Protein AF-0000000086685325 (afdb_homodimer)

Solvent-accessible surface area (backbone atoms only — not comparable to full-atom values): 37192 Å² total; per-residue (Å²): 125,40,82,49,70,78,76,80,57,66,67,58,56,49,50,51,42,54,48,55,75,61,60,43,79,57,79,80,80,65,77,59,86,48,65,40,29,42,36,67,70,60,49,54,52,50,50,54,51,52,65,68,52,61,58,68,61,50,40,56,56,61,55,69,50,54,30,30,38,38,78,47,96,86,30,49,37,21,29,35,55,46,71,15,76,83,72,74,35,58,36,32,39,43,30,48,34,80,89,64,42,47,71,41,49,53,65,31,53,81,69,41,38,66,22,23,39,34,35,35,29,56,67,9,29,59,78,2,60,56,58,92,57,82,54,26,44,59,57,49,17,56,39,51,55,51,50,40,46,72,74,67,45,71,58,29,33,33,22,19,25,40,52,9,19,30,19,39,50,36,30,32,53,76,52,40,82,40,42,67,28,37,41,29,46,35,82,58,70,69,45,51,74,75,68,80,48,71,66,41,41,53,52,51,51,52,48,50,56,46,42,76,58,59,36,16,64,58,38,23,23,42,34,27,20,49,22,57,19,34,6,36,51,45,13,66,60,12,36,47,31,54,44,47,42,49,52,29,69,18,31,70,36,87,74,33,39,59,79,65,46,40,65,58,53,51,49,50,54,47,41,36,58,79,51,48,19,59,34,50,44,35,36,43,47,27,21,37,71,76,68,38,80,80,68,44,81,84,51,51,28,77,43,45,25,33,38,42,38,34,46,29,25,78,50,70,84,58,72,78,52,66,73,54,47,48,67,28,35,37,70,73,42,80,41,80,42,94,64,30,16,55,56,31,41,60,67,33,28,68,62,47,40,50,50,51,49,56,53,60,68,72,102,125,39,81,47,72,79,78,81,56,66,66,59,56,50,50,51,44,54,49,55,74,60,60,44,77,57,80,80,79,64,79,60,86,48,64,40,27,43,35,67,71,60,49,54,52,48,50,55,51,52,63,68,51,62,60,69,62,50,41,56,57,60,55,69,51,54,32,32,37,39,78,47,96,87,30,50,37,20,29,36,54,44,71,13,74,84,73,73,34,57,36,32,37,42,29,47,33,82,90,63,44,45,71,42,50,52,64,33,52,81,69,42,39,65,22,23,38,34,34,34,29,55,68,9,28,59,79,2,58,56,57,90,56,82,55,26,43,59,58,49,18,56,41,52,55,50,50,39,45,74,72,67,45,71,58,28,34,31,23,18,25,40,53,10,19,32,19,40,48,36,29,32,52,77,51,39,81,39,43,69,27,38,42,30,48,35,83,59,70,69,43,52,73,77,69,80,48,71,66,40,41,53,51,51,50,52,48,52,55,46,42,76,60,59,36,14,64,57,38,22,22,42,34,27,21,49,21,57,20,35,6,36,51,46,15,64,60,11,34,46,30,55,44,47,43,50,50,30,68,20,32,71,35,87,75,33,37,60,79,65,46,40,65,58,52,52,51,50,53,47,40,37,60,78,52,50,19,60,35,51,44,35,37,44,46,25,23,36,72,76,68,40,81,79,67,46,82,85,51,51,28,78,42,47,25,33,38,43,40,33,46,28,20,82,51,69,85,55,73,79,53,65,71,55,47,47,67,29,35,36,70,73,42,81,43,80,42,96,63,31,16,58,56,32,42,60,68,32,27,66,62,49,40,50,51,52,51,57,53,60,68,71,102

Structure (mmCIF, N/CA/C/O backbone):
data_AF-0000000086685325-model_v1
#
loop_
_entity.id
_entity.type
_entity.pdbx_description
1 polymer 'Multidrug MFS transporter'
#
loop_
_atom_site.group_PDB
_atom_site.id
_atom_site.type_symbol
_atom_site.label_atom_id
_atom_site.label_alt_id
_atom_site.label_comp_id
_atom_site.label_asym_id
_atom_site.label_entity_id
_atom_site.label_seq_id
_atom_site.pdbx_PDB_ins_code
_atom_site.Cartn_x
_atom_site.Cartn_y
_atom_site.Cartn_z
_atom_site.occupancy
_atom_site.B_iso_or_equiv
_atom_site.auth_seq_id
_atom_site.auth_comp_id
_atom_site.auth_asym_id
_atom_site.auth_atom_id
_atom_site.pdbx_PDB_model_num
ATOM 1 N N . MET A 1 1 ? -15.555 35 3.738 1 88.25 1 MET A N 1
ATOM 2 C CA . MET A 1 1 ? -15.312 33.844 4.605 1 88.25 1 MET A CA 1
ATOM 3 C C . MET A 1 1 ? -16.609 33.375 5.262 1 88.25 1 MET A C 1
ATOM 5 O O . MET A 1 1 ? -17.359 34.188 5.805 1 88.25 1 MET A O 1
ATOM 9 N N . ASP A 1 2 ? -16.875 32.094 5.102 1 93.88 2 ASP A N 1
ATOM 10 C CA . ASP A 1 2 ? -18.125 31.562 5.621 1 93.88 2 ASP A CA 1
ATOM 11 C C . ASP A 1 2 ? -17.891 30.734 6.879 1 93.88 2 ASP A C 1
ATOM 13 O O . ASP A 1 2 ? -17.031 29.859 6.902 1 93.88 2 ASP A O 1
ATOM 17 N N . PRO A 1 3 ? -18.609 31.109 7.941 1 97.38 3 PRO A N 1
ATOM 18 C CA . PRO A 1 3 ? -18.516 30.25 9.117 1 97.38 3 PRO A CA 1
ATOM 19 C C . PRO A 1 3 ? -18.781 28.781 8.797 1 97.38 3 PRO A C 1
ATOM 21 O O . PRO A 1 3 ? -19.625 28.469 7.945 1 97.38 3 PRO A O 1
ATOM 24 N N . PHE A 1 4 ? -18.047 27.938 9.461 1 98.38 4 PHE A N 1
ATOM 25 C CA . PHE A 1 4 ? -18.172 26.5 9.211 1 98.38 4 PHE A CA 1
ATOM 26 C C . PHE A 1 4 ? -18.531 25.766 10.5 1 98.38 4 PHE A C 1
ATOM 28 O O . PHE A 1 4 ? -17.969 26.047 11.555 1 98.38 4 PHE A O 1
ATOM 35 N N . THR A 1 5 ? -19.484 24.875 10.438 1 98.31 5 THR A N 1
ATOM 36 C CA . THR A 1 5 ? -19.875 24 11.539 1 98.31 5 THR A CA 1
ATOM 37 C C . THR A 1 5 ? -19.766 22.531 11.133 1 98.31 5 THR A C 1
ATOM 39 O O . THR A 1 5 ? -20.266 22.141 10.078 1 98.31 5 THR A O 1
ATOM 42 N N . VAL A 1 6 ? -19.078 21.75 11.938 1 98.56 6 VAL A N 1
ATOM 43 C CA . VAL A 1 6 ? -19.031 20.312 11.703 1 98.56 6 VAL A CA 1
ATOM 44 C C . VAL A 1 6 ? -20.406 19.703 11.961 1 98.56 6 VAL A C 1
ATOM 46 O O . VAL A 1 6 ? -20.969 19.859 13.047 1 98.56 6 VAL A O 1
ATOM 49 N N . ASP A 1 7 ? -20.984 19.109 11.016 1 98.44 7 ASP A N 1
ATOM 50 C CA . ASP A 1 7 ? -22.297 18.484 11.086 1 98.44 7 ASP A CA 1
ATOM 51 C C . ASP A 1 7 ? -22.344 17.219 10.234 1 98.44 7 ASP A C 1
ATOM 53 O O . ASP A 1 7 ? -22.688 17.266 9.055 1 98.44 7 ASP A O 1
ATOM 57 N N . VAL A 1 8 ? -22.109 16.062 10.852 1 98.62 8 VAL A N 1
ATOM 58 C CA . VAL A 1 8 ? -22.047 14.781 10.148 1 98.62 8 VAL A CA 1
ATOM 59 C C . VAL A 1 8 ? -23.422 14.109 10.195 1 98.62 8 VAL A C 1
ATOM 61 O O . VAL A 1 8 ? -23.984 13.914 11.266 1 98.62 8 VAL A O 1
ATOM 64 N N . PRO A 1 9 ? -23.984 13.734 9.062 1 98.56 9 PRO A N 1
ATOM 65 C CA . PRO A 1 9 ? -25.281 13.047 9.062 1 98.56 9 PRO A CA 1
ATOM 66 C C . PRO A 1 9 ? -25.25 11.727 9.82 1 98.56 9 PRO A C 1
ATOM 68 O O . PRO A 1 9 ? -24.25 10.992 9.75 1 98.56 9 PRO A O 1
ATOM 71 N N . ASP A 1 10 ? -26.344 11.406 10.438 1 98.5 10 ASP A N 1
ATOM 72 C CA . ASP A 1 10 ? -26.469 10.164 11.195 1 98.5 10 ASP A CA 1
ATOM 73 C C . ASP A 1 10 ? -26.234 8.945 10.305 1 98.5 10 ASP A C 1
ATOM 75 O O . ASP A 1 10 ? -25.703 7.93 10.75 1 98.5 10 ASP A O 1
ATOM 79 N N . ALA A 1 11 ? -26.656 9.023 9.094 1 98.5 11 ALA A N 1
ATOM 80 C CA . ALA A 1 11 ? -26.531 7.91 8.164 1 98.5 11 ALA A CA 1
ATOM 81 C C . ALA A 1 11 ? -25.062 7.555 7.934 1 98.5 11 ALA A C 1
ATOM 83 O O . ALA A 1 11 ? -24.719 6.383 7.758 1 98.5 11 ALA A O 1
ATOM 84 N N . VAL A 1 12 ? -24.203 8.555 7.895 1 98.62 12 VAL A N 1
ATOM 85 C CA . VAL A 1 12 ? -22.781 8.344 7.695 1 98.62 12 VAL A CA 1
ATOM 86 C C . VAL A 1 12 ? -22.188 7.637 8.906 1 98.62 12 VAL A C 1
ATOM 88 O O . VAL A 1 12 ? -21.406 6.699 8.766 1 98.62 12 VAL A O 1
ATOM 91 N N . LEU A 1 13 ? -22.531 8.086 10.086 1 98.81 13 LEU A N 1
ATOM 92 C CA . LEU A 1 13 ? -22.047 7.469 11.32 1 98.81 13 LEU A CA 1
ATOM 93 C C . LEU A 1 13 ? -22.609 6.062 11.477 1 98.81 13 LEU A C 1
ATOM 95 O O . LEU A 1 13 ? -21.938 5.168 11.992 1 98.81 13 LEU A O 1
ATOM 99 N N . GLY A 1 14 ? -23.906 5.883 11.109 1 98.75 14 GLY A N 1
ATOM 100 C CA . GLY A 1 14 ? -24.5 4.555 11.125 1 98.75 14 GLY A CA 1
ATOM 101 C C . GLY A 1 14 ? -23.797 3.572 10.219 1 98.75 14 GLY A C 1
ATOM 102 O O . GLY A 1 14 ? -23.578 2.42 10.594 1 98.75 14 GLY A O 1
ATOM 103 N N . ASP A 1 15 ? -23.469 4.035 9.047 1 98.69 15 ASP A N 1
ATOM 104 C CA . ASP A 1 15 ? -22.734 3.199 8.109 1 98.69 15 ASP A CA 1
ATOM 105 C C . ASP A 1 15 ? -21.359 2.82 8.664 1 98.69 15 ASP A C 1
ATOM 107 O O . ASP A 1 15 ? -20.922 1.682 8.516 1 98.69 15 ASP A O 1
ATOM 111 N N . LEU A 1 16 ? -20.688 3.824 9.266 1 98.88 16 LEU A N 1
ATOM 112 C CA . LEU A 1 16 ? -19.406 3.551 9.922 1 98.88 16 LEU A CA 1
ATOM 113 C C . LEU A 1 16 ? -19.547 2.426 10.938 1 98.88 16 LEU A C 1
ATOM 115 O O . LEU A 1 16 ? -18.781 1.462 10.914 1 98.88 16 LEU A O 1
ATOM 119 N N . ARG A 1 17 ? -20.484 2.523 11.805 1 98.81 17 ARG A N 1
ATOM 120 C CA . ARG A 1 17 ? -20.688 1.538 12.859 1 98.81 17 ARG A CA 1
ATOM 121 C C . ARG A 1 17 ? -21 0.163 12.273 1 98.81 17 ARG A C 1
ATOM 123 O O . ARG A 1 17 ? -20.438 -0.842 12.711 1 98.81 17 ARG A O 1
ATOM 130 N N . ASP A 1 18 ? -21.891 0.133 11.297 1 98.75 18 ASP A N 1
ATOM 131 C CA . ASP A 1 18 ? -22.266 -1.126 10.664 1 98.75 18 ASP A CA 1
ATOM 132 C C . ASP A 1 18 ? -21.047 -1.815 10.047 1 98.75 18 ASP A C 1
ATOM 134 O O . ASP A 1 18 ? -20.859 -3.021 10.219 1 98.75 18 ASP A O 1
ATOM 138 N N . ARG A 1 19 ? -20.25 -1.079 9.352 1 98.88 19 ARG A N 1
ATOM 139 C CA . ARG A 1 19 ? -19.078 -1.639 8.688 1 98.88 19 ARG A CA 1
ATOM 140 C C . ARG A 1 19 ? -18.047 -2.119 9.719 1 98.88 19 ARG A C 1
ATOM 142 O O . ARG A 1 19 ? -17.438 -3.168 9.531 1 98.88 19 ARG A O 1
ATOM 149 N N . LEU A 1 20 ? -17.844 -1.319 10.727 1 98.94 20 LEU A N 1
ATOM 150 C CA . LEU A 1 20 ? -16.922 -1.745 11.773 1 98.94 20 LEU A CA 1
ATOM 151 C C . LEU A 1 20 ? -17.375 -3.059 12.398 1 98.94 20 LEU A C 1
ATOM 153 O O . LEU A 1 20 ? -16.562 -3.965 12.617 1 98.94 20 LEU A O 1
ATOM 157 N N . GLU A 1 21 ? -18.641 -3.17 12.664 1 98.81 21 GLU A N 1
ATOM 158 C CA . GLU A 1 21 ? -19.203 -4.355 13.305 1 98.81 21 GLU A CA 1
ATOM 159 C C . GLU A 1 21 ? -19.094 -5.578 12.398 1 98.81 21 GLU A C 1
ATOM 161 O O . GLU A 1 21 ? -18.969 -6.707 12.883 1 98.81 21 GLU A O 1
ATOM 166 N N . ARG A 1 22 ? -19.031 -5.348 11.102 1 98.44 22 ARG A N 1
ATOM 167 C CA . ARG A 1 22 ? -19.047 -6.445 10.141 1 98.44 22 ARG A CA 1
ATOM 168 C C . ARG A 1 22 ? -17.641 -6.68 9.57 1 98.44 22 ARG A C 1
ATOM 170 O O . ARG A 1 22 ? -17.484 -7.367 8.555 1 98.44 22 ARG A O 1
ATOM 177 N N . THR A 1 23 ? -16.688 -6.117 10.195 1 98.88 23 THR A N 1
ATOM 178 C CA . THR A 1 23 ? -15.328 -6.238 9.672 1 98.88 23 THR A CA 1
ATOM 179 C C . THR A 1 23 ? -14.977 -7.695 9.391 1 98.88 23 THR A C 1
ATOM 181 O O . THR A 1 23 ? -15.203 -8.57 10.234 1 98.88 23 THR A O 1
ATOM 184 N N . ARG A 1 24 ? -14.5 -7.941 8.203 1 98.69 24 ARG A N 1
ATOM 185 C CA . ARG A 1 24 ? -13.922 -9.234 7.859 1 98.69 24 ARG A CA 1
ATOM 186 C C . ARG A 1 24 ? -12.43 -9.273 8.172 1 98.69 24 ARG A C 1
ATOM 188 O O . ARG A 1 24 ? -11.633 -8.617 7.5 1 98.69 24 ARG A O 1
ATOM 195 N N . TRP A 1 25 ? -12.07 -10.031 9.141 1 98.69 25 TRP A N 1
ATOM 196 C CA . TRP A 1 25 ? -10.695 -10.039 9.625 1 98.69 25 TRP A CA 1
ATOM 197 C C . TRP A 1 25 ? -9.844 -11.031 8.844 1 98.69 25 TRP A C 1
ATOM 199 O O . TRP A 1 25 ? -10.266 -12.164 8.594 1 98.69 25 TRP A O 1
ATOM 209 N N . PRO A 1 26 ? -8.68 -10.641 8.375 1 97.94 26 PRO A N 1
ATOM 210 C CA . PRO A 1 26 ? -7.758 -11.594 7.746 1 97.94 26 PRO A CA 1
ATOM 211 C C . PRO A 1 26 ? -7.105 -12.531 8.758 1 97.94 26 PRO A C 1
ATOM 213 O O . PRO A 1 26 ? -7.297 -12.375 9.969 1 97.94 26 PRO A O 1
ATOM 216 N N . ASP A 1 27 ? -6.344 -13.523 8.227 1 96.31 27 ASP A N 1
ATOM 217 C CA . ASP A 1 27 ? -5.613 -14.438 9.102 1 96.31 27 ASP A CA 1
ATOM 218 C C . ASP A 1 27 ? -4.492 -13.703 9.836 1 96.31 27 ASP A C 1
ATOM 220 O O . ASP A 1 27 ? -4.031 -12.648 9.391 1 96.31 27 ASP A O 1
ATOM 224 N N . ASP A 1 28 ? -4.066 -14.234 10.914 1 95.38 28 ASP A N 1
ATOM 225 C CA . ASP A 1 28 ? -3.027 -13.641 11.742 1 95.38 28 ASP A CA 1
ATOM 226 C C . ASP A 1 28 ? -1.649 -13.805 11.102 1 95.38 28 ASP A C 1
ATOM 228 O O . ASP A 1 28 ? -1.362 -14.836 10.492 1 95.38 28 ASP A O 1
ATOM 232 N N . PRO A 1 29 ? -0.874 -12.75 11.195 1 95.62 29 PRO A N 1
ATOM 233 C CA . PRO A 1 29 ? 0.502 -12.875 10.711 1 95.62 29 PRO A CA 1
ATOM 234 C C . PRO A 1 29 ? 1.352 -13.797 11.594 1 95.62 29 PRO A C 1
ATOM 236 O O . PRO A 1 29 ? 0.985 -14.078 12.734 1 95.62 29 PRO A O 1
ATOM 239 N N . THR A 1 30 ? 2.48 -14.266 10.953 1 91.31 30 THR A N 1
ATOM 240 C CA . THR A 1 30 ? 3.467 -15.016 11.727 1 91.31 30 THR A CA 1
ATOM 241 C C . THR A 1 30 ? 4.516 -14.078 12.32 1 91.31 30 THR A C 1
ATOM 243 O O . THR A 1 30 ? 4.703 -12.961 11.828 1 91.31 30 THR A O 1
ATOM 246 N N . GLY A 1 31 ? 5.09 -14.477 13.391 1 92.25 31 GLY A N 1
ATOM 247 C CA . GLY A 1 31 ? 6.156 -13.688 13.992 1 92.25 31 GLY A CA 1
ATOM 248 C C . GLY A 1 31 ? 5.684 -12.836 15.156 1 92.25 31 GLY A C 1
ATOM 249 O O . GLY A 1 31 ? 4.578 -13.031 15.664 1 92.25 31 GLY A O 1
ATOM 250 N N . ALA A 1 32 ? 6.527 -11.891 15.586 1 94.94 32 ALA A N 1
ATOM 251 C CA . ALA A 1 32 ? 6.25 -11.016 16.719 1 94.94 32 ALA A CA 1
ATOM 252 C C . ALA A 1 32 ? 5.141 -10.023 16.391 1 94.94 32 ALA A C 1
ATOM 254 O O . ALA A 1 32 ? 4.953 -9.656 15.234 1 94.94 32 ALA A O 1
ATOM 255 N N . PRO A 1 33 ? 4.414 -9.609 17.422 1 95.94 33 PRO A N 1
ATOM 256 C CA . PRO A 1 33 ? 3.406 -8.562 17.203 1 95.94 33 PRO A CA 1
ATOM 257 C C . PRO A 1 33 ? 3.967 -7.348 16.469 1 95.94 33 PRO A C 1
ATOM 259 O O . PRO A 1 33 ? 5.102 -6.941 16.719 1 95.94 33 PRO A O 1
ATOM 262 N N . TRP A 1 34 ? 3.232 -6.879 15.492 1 96.38 34 TRP A N 1
ATOM 263 C CA . TRP A 1 34 ? 3.504 -5.645 14.758 1 96.38 34 TRP A CA 1
ATOM 264 C C . TRP A 1 34 ? 4.633 -5.852 13.75 1 96.38 34 TRP A C 1
ATOM 266 O O . TRP A 1 34 ? 4.941 -4.953 12.969 1 96.38 34 TRP A O 1
ATOM 276 N N . SER A 1 35 ? 5.246 -7.016 13.664 1 95.56 35 SER A N 1
ATOM 277 C CA . SER A 1 35 ? 6.395 -7.227 12.789 1 95.56 35 SER A CA 1
ATOM 278 C C . SER A 1 35 ? 6 -7.117 11.32 1 95.56 35 SER A C 1
ATOM 280 O O . SER A 1 35 ? 6.812 -6.727 10.477 1 95.56 35 SER A O 1
ATOM 282 N N . GLN A 1 36 ? 4.703 -7.406 11 1 97.06 36 GLN A N 1
ATOM 283 C CA . GLN A 1 36 ? 4.246 -7.34 9.609 1 97.06 36 GLN A CA 1
ATOM 284 C C . GLN A 1 36 ? 3.213 -6.23 9.422 1 97.06 36 GLN A C 1
ATOM 286 O O . GLN A 1 36 ? 2.432 -6.258 8.469 1 97.06 36 GLN A O 1
ATOM 291 N N . GLY A 1 37 ? 3.168 -5.27 10.352 1 97.62 37 GLY A N 1
ATOM 292 C CA . GLY A 1 37 ? 2.215 -4.168 10.32 1 97.62 37 GLY A CA 1
ATOM 293 C C . GLY A 1 37 ? 1.26 -4.172 11.5 1 97.62 37 GLY A C 1
ATOM 294 O O . GLY A 1 37 ? 1.578 -4.711 12.562 1 97.62 37 GLY A O 1
ATOM 295 N N . THR A 1 38 ? 0.164 -3.605 11.422 1 98.56 38 THR A N 1
ATOM 296 C CA . THR A 1 38 ? -0.794 -3.408 12.5 1 98.56 38 THR A CA 1
ATOM 297 C C . THR A 1 38 ? -1.2 -4.742 13.117 1 98.56 38 THR A C 1
ATOM 299 O O . THR A 1 38 ? -1.669 -5.641 12.414 1 98.56 38 THR A O 1
ATOM 302 N N . ASP A 1 39 ? -1.036 -4.82 14.398 1 98.44 39 ASP A N 1
ATOM 303 C CA . ASP A 1 39 ? -1.321 -6.043 15.141 1 98.44 39 ASP A CA 1
ATOM 304 C C . ASP A 1 39 ? -2.824 -6.309 15.211 1 98.44 39 ASP A C 1
ATOM 306 O O . ASP A 1 39 ? -3.604 -5.41 15.531 1 98.44 39 ASP A O 1
ATOM 310 N N . PRO A 1 40 ? -3.238 -7.559 14.914 1 98.44 40 PRO A N 1
ATOM 311 C CA . PRO A 1 40 ? -4.672 -7.859 14.898 1 98.44 40 PRO A CA 1
ATOM 312 C C . PRO A 1 40 ? -5.336 -7.625 16.25 1 98.44 40 PRO A C 1
ATOM 314 O O . PRO A 1 40 ? -6.441 -7.078 16.312 1 98.44 40 PRO A O 1
ATOM 317 N N . ALA A 1 41 ? -4.68 -8.055 17.297 1 98.12 41 ALA A N 1
ATOM 318 C CA . ALA A 1 41 ? -5.277 -7.883 18.625 1 98.12 41 ALA A CA 1
ATOM 319 C C . ALA A 1 41 ? -5.477 -6.402 18.938 1 98.12 41 ALA A C 1
ATOM 321 O O . ALA A 1 41 ? -6.516 -6.012 19.469 1 98.12 41 ALA A O 1
ATOM 322 N N . TYR A 1 42 ? -4.469 -5.613 18.703 1 98.5 42 TYR A N 1
ATOM 323 C CA . TYR A 1 42 ? -4.566 -4.176 18.922 1 98.5 42 TYR A CA 1
ATOM 324 C C . TYR A 1 42 ? -5.688 -3.568 18.094 1 98.5 42 TYR A C 1
ATOM 326 O O . TYR A 1 42 ? -6.477 -2.766 18.594 1 98.5 42 TYR A O 1
ATOM 334 N N . LEU A 1 43 ? -5.77 -3.928 16.797 1 98.81 43 LEU A N 1
ATOM 335 C CA . LEU A 1 43 ? -6.766 -3.338 15.906 1 98.81 43 LEU A CA 1
ATOM 336 C C . LEU A 1 43 ? -8.172 -3.723 16.344 1 98.81 43 LEU A C 1
ATOM 338 O O . LEU A 1 43 ? -9.094 -2.906 16.266 1 98.81 43 LEU A O 1
ATOM 342 N N . LYS A 1 44 ? -8.367 -4.961 16.719 1 98.81 44 LYS A N 1
ATOM 343 C CA . LYS A 1 44 ? -9.68 -5.395 17.203 1 98.81 44 LYS A CA 1
ATOM 344 C C . LYS A 1 44 ? -10.117 -4.586 18.422 1 98.81 44 LYS A C 1
ATOM 346 O O . LYS A 1 44 ? -11.273 -4.191 18.531 1 98.81 44 LYS A O 1
ATOM 351 N N . ALA A 1 45 ? -9.156 -4.348 19.297 1 98.56 45 ALA A N 1
ATOM 352 C CA . ALA A 1 45 ? -9.461 -3.525 20.469 1 98.56 45 ALA A CA 1
ATOM 353 C C . ALA A 1 45 ? -9.789 -2.092 20.062 1 98.56 45 ALA A C 1
ATOM 355 O O . ALA A 1 45 ? -10.719 -1.486 20.609 1 98.56 45 ALA A O 1
ATOM 356 N N . LEU A 1 46 ? -9.031 -1.565 19.172 1 98.75 46 LEU A N 1
ATOM 357 C CA . LEU A 1 46 ? -9.273 -0.213 18.672 1 98.75 46 LEU A CA 1
ATOM 358 C C . LEU A 1 46 ? -10.641 -0.109 18.016 1 98.75 46 LEU A C 1
ATOM 360 O O . LEU A 1 46 ? -11.367 0.865 18.234 1 98.75 46 LEU A O 1
ATOM 364 N N . VAL A 1 47 ? -11.031 -1.074 17.219 1 98.88 47 VAL A N 1
ATOM 365 C CA . VAL A 1 47 ? -12.305 -1.093 16.516 1 98.88 47 VAL A CA 1
ATOM 366 C C . VAL A 1 47 ? -13.453 -1.128 17.516 1 98.88 47 VAL A C 1
ATOM 368 O O . VAL A 1 47 ? -14.445 -0.409 17.359 1 98.88 47 VAL A O 1
ATOM 371 N N . ARG A 1 48 ? -13.281 -1.927 18.562 1 98.62 48 ARG A N 1
ATOM 372 C CA . ARG A 1 48 ? -14.305 -1.979 19.609 1 98.62 48 ARG A CA 1
ATOM 373 C C . ARG A 1 48 ? -14.484 -0.613 20.25 1 98.62 48 ARG A C 1
ATOM 375 O O . ARG A 1 48 ? -15.617 -0.166 20.469 1 98.62 48 ARG A O 1
ATOM 382 N N . ARG A 1 49 ? -13.367 -0.003 20.562 1 98.69 49 ARG A N 1
ATOM 383 C CA . ARG A 1 49 ? -13.43 1.318 21.172 1 98.69 49 ARG A CA 1
ATOM 384 C C . ARG A 1 49 ? -14.047 2.34 20.234 1 98.69 49 ARG A C 1
ATOM 386 O O . ARG A 1 49 ? -14.773 3.238 20.656 1 98.69 49 ARG A O 1
ATOM 393 N N . TRP A 1 50 ? -13.695 2.199 18.953 1 98.88 50 TRP A N 1
ATOM 394 C CA . TRP A 1 50 ? -14.188 3.131 17.938 1 98.88 50 TRP A CA 1
ATOM 395 C C . TRP A 1 50 ? -15.695 3.002 17.781 1 98.88 50 TRP A C 1
ATOM 397 O O . TRP A 1 50 ? -16.391 4 17.594 1 98.88 50 TRP A O 1
ATOM 407 N N . ILE A 1 51 ? -16.25 1.811 17.859 1 98.75 51 ILE A N 1
ATOM 408 C CA . ILE A 1 51 ? -17.688 1.558 17.766 1 98.75 51 ILE A CA 1
ATOM 409 C C . ILE A 1 51 ? -18.406 2.271 18.906 1 98.75 51 ILE A C 1
ATOM 411 O O . ILE A 1 51 ? -19.5 2.809 18.719 1 98.75 51 ILE A O 1
ATOM 415 N N . GLU A 1 52 ? -17.766 2.357 20.031 1 98.12 52 GLU A N 1
ATOM 416 C CA . GLU A 1 52 ? -18.359 2.939 21.219 1 98.12 52 GLU A CA 1
ATOM 417 C C . GLU A 1 52 ? -18.125 4.445 21.281 1 98.12 52 GLU A C 1
ATOM 419 O O . GLU A 1 52 ? -18.719 5.141 22.109 1 98.12 52 GLU A O 1
ATOM 424 N N . PHE A 1 53 ? -17.328 4.945 20.484 1 98.5 53 PHE A N 1
ATOM 425 C CA . PHE A 1 53 ? -16.891 6.336 20.531 1 98.5 53 PHE A CA 1
ATOM 426 C C . PHE A 1 53 ? -18.062 7.277 20.25 1 98.5 53 PHE A C 1
ATOM 428 O O . PHE A 1 53 ? -18.797 7.082 19.297 1 98.5 53 PHE A O 1
ATOM 435 N N . ASP A 1 54 ? -18.203 8.258 21.047 1 98.19 54 ASP A N 1
ATOM 436 C CA . ASP A 1 54 ? -19.266 9.25 20.938 1 98.19 54 ASP A CA 1
ATOM 437 C C . ASP A 1 54 ? -18.828 10.414 20.047 1 98.19 54 ASP A C 1
ATOM 439 O O . ASP A 1 54 ? -18.438 11.469 20.547 1 98.19 54 ASP A O 1
ATOM 443 N N . TRP A 1 55 ? -19.109 10.344 18.734 1 98.5 55 TRP A N 1
ATOM 444 C CA . TRP A 1 55 ? -18.75 11.398 17.797 1 98.5 55 TRP A CA 1
ATOM 445 C C . TRP A 1 55 ? -19.531 12.672 18.094 1 98.5 55 TRP A C 1
ATOM 447 O O . TRP A 1 55 ? -19.031 13.781 17.906 1 98.5 55 TRP A O 1
ATOM 457 N N . ARG A 1 56 ? -20.75 12.539 18.578 1 98.44 56 ARG A N 1
ATOM 458 C CA . ARG A 1 56 ? -21.562 13.727 18.812 1 98.44 56 ARG A CA 1
ATOM 459 C C . ARG A 1 56 ? -20.938 14.602 19.891 1 98.44 56 ARG A C 1
ATOM 461 O O . ARG A 1 56 ? -21 15.836 19.812 1 98.44 56 ARG A O 1
ATOM 468 N N . ALA A 1 57 ? -20.391 13.977 20.875 1 98.19 57 ALA A N 1
ATOM 469 C CA . ALA A 1 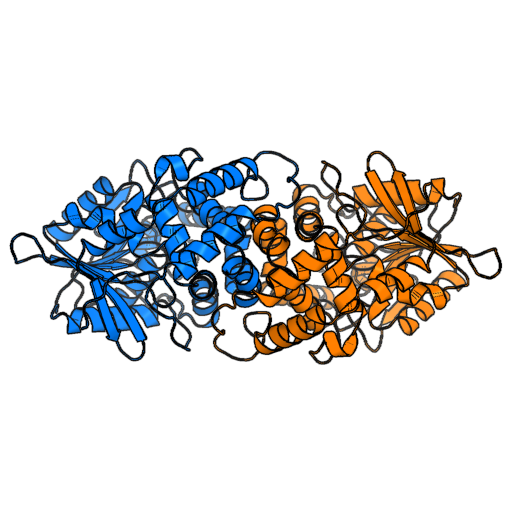57 ? -19.641 14.742 21.875 1 98.19 57 ALA A CA 1
ATOM 470 C C . ALA A 1 57 ? -18.438 15.43 21.25 1 98.19 57 ALA A C 1
ATOM 472 O O . ALA A 1 57 ? -18.141 16.594 21.547 1 98.19 57 ALA A O 1
ATOM 473 N N . ALA A 1 58 ? -17.703 14.695 20.406 1 97.69 58 ALA A N 1
ATOM 474 C CA . ALA A 1 58 ? -16.562 15.266 19.688 1 97.69 58 ALA A CA 1
ATOM 475 C C . ALA A 1 58 ? -17 16.422 18.797 1 97.69 58 ALA A C 1
ATOM 477 O O . ALA A 1 58 ? -16.328 17.453 18.734 1 97.69 58 ALA A O 1
ATOM 478 N N . GLU A 1 59 ? -18.047 16.172 18.141 1 97.94 59 GLU A N 1
ATOM 479 C CA . GLU A 1 59 ? -18.609 17.188 17.25 1 97.94 59 GLU A CA 1
ATOM 480 C C . GLU A 1 59 ? -18.906 18.484 18 1 97.94 59 GLU A C 1
ATOM 482 O O . GLU A 1 59 ? -18.578 19.562 17.516 1 97.94 59 GLU A O 1
ATOM 487 N N . ARG A 1 60 ? -19.516 18.438 19.156 1 97.69 60 ARG A N 1
ATOM 488 C CA . ARG A 1 60 ? -19.766 19.609 20 1 97.69 60 ARG A CA 1
ATOM 489 C C . ARG A 1 60 ? -18.453 20.281 20.406 1 97.69 60 ARG A C 1
ATOM 491 O O . ARG A 1 60 ? -18.344 21.516 20.375 1 97.69 60 ARG A O 1
ATOM 498 N N . ARG A 1 61 ? -17.516 19.484 20.75 1 96.44 61 ARG A N 1
ATOM 499 C CA . ARG A 1 61 ? -16.219 20.031 21.125 1 96.44 61 ARG A CA 1
ATOM 500 C C . ARG A 1 61 ? -15.547 20.75 19.969 1 96.44 61 ARG A C 1
ATOM 502 O O . ARG A 1 61 ? -15.023 21.859 20.125 1 96.44 61 ARG A O 1
ATOM 509 N N . LEU A 1 62 ? -15.562 20.125 18.766 1 97.56 62 LEU A N 1
ATOM 510 C CA . LEU A 1 62 ? -14.945 20.703 17.578 1 97.56 62 LEU A CA 1
ATOM 511 C C . LEU A 1 62 ? -15.609 22.016 17.203 1 97.56 62 LEU A C 1
ATOM 513 O O . LEU A 1 62 ? -14.945 22.938 16.719 1 97.56 62 LEU A O 1
ATOM 517 N N . ASN A 1 63 ? -16.875 22.062 17.438 1 98 63 ASN A N 1
ATOM 518 C CA . ASN A 1 63 ? -17.625 23.266 17.078 1 98 63 ASN A CA 1
ATOM 519 C C . ASN A 1 63 ? -17.469 24.359 18.141 1 98 63 ASN A C 1
ATOM 521 O O . ASN A 1 63 ? -18 25.469 17.984 1 98 63 ASN A O 1
ATOM 525 N N . GLY A 1 64 ? -16.688 24.078 19.156 1 96 64 GLY A N 1
ATOM 526 C CA . GLY A 1 64 ? -16.344 25.094 20.141 1 96 64 GLY A CA 1
ATOM 527 C C . GLY A 1 64 ? -15.273 26.047 19.672 1 96 64 GLY A C 1
ATOM 528 O O . GLY A 1 64 ? -15.086 27.125 20.25 1 96 64 GLY A O 1
ATOM 529 N N . VAL A 1 65 ? -14.523 25.703 18.672 1 95.94 65 VAL A N 1
ATOM 530 C CA . VAL A 1 65 ? -13.57 26.625 18.062 1 95.94 65 VAL A CA 1
ATOM 531 C C . VAL A 1 65 ? -14.188 27.25 16.812 1 95.94 65 VAL A C 1
ATOM 533 O O . VAL A 1 65 ? -15 26.625 16.141 1 95.94 65 VAL A O 1
ATOM 536 N N . THR A 1 66 ? -13.805 28.5 16.516 1 97.31 66 THR A N 1
ATOM 537 C CA . THR A 1 66 ? -14.336 29.188 15.344 1 97.31 66 THR A CA 1
ATOM 538 C C . THR A 1 66 ? -13.695 28.656 14.07 1 97.31 66 THR A C 1
ATOM 540 O O . THR A 1 66 ? -12.469 28.641 13.938 1 97.31 66 THR A O 1
ATOM 543 N N . GLN A 1 67 ? -14.492 28.172 13.18 1 98.44 67 GLN A N 1
ATOM 544 C CA . GLN A 1 67 ? -14.031 27.578 11.922 1 98.44 67 GLN A CA 1
ATOM 545 C C . GLN A 1 67 ? -14.656 28.297 10.727 1 98.44 67 GLN A C 1
ATOM 547 O O . GLN A 1 67 ? -15.758 28.844 10.82 1 98.44 67 GLN A O 1
ATOM 552 N N . TYR A 1 68 ? -13.93 28.281 9.625 1 98.69 68 TYR A N 1
ATOM 553 C CA . TYR A 1 68 ? -14.375 28.922 8.391 1 98.69 68 TYR A CA 1
ATOM 554 C C . TYR A 1 68 ? -14.047 28.047 7.18 1 98.69 68 TYR A C 1
ATOM 556 O O . TYR A 1 68 ? -13.281 27.078 7.285 1 98.69 68 TYR A O 1
ATOM 564 N N . ARG A 1 69 ? -14.711 28.297 6.121 1 98.06 69 ARG A N 1
ATOM 565 C CA . ARG A 1 69 ? -14.359 27.828 4.785 1 98.06 69 ARG A CA 1
ATOM 566 C C . ARG A 1 69 ? -14.344 28.984 3.783 1 98.06 69 ARG A C 1
ATOM 568 O O . ARG A 1 69 ? -15.195 29.875 3.838 1 98.06 69 ARG A O 1
ATOM 575 N N . THR A 1 70 ? -13.383 29 2.943 1 98 70 THR A N 1
ATOM 576 C CA . THR A 1 70 ? -13.273 30.062 1.945 1 98 70 THR A CA 1
ATOM 577 C C . THR A 1 70 ? -12.609 29.531 0.673 1 98 70 THR A C 1
ATOM 579 O O . THR A 1 70 ? -12.117 28.406 0.643 1 98 70 THR A O 1
ATOM 582 N N . GLU A 1 71 ? -12.781 30.312 -0.371 1 97.31 71 GLU A N 1
ATOM 583 C CA . GLU A 1 71 ? -12.094 30 -1.622 1 97.31 71 GLU A CA 1
ATOM 584 C C . GLU A 1 71 ? -10.797 30.812 -1.752 1 97.31 71 GLU A C 1
ATOM 586 O O . GLU A 1 71 ? -10.805 32.031 -1.607 1 97.31 71 GLU A O 1
ATOM 591 N N . ILE A 1 72 ? -9.758 30.125 -1.914 1 96.75 72 ILE A N 1
ATOM 592 C CA . ILE A 1 72 ? -8.453 30.75 -2.094 1 96.75 72 ILE A CA 1
ATOM 593 C C . ILE A 1 72 ? -7.828 30.266 -3.404 1 96.75 72 ILE A C 1
ATOM 595 O O . ILE A 1 72 ? -7.359 29.141 -3.498 1 96.75 72 ILE A O 1
ATOM 599 N N . ASP A 1 73 ? -7.762 31.125 -4.445 1 95.12 73 ASP A N 1
ATOM 600 C CA . ASP A 1 73 ? -7.117 30.828 -5.727 1 95.12 73 ASP A CA 1
ATOM 601 C C . ASP A 1 73 ? -7.586 29.5 -6.293 1 95.12 73 ASP A C 1
ATOM 603 O O . ASP A 1 73 ? -6.77 28.625 -6.602 1 95.12 73 ASP A O 1
ATOM 607 N N . GLY A 1 74 ? -8.852 29.203 -6.277 1 92.94 74 GLY A N 1
ATOM 608 C CA . GLY A 1 74 ? -9.438 28.047 -6.934 1 92.94 74 GLY A CA 1
ATOM 609 C C . GLY A 1 74 ? -9.562 26.844 -6.02 1 92.94 74 GLY A C 1
ATOM 610 O O . GLY A 1 74 ? -10.023 25.781 -6.441 1 92.94 74 GLY A O 1
ATOM 611 N N . ALA A 1 75 ? -9.172 26.984 -4.758 1 96.19 75 ALA A N 1
ATOM 612 C CA . ALA A 1 75 ? -9.273 25.891 -3.803 1 96.19 75 ALA A CA 1
ATOM 613 C C . ALA A 1 75 ? -10.141 26.266 -2.609 1 96.19 75 ALA A C 1
ATOM 615 O O . ALA A 1 75 ? -10.008 27.375 -2.07 1 96.19 75 ALA A O 1
ATOM 616 N N . THR A 1 76 ? -11.07 25.391 -2.316 1 97.81 76 THR A N 1
ATOM 617 C CA . THR A 1 76 ? -11.82 25.562 -1.078 1 97.81 76 THR A CA 1
ATOM 618 C C . THR A 1 76 ? -10.984 25.141 0.126 1 97.81 76 THR A C 1
ATOM 620 O O . THR A 1 76 ? -10.484 24.016 0.175 1 97.81 76 THR A O 1
ATOM 623 N N . VAL A 1 77 ? -10.875 26.047 1.111 1 98.5 77 VAL A N 1
ATOM 624 C CA . VAL A 1 77 ? -10.008 25.797 2.258 1 98.5 77 VAL A CA 1
ATOM 625 C C . VAL A 1 77 ? -10.805 25.953 3.551 1 98.5 77 VAL A C 1
ATOM 627 O O . VAL A 1 77 ? -11.43 26.984 3.787 1 98.5 77 VAL A O 1
ATOM 630 N N . HIS A 1 78 ? -10.828 24.906 4.32 1 98.88 78 HIS A N 1
ATOM 631 C CA . HIS A 1 78 ? -11.297 24.938 5.703 1 98.88 78 HIS A CA 1
ATOM 632 C C . HIS A 1 78 ? -10.18 25.375 6.648 1 98.88 78 HIS A C 1
ATOM 634 O O . HIS A 1 78 ? -9.023 24.984 6.473 1 98.88 78 HIS A O 1
ATOM 640 N N . PHE A 1 79 ? -10.508 26.203 7.664 1 98.81 79 PHE A N 1
ATOM 641 C CA . PHE A 1 79 ? -9.5 26.531 8.664 1 98.81 79 PHE A CA 1
ATOM 642 C C . PHE A 1 79 ? -10.156 26.969 9.969 1 98.81 79 PHE A C 1
ATOM 644 O O . PHE A 1 79 ? -11.297 27.438 9.977 1 98.81 79 PHE A O 1
ATOM 651 N N . VAL A 1 80 ? -9.438 26.734 11.023 1 98.69 80 VAL A N 1
ATOM 652 C CA . VAL A 1 80 ? -9.734 27.312 12.328 1 98.69 80 VAL A CA 1
ATOM 653 C C . VAL A 1 80 ? -9.078 28.688 12.445 1 98.69 80 VAL A C 1
ATOM 655 O O . VAL A 1 80 ? -7.934 28.875 12.023 1 98.69 80 VAL A O 1
ATOM 658 N N . HIS A 1 81 ? -9.812 29.656 12.984 1 98.06 81 HIS A N 1
ATOM 659 C CA . HIS A 1 81 ? -9.281 31 13.25 1 98.06 81 HIS A CA 1
ATOM 660 C C . HIS A 1 81 ? -9.609 31.438 14.672 1 98.06 81 HIS A C 1
ATOM 662 O O . HIS A 1 81 ? -10.781 31.656 15 1 98.06 81 HIS A O 1
ATOM 668 N N . ARG A 1 82 ? -8.586 31.547 15.492 1 97.12 82 ARG A N 1
ATOM 669 C CA . ARG A 1 82 ? -8.75 31.984 16.875 1 97.12 82 ARG A CA 1
ATOM 670 C C . ARG A 1 82 ? -7.93 33.25 17.156 1 97.12 82 ARG A C 1
ATOM 672 O O . ARG A 1 82 ? -6.699 33.219 17.062 1 97.12 82 ARG A O 1
ATOM 679 N N . LYS A 1 83 ? -8.594 34.344 17.547 1 96.25 83 LYS A N 1
ATOM 680 C CA . LYS A 1 83 ? -7.906 35.562 17.906 1 96.25 83 LYS A CA 1
ATOM 681 C C . LYS A 1 83 ? -7.297 35.469 19.312 1 96.25 83 LYS A C 1
ATOM 683 O O . LYS A 1 83 ? -7.82 34.75 20.172 1 96.25 83 LYS A O 1
ATOM 688 N N . ALA A 1 84 ? -6.207 36.25 19.406 1 96.62 84 ALA A N 1
ATOM 689 C CA . ALA A 1 84 ? -5.57 36.312 20.719 1 96.62 84 ALA A CA 1
ATOM 690 C C . ALA A 1 84 ? -6.547 36.812 21.781 1 96.62 84 ALA A C 1
ATOM 692 O O . ALA A 1 84 ? -7.43 37.625 21.5 1 96.62 84 ALA A O 1
ATOM 693 N N . SER A 1 85 ? -6.406 36.312 22.938 1 91.5 85 SER A N 1
ATOM 694 C CA . SER A 1 85 ? -7.328 36.625 24.016 1 91.5 85 SER A CA 1
ATOM 695 C C . SER A 1 85 ? -7.336 38.125 24.344 1 91.5 85 SER A C 1
ATOM 697 O O . SER A 1 85 ? -8.359 38.656 24.75 1 91.5 85 SER A O 1
ATOM 699 N N . ARG A 1 86 ? -6.258 38.875 24.234 1 88.38 86 ARG A N 1
ATOM 700 C CA . ARG A 1 86 ? -6.164 40.281 24.578 1 88.38 86 ARG A CA 1
ATOM 701 C C . ARG A 1 86 ? -6.293 41.156 23.344 1 88.38 86 ARG A C 1
ATOM 703 O O . ARG A 1 86 ? -5.973 42.344 23.391 1 88.38 86 ARG A O 1
ATOM 710 N N . GLY A 1 87 ? -6.727 40.656 22.266 1 82.44 87 GLY A N 1
ATOM 711 C CA . GLY A 1 87 ? -7.094 41.375 21.062 1 82.44 87 GLY A CA 1
ATOM 712 C C . GLY A 1 87 ? -5.918 41.625 20.125 1 82.44 87 GLY A C 1
ATOM 713 O O . GLY A 1 87 ? -6.109 41.938 18.953 1 82.44 87 GLY A O 1
ATOM 714 N N . LYS A 1 88 ? -4.75 41.688 20.516 1 86.25 88 LYS A N 1
ATOM 715 C CA . LYS A 1 88 ? -3.605 41.875 19.625 1 86.25 88 LYS A CA 1
ATOM 716 C C . LYS A 1 88 ? -2.598 40.75 19.781 1 86.25 88 LYS A C 1
ATOM 718 O O . LYS A 1 88 ? -1.928 40.625 20.812 1 86.25 88 LYS A O 1
ATOM 723 N N . GLY A 1 89 ? -2.627 39.719 18.859 1 94.44 89 GLY A N 1
ATOM 724 C CA . GLY A 1 89 ? -1.687 38.625 18.906 1 94.44 89 GLY A CA 1
ATOM 725 C C . GLY A 1 89 ? -0.803 38.531 17.672 1 94.44 89 GLY A C 1
ATOM 726 O O . GLY A 1 89 ? -1.044 39.25 16.688 1 94.44 89 GLY A O 1
ATOM 727 N N . ILE A 1 90 ? 0.311 37.906 17.766 1 96.88 90 ILE A N 1
ATOM 728 C CA . ILE A 1 90 ? 1.134 37.594 16.609 1 96.88 90 ILE A CA 1
ATOM 729 C C . ILE A 1 90 ? 0.396 36.594 15.711 1 96.88 90 ILE A C 1
ATOM 731 O O . ILE A 1 90 ? 0.084 35.469 16.125 1 96.88 90 ILE A O 1
ATOM 735 N N . PRO A 1 91 ? -0.016 37 14.539 1 98.5 91 PRO A N 1
ATOM 736 C CA . PRO A 1 91 ? -0.64 36.031 13.648 1 98.5 91 PRO A CA 1
ATOM 737 C C . PRO A 1 91 ? 0.284 34.844 13.312 1 98.5 91 PRO A C 1
ATOM 739 O O . PRO A 1 91 ? 1.466 35.062 13.023 1 98.5 91 PRO A O 1
ATOM 742 N N . LEU A 1 92 ? -0.18 33.656 13.445 1 98.88 92 LEU A N 1
ATOM 743 C CA . LEU A 1 92 ? 0.591 32.438 13.227 1 98.88 92 LEU A CA 1
ATOM 744 C C . LEU A 1 92 ? -0.246 31.391 12.5 1 98.88 92 LEU A C 1
ATOM 746 O O . LEU A 1 92 ? -1.334 31.031 12.953 1 98.88 92 LEU A O 1
ATOM 750 N N . ILE A 1 93 ? 0.206 30.969 11.328 1 98.94 93 ILE A N 1
ATOM 751 C CA . ILE A 1 93 ? -0.457 29.891 10.609 1 98.94 93 ILE A CA 1
ATOM 752 C C . ILE A 1 93 ? 0.264 28.578 10.891 1 98.94 93 ILE A C 1
ATOM 754 O O . ILE A 1 93 ? 1.49 28.5 10.789 1 98.94 93 ILE A O 1
ATOM 758 N N . LEU A 1 94 ? -0.449 27.578 11.336 1 98.88 94 LEU A N 1
ATOM 759 C CA . LEU A 1 94 ? 0.073 26.266 11.664 1 98.88 94 LEU A CA 1
ATOM 760 C C . LEU A 1 94 ? -0.528 25.203 10.75 1 98.88 94 LEU A C 1
ATOM 762 O O . LEU A 1 94 ? -1.751 25.047 10.68 1 98.88 94 LEU A O 1
ATOM 766 N N . THR A 1 95 ? 0.323 24.438 10.078 1 98.81 95 THR A N 1
ATOM 767 C CA . THR A 1 95 ? -0.109 23.5 9.055 1 98.81 95 THR A CA 1
ATOM 768 C C . THR A 1 95 ? 0.266 22.062 9.445 1 98.81 95 THR A C 1
ATOM 770 O O . THR A 1 95 ? 1.412 21.797 9.812 1 98.81 95 THR A O 1
ATOM 773 N N . HIS A 1 96 ? -0.709 21.141 9.32 1 98.5 96 HIS A N 1
ATOM 774 C CA . HIS A 1 96 ? -0.516 19.75 9.688 1 98.5 96 HIS A CA 1
ATOM 775 C C . HIS A 1 96 ? 0.097 18.953 8.539 1 98.5 96 HIS A C 1
ATOM 777 O O . HIS A 1 96 ? 0.347 19.516 7.461 1 98.5 96 HIS A O 1
ATOM 783 N N . GLY A 1 97 ? 0.435 17.688 8.836 1 97.56 97 GLY A N 1
ATOM 784 C CA . GLY A 1 97 ? 0.916 16.75 7.832 1 97.56 97 GLY A CA 1
ATOM 785 C C . GLY A 1 97 ? 0.098 15.484 7.762 1 97.56 97 GLY A C 1
ATOM 786 O O . GLY A 1 97 ? -1.121 15.508 7.938 1 97.56 97 GLY A O 1
ATOM 787 N N . TRP A 1 98 ? 0.739 14.422 7.402 1 97 98 TRP A N 1
ATOM 788 C CA . TRP A 1 98 ? 0.125 13.109 7.254 1 97 98 TRP A CA 1
ATOM 789 C C . TRP A 1 98 ? 0.711 12.117 8.25 1 97 98 TRP A C 1
ATOM 791 O O . TRP A 1 98 ? 1.898 12.18 8.578 1 97 98 TRP A O 1
ATOM 801 N N . PRO A 1 99 ? -0.095 11.195 8.68 1 96.88 99 PRO A N 1
ATOM 802 C CA . PRO A 1 99 ? -1.536 10.984 8.531 1 96.88 99 PRO A CA 1
ATOM 803 C C . PRO A 1 99 ? -2.344 11.57 9.68 1 96.88 99 PRO A C 1
ATOM 805 O O . PRO A 1 99 ? -3.043 10.836 10.391 1 96.88 99 PRO A O 1
ATOM 808 N N . SER A 1 100 ? -2.248 12.828 9.797 1 97.81 100 SER A N 1
ATOM 809 C CA . SER A 1 100 ? -3.045 13.578 10.766 1 97.81 100 SER A CA 1
ATOM 810 C C . SER A 1 100 ? -3.965 14.578 10.078 1 97.81 100 SER A C 1
ATOM 812 O O . SER A 1 100 ? -4.398 14.344 8.945 1 97.81 100 SER A O 1
ATOM 814 N N . SER A 1 101 ? -4.469 15.562 10.766 1 98.56 101 SER A N 1
ATOM 815 C CA . SER A 1 101 ? -5.363 16.625 10.328 1 98.56 101 SER A CA 1
ATOM 816 C C . SER A 1 101 ? -5.207 17.875 11.203 1 98.56 101 SER A C 1
ATOM 818 O O . SER A 1 101 ? -4.324 17.922 12.062 1 98.56 101 SER A O 1
ATOM 820 N N . TYR A 1 102 ? -6.059 18.875 10.883 1 98.69 102 TYR A N 1
ATOM 821 C CA . TYR A 1 102 ? -6.012 20.094 11.68 1 98.69 102 TYR A CA 1
ATOM 822 C C . TYR A 1 102 ? -6.246 19.797 13.156 1 98.69 102 TYR A C 1
ATOM 824 O O . TYR A 1 102 ? -5.84 20.562 14.023 1 98.69 102 TYR A O 1
ATOM 832 N N . LEU A 1 103 ? -6.812 18.609 13.492 1 98.75 103 LEU A N 1
ATOM 833 C CA . LEU A 1 103 ? -7.09 18.219 14.875 1 98.75 103 LEU A CA 1
ATOM 834 C C . LEU A 1 103 ? -5.801 18.109 15.68 1 98.75 103 LEU A C 1
ATOM 836 O O . LEU A 1 103 ? -5.801 18.344 16.891 1 98.75 103 LEU A O 1
ATOM 840 N N . GLU A 1 104 ? -4.719 17.766 15.008 1 98.12 104 GLU A N 1
ATOM 841 C CA . GLU A 1 104 ? -3.416 17.625 15.648 1 98.12 104 GLU A CA 1
ATOM 842 C C . GLU A 1 104 ? -2.998 18.906 16.359 1 98.12 104 GLU A C 1
ATOM 844 O O . GLU A 1 104 ? -2.273 18.859 17.359 1 98.12 104 GLU A O 1
ATOM 849 N N . TYR A 1 105 ? -3.486 20.062 15.945 1 98.5 105 TYR A N 1
ATOM 850 C CA . TYR A 1 105 ? -2.984 21.344 16.406 1 98.5 105 TYR A CA 1
ATOM 851 C C . TYR A 1 105 ? -3.967 22 17.375 1 98.5 105 TYR A C 1
ATOM 853 O O . TYR A 1 105 ? -3.664 23.031 17.984 1 98.5 105 TYR A O 1
ATOM 861 N N . LEU A 1 106 ? -5.129 21.406 17.578 1 98.06 106 LEU A N 1
ATOM 862 C CA . LEU A 1 106 ? -6.16 22.016 18.422 1 98.06 106 LEU A CA 1
ATOM 863 C C . LEU A 1 106 ? -5.695 22.109 19.875 1 98.06 106 LEU A C 1
ATOM 865 O O . LEU A 1 106 ? -6.043 23.062 20.578 1 98.06 106 LEU A O 1
ATOM 869 N N . PRO A 1 107 ? -4.875 21.141 20.328 1 97.75 107 PRO A N 1
ATOM 870 C CA . PRO A 1 107 ? -4.395 21.266 21.703 1 97.75 107 PRO A CA 1
ATOM 871 C C . PRO A 1 107 ? -3.574 22.531 21.938 1 97.75 107 PRO A C 1
ATOM 873 O O . PRO A 1 107 ? -3.432 22.984 23.078 1 97.75 107 PRO A O 1
ATOM 876 N N . LEU A 1 108 ? -3.045 23.172 20.875 1 98.19 108 LEU A N 1
ATOM 877 C CA . LEU A 1 108 ? -2.213 24.359 21.016 1 98.19 108 LEU A CA 1
ATOM 878 C C . LEU A 1 108 ? -3.072 25.609 21.172 1 98.19 108 LEU A C 1
ATOM 880 O O . LEU A 1 108 ? -2.586 26.641 21.641 1 98.19 108 LEU A O 1
ATOM 884 N N . VAL A 1 109 ? -4.332 25.531 20.797 1 97.69 109 VAL A N 1
ATOM 885 C CA . VAL A 1 109 ? -5.199 26.703 20.688 1 97.69 109 VAL A CA 1
ATOM 886 C C . VAL A 1 109 ? -5.305 27.391 22.062 1 97.69 109 VAL A C 1
ATOM 888 O O . VAL A 1 109 ? -5.051 28.578 22.172 1 97.69 109 VAL A O 1
ATOM 891 N N . PRO A 1 110 ? -5.621 26.625 23.188 1 96.69 110 PRO A N 1
ATOM 892 C CA . PRO A 1 110 ? -5.699 27.297 24.484 1 96.69 110 PRO A CA 1
ATOM 893 C C . PRO A 1 110 ? -4.328 27.688 25.031 1 96.69 110 PRO A C 1
ATOM 895 O O . PRO A 1 110 ? -4.227 28.578 25.875 1 96.69 110 PRO A O 1
ATOM 898 N N . LEU A 1 111 ? -3.223 27.047 24.547 1 98.06 111 LEU A N 1
ATOM 899 C CA . LEU A 1 111 ? -1.882 27.266 25.062 1 98.06 111 LEU A CA 1
ATOM 900 C C . LEU A 1 111 ? -1.237 28.484 24.406 1 98.06 111 LEU A C 1
ATOM 902 O O . LEU A 1 111 ? -0.312 29.078 24.969 1 98.06 111 LEU A O 1
ATOM 906 N N . LEU A 1 112 ? -1.722 28.797 23.172 1 98.12 112 LEU A N 1
ATOM 907 C CA . LEU A 1 112 ? -1.174 29.922 22.422 1 98.12 112 LEU A CA 1
ATOM 908 C C . LEU A 1 112 ? -2.189 31.047 22.328 1 98.12 112 LEU A C 1
ATOM 910 O O . LEU A 1 112 ? -2.457 31.562 21.234 1 98.12 112 LEU A O 1
ATOM 914 N N . ASP A 1 113 ? -2.689 31.484 23.422 1 95.38 113 ASP A N 1
ATOM 915 C CA . ASP A 1 113 ? -3.764 32.469 23.484 1 95.38 113 ASP A CA 1
ATOM 916 C C . ASP A 1 113 ? -3.229 33.875 23.25 1 95.38 113 ASP A C 1
ATOM 918 O O . ASP A 1 113 ? -4 34.844 23.172 1 95.38 113 ASP A O 1
ATOM 922 N N . ASP A 1 114 ? -1.877 34.062 23.141 1 95.88 114 ASP A N 1
ATOM 923 C CA . ASP A 1 114 ? -1.25 35.344 22.797 1 95.88 114 ASP A CA 1
ATOM 924 C C . ASP A 1 114 ? -0.993 35.438 21.281 1 95.88 114 ASP A C 1
ATOM 926 O O . ASP A 1 114 ? -0.371 36.375 20.812 1 95.88 114 ASP A O 1
ATOM 930 N N . PHE A 1 115 ? -1.455 34.469 20.531 1 98.25 115 PHE A N 1
ATOM 931 C CA . PHE A 1 115 ? -1.335 34.469 19.078 1 98.25 115 PHE A CA 1
ATOM 932 C C . PHE A 1 115 ? -2.707 34.531 18.422 1 98.25 115 PHE A C 1
ATOM 934 O O . PHE A 1 115 ? -3.701 34.062 18.984 1 98.25 115 PHE A O 1
ATOM 941 N N . ASP A 1 116 ? -2.82 35.156 17.234 1 98.25 116 ASP A N 1
ATOM 942 C CA . ASP A 1 116 ? -3.912 34.906 16.297 1 98.25 116 ASP A CA 1
ATOM 943 C C . ASP A 1 116 ? -3.643 33.656 15.469 1 98.25 116 ASP A C 1
ATOM 945 O O . ASP A 1 116 ? -2.895 33.688 14.492 1 98.25 116 ASP A O 1
ATOM 949 N N . LEU A 1 117 ? -4.309 32.594 15.805 1 98.5 117 LEU A N 1
ATOM 950 C CA . LEU A 1 117 ? -3.971 31.297 15.211 1 98.5 117 LEU A CA 1
ATOM 951 C C . LEU A 1 117 ? -4.848 31.016 13.992 1 98.5 117 LEU A C 1
ATOM 953 O O . LEU A 1 117 ? -6.066 31.188 14.047 1 98.5 117 LEU A O 1
ATOM 957 N N . VAL A 1 118 ? -4.238 30.672 12.906 1 98.81 118 VAL A N 1
ATOM 958 C CA . VAL A 1 118 ? -4.887 30.156 11.711 1 98.81 118 VAL A CA 1
ATOM 959 C C . VAL A 1 118 ? -4.422 28.719 11.461 1 98.81 118 VAL A C 1
ATOM 961 O O . VAL A 1 118 ? -3.236 28.469 11.234 1 98.81 118 VAL A O 1
ATOM 964 N N . ILE A 1 119 ? -5.32 27.734 11.523 1 98.88 119 ILE A N 1
ATOM 965 C CA . ILE A 1 119 ? -5.004 26.328 11.383 1 98.88 119 ILE A CA 1
ATOM 966 C C . ILE A 1 119 ? -5.824 25.719 10.242 1 98.88 119 ILE A C 1
ATOM 968 O O . ILE A 1 119 ? -6.926 25.219 10.461 1 98.88 119 ILE A O 1
ATOM 972 N N . PRO A 1 120 ? -5.305 25.734 9.094 1 98.88 120 PRO A N 1
ATOM 973 C CA . PRO A 1 120 ? -6.043 25.219 7.934 1 98.88 120 PRO A CA 1
ATOM 974 C C . PRO A 1 120 ? -5.91 23.703 7.773 1 98.88 120 PRO A C 1
ATOM 976 O O . PRO A 1 120 ? -4.914 23.125 8.203 1 98.88 120 PRO A O 1
ATOM 979 N N . SER A 1 121 ? -6.938 23.141 7.203 1 98.88 121 SER A N 1
ATOM 980 C CA . SER A 1 121 ? -6.816 21.797 6.648 1 98.88 121 SER A CA 1
ATOM 981 C C . SER A 1 121 ? -6.137 21.828 5.281 1 98.88 121 SER A C 1
ATOM 983 O O . SER A 1 121 ? -6.535 22.594 4.398 1 98.88 121 SER A O 1
ATOM 985 N N . LEU A 1 122 ? -5.133 21.047 5.145 1 98.81 122 LEU A N 1
ATOM 986 C CA . LEU A 1 122 ? -4.504 20.906 3.836 1 98.81 122 LEU A CA 1
ATOM 987 C C . LEU A 1 122 ? -5.527 20.469 2.787 1 98.81 122 LEU A C 1
ATOM 989 O O . LEU A 1 122 ? -6.473 19.75 3.094 1 98.81 122 LEU A O 1
ATOM 993 N N . PRO A 1 123 ? -5.355 20.938 1.52 1 98.56 123 PRO A N 1
ATOM 994 C CA . PRO A 1 123 ? -6.234 20.406 0.466 1 98.56 123 PRO A CA 1
ATOM 995 C C . PRO A 1 123 ? -6.227 18.891 0.391 1 98.56 123 PRO A C 1
ATOM 997 O O . PRO A 1 123 ? -5.16 18.266 0.317 1 98.56 123 PRO A O 1
ATOM 1000 N N . GLY A 1 124 ? -7.418 18.344 0.438 1 98.31 124 GLY A N 1
ATOM 1001 C CA . GLY A 1 124 ? -7.527 16.891 0.378 1 98.31 124 GLY A CA 1
ATOM 1002 C C . GLY A 1 124 ? -7.676 16.25 1.743 1 98.31 124 GLY A C 1
ATOM 1003 O O . GLY A 1 124 ? -7.777 15.023 1.851 1 98.31 124 GLY A O 1
ATOM 1004 N N . TYR A 1 125 ? -7.734 17.078 2.812 1 98.69 125 TYR A N 1
ATOM 1005 C CA . TYR A 1 125 ? -7.883 16.609 4.184 1 98.69 125 TYR A CA 1
ATOM 1006 C C . TYR A 1 125 ? -9.133 17.188 4.832 1 98.69 125 TYR A C 1
ATOM 1008 O O . TYR A 1 125 ? -9.438 18.375 4.664 1 98.69 125 TYR A O 1
ATOM 1016 N N . GLY A 1 126 ? -9.805 16.344 5.605 1 98.38 126 GLY A N 1
ATOM 1017 C CA . GLY A 1 126 ? -10.922 16.844 6.387 1 98.38 126 GLY A CA 1
ATOM 1018 C C . GLY A 1 126 ? -11.945 17.594 5.551 1 98.38 126 GLY A C 1
ATOM 1019 O O . GLY A 1 126 ? -12.453 17.062 4.562 1 98.38 126 GLY A O 1
ATOM 1020 N N . PHE A 1 127 ? -12.047 18.875 5.84 1 98.62 127 PHE A N 1
ATOM 1021 C CA . PHE A 1 127 ? -13.133 19.656 5.25 1 98.62 127 PHE A CA 1
ATOM 1022 C C . PHE A 1 127 ? -12.609 20.547 4.129 1 98.62 127 PHE A C 1
ATOM 1024 O O . PHE A 1 127 ? -13.312 21.453 3.666 1 98.62 127 PHE A O 1
ATOM 1031 N N . SER A 1 128 ? -11.344 20.312 3.682 1 98.69 128 SER A N 1
ATOM 1032 C CA . SER A 1 128 ? -10.773 20.938 2.49 1 98.69 128 SER A CA 1
ATOM 1033 C C . SER A 1 128 ? -10.734 19.953 1.321 1 98.69 128 SER A C 1
ATOM 1035 O O . SER A 1 128 ? -9.828 19.141 1.224 1 98.69 128 SER A O 1
ATOM 1037 N N . PRO A 1 129 ? -11.672 20.078 0.374 1 97.62 129 PRO A N 1
ATOM 1038 C CA . PRO A 1 129 ? -11.602 19.172 -0.78 1 97.62 129 PRO A CA 1
ATOM 1039 C C . PRO A 1 129 ? -10.32 19.344 -1.589 1 97.62 129 PRO A C 1
ATOM 1041 O O . PRO A 1 129 ? -9.734 20.438 -1.605 1 97.62 129 PRO A O 1
ATOM 1044 N N . ARG A 1 130 ? -9.891 18.297 -2.176 1 97.62 130 ARG A N 1
ATOM 1045 C CA . ARG A 1 130 ? -8.719 18.391 -3.037 1 97.62 130 ARG A CA 1
ATOM 1046 C C . ARG A 1 130 ? -9.086 18.969 -4.398 1 97.62 130 ARG A C 1
ATOM 1048 O O . ARG A 1 130 ? -10.055 18.531 -5.023 1 97.62 130 ARG A O 1
ATOM 1055 N N . PRO A 1 131 ? -8.352 19.953 -4.848 1 97.19 131 PRO A N 1
ATOM 1056 C CA . PRO A 1 131 ? -8.609 20.516 -6.18 1 97.19 131 PRO A CA 1
ATOM 1057 C C . PRO A 1 131 ? -8.195 19.562 -7.301 1 97.19 131 PRO A C 1
ATOM 1059 O O . PRO A 1 131 ? -7.422 18.625 -7.07 1 97.19 131 PRO A O 1
ATOM 1062 N N . PRO A 1 132 ? -8.734 19.734 -8.523 1 94.25 132 PRO A N 1
ATOM 1063 C CA . PRO A 1 132 ? -8.422 18.844 -9.648 1 94.25 132 PRO A CA 1
ATOM 1064 C C . PRO A 1 132 ? -7.094 19.188 -10.32 1 94.25 132 PRO A C 1
ATOM 1066 O O . PRO A 1 132 ? -7.012 19.25 -11.555 1 94.25 132 PRO A O 1
ATOM 1069 N N . THR A 1 133 ? -6.086 19.562 -9.586 1 96.06 133 THR A N 1
ATOM 1070 C CA . THR A 1 133 ? -4.715 19.828 -10.008 1 96.06 133 THR A CA 1
ATOM 1071 C C . THR A 1 133 ? -3.719 19.281 -8.992 1 96.06 133 THR A C 1
ATOM 1073 O O . THR A 1 133 ? -4.086 18.969 -7.855 1 96.06 133 THR A O 1
ATOM 1076 N N . PRO A 1 134 ? -2.475 19.047 -9.445 1 96.88 134 PRO A N 1
ATOM 1077 C CA . PRO A 1 134 ? -1.488 18.562 -8.469 1 96.88 134 PRO A CA 1
ATOM 1078 C C . PRO A 1 134 ? -1.321 19.531 -7.293 1 96.88 134 PRO A C 1
ATOM 1080 O O . PRO A 1 134 ? -1.277 20.75 -7.48 1 96.88 134 PRO A O 1
ATOM 1083 N N . VAL A 1 135 ? -1.317 19.031 -6.133 1 98.06 135 VAL A N 1
ATOM 1084 C CA . VAL A 1 135 ? -1.121 19.797 -4.906 1 98.06 135 VAL A CA 1
ATOM 1085 C C . VAL A 1 135 ? 0.282 19.547 -4.359 1 98.06 135 VAL A C 1
ATOM 1087 O O . VAL A 1 135 ? 0.55 18.484 -3.783 1 98.06 135 VAL A O 1
ATOM 1090 N N . THR A 1 136 ? 1.189 20.5 -4.535 1 98.06 136 THR A N 1
ATOM 1091 C CA . THR A 1 136 ? 2.566 20.438 -4.059 1 98.06 136 THR A CA 1
ATOM 1092 C C . THR A 1 136 ? 2.773 21.359 -2.871 1 98.06 136 THR A C 1
ATOM 1094 O O . THR A 1 136 ? 1.873 22.125 -2.508 1 98.06 136 THR A O 1
ATOM 1097 N N . TYR A 1 137 ? 3.959 21.297 -2.248 1 97.88 137 TYR A N 1
ATOM 1098 C CA . TYR A 1 137 ? 4.309 22.234 -1.186 1 97.88 137 TYR A CA 1
ATOM 1099 C C . TYR A 1 137 ? 4.121 23.672 -1.646 1 97.88 137 TYR A C 1
ATOM 1101 O O . TYR A 1 137 ? 3.488 24.469 -0.956 1 97.88 137 TYR A O 1
ATOM 1109 N N . ARG A 1 138 ? 4.648 23.953 -2.777 1 97.75 138 ARG A N 1
ATOM 1110 C CA . ARG A 1 138 ? 4.637 25.297 -3.322 1 97.75 138 ARG A CA 1
ATOM 1111 C C . ARG A 1 138 ? 3.217 25.75 -3.646 1 97.75 138 ARG A C 1
ATOM 1113 O O . ARG A 1 138 ? 2.873 26.922 -3.463 1 97.75 138 ARG A O 1
ATOM 1120 N N . TYR A 1 139 ? 2.424 24.828 -4.164 1 98.19 139 TYR A N 1
ATOM 1121 C CA . TYR A 1 139 ? 1.012 25.094 -4.418 1 98.19 139 TYR A CA 1
ATOM 1122 C C . TYR A 1 139 ? 0.311 25.578 -3.154 1 98.19 139 TYR A C 1
ATOM 1124 O O . TYR A 1 139 ? -0.397 26.578 -3.182 1 98.19 139 TYR A O 1
ATOM 1132 N N . VAL A 1 140 ? 0.512 24.906 -2.066 1 98.75 140 VAL A N 1
ATOM 1133 C CA . VAL A 1 140 ? -0.151 25.234 -0.808 1 98.75 140 VAL A CA 1
ATOM 1134 C C . VAL A 1 140 ? 0.441 26.516 -0.225 1 98.75 140 VAL A C 1
ATOM 1136 O O . VAL A 1 140 ? -0.289 27.359 0.29 1 98.75 140 VAL A O 1
ATOM 1139 N N . ALA A 1 141 ? 1.773 26.625 -0.32 1 98.69 141 ALA A N 1
ATOM 1140 C CA . ALA A 1 141 ? 2.465 27.797 0.206 1 98.69 141 ALA A CA 1
ATOM 1141 C C . ALA A 1 141 ? 1.864 29.094 -0.355 1 98.69 141 ALA A C 1
ATOM 1143 O O . ALA A 1 141 ? 1.607 30.031 0.39 1 98.69 141 ALA A O 1
ATOM 1144 N N . ARG A 1 142 ? 1.654 29.125 -1.638 1 98.44 142 ARG A N 1
ATOM 1145 C CA . ARG A 1 142 ? 1.066 30.281 -2.285 1 98.44 142 ARG A CA 1
ATOM 1146 C C . ARG A 1 142 ? -0.314 30.594 -1.715 1 98.44 142 ARG A C 1
ATOM 1148 O O . ARG A 1 142 ? -0.646 31.75 -1.467 1 98.44 142 ARG A O 1
ATOM 1155 N N . ARG A 1 143 ? -1.063 29.625 -1.474 1 98.62 143 ARG A N 1
ATOM 1156 C CA . ARG A 1 143 ? -2.436 29.797 -1.007 1 98.62 143 ARG A CA 1
ATOM 1157 C C . ARG A 1 143 ? -2.469 30.219 0.459 1 98.62 143 ARG A C 1
ATOM 1159 O O . ARG A 1 143 ? -3.352 30.969 0.875 1 98.62 143 ARG A O 1
ATOM 1166 N N . TRP A 1 144 ? -1.51 29.734 1.257 1 98.88 144 TRP A N 1
ATOM 1167 C CA . TRP A 1 144 ? -1.444 30.172 2.646 1 98.88 144 TRP A CA 1
ATOM 1168 C C . TRP A 1 144 ? -1.063 31.641 2.738 1 98.88 144 TRP A C 1
ATOM 1170 O O . TRP A 1 144 ? -1.593 32.375 3.576 1 98.88 144 TRP A O 1
ATOM 1180 N N . HIS A 1 145 ? -0.148 32.156 1.849 1 98.81 145 HIS A N 1
ATOM 1181 C CA . HIS A 1 145 ? 0.113 33.594 1.771 1 98.81 145 HIS A CA 1
ATOM 1182 C C . HIS A 1 145 ? -1.165 34.375 1.472 1 98.81 145 HIS A C 1
ATOM 1184 O O . HIS A 1 145 ? -1.449 35.375 2.121 1 98.81 145 HIS A O 1
ATOM 1190 N N . LEU A 1 146 ? -1.928 33.844 0.55 1 98.69 146 LEU A N 1
ATOM 1191 C CA . LEU A 1 146 ? -3.162 34.531 0.151 1 98.69 146 LEU A CA 1
ATOM 1192 C C . LEU A 1 146 ? -4.188 34.469 1.279 1 98.69 146 LEU A C 1
ATOM 1194 O O . LEU A 1 146 ? -4.902 35.469 1.505 1 98.69 146 LEU A O 1
ATOM 1198 N N . LEU A 1 147 ? -4.273 33.344 1.969 1 98.69 147 LEU A N 1
ATOM 1199 C CA . LEU A 1 147 ? -5.203 33.219 3.084 1 98.69 147 LEU A CA 1
ATOM 1200 C C . LEU A 1 147 ? -4.887 34.219 4.176 1 98.69 147 LEU A C 1
ATOM 1202 O O . LEU A 1 147 ? -5.781 34.906 4.668 1 98.69 147 LEU A O 1
ATOM 1206 N N . MET A 1 148 ? -3.623 34.344 4.574 1 98.75 148 MET A N 1
ATOM 1207 C CA . MET A 1 148 ? -3.209 35.281 5.629 1 98.75 148 MET A CA 1
ATOM 1208 C C . MET A 1 148 ? -3.451 36.719 5.215 1 98.75 148 MET A C 1
ATOM 1210 O O . MET A 1 148 ? -3.922 37.531 6.02 1 98.75 148 MET A O 1
ATOM 1214 N N . ARG A 1 149 ? -3.162 37 3.938 1 97.94 149 ARG A N 1
ATOM 1215 C CA . ARG A 1 149 ? -3.436 38.344 3.43 1 97.94 149 ARG A CA 1
ATOM 1216 C C . ARG A 1 149 ? -4.926 38.656 3.498 1 97.94 149 ARG A C 1
ATOM 1218 O O . ARG A 1 149 ? -5.312 39.75 3.9 1 97.94 149 ARG A O 1
ATOM 1225 N N . ARG A 1 150 ? -5.688 37.719 3.092 1 97.19 150 ARG A N 1
ATOM 1226 C CA . ARG A 1 150 ? -7.137 37.906 3.102 1 97.19 150 ARG A CA 1
ATOM 1227 C C . ARG A 1 150 ? -7.652 38.125 4.52 1 97.19 150 ARG A C 1
ATOM 1229 O O . ARG A 1 150 ? -8.633 38.844 4.719 1 97.19 150 ARG A O 1
ATOM 1236 N N . LEU A 1 151 ? -7.008 37.531 5.469 1 97.38 151 LEU A N 1
ATOM 1237 C CA . LEU A 1 151 ? -7.395 37.656 6.867 1 97.38 151 LEU A CA 1
ATOM 1238 C C . LEU A 1 151 ? -6.867 38.969 7.449 1 97.38 151 LEU A C 1
ATOM 1240 O O . LEU A 1 151 ? -7.152 39.312 8.602 1 97.38 151 LEU A O 1
ATOM 1244 N N . GLY A 1 152 ? -6.066 39.719 6.684 1 97 152 GLY A N 1
ATOM 1245 C CA . GLY A 1 152 ? -5.582 41.031 7.086 1 97 152 GLY A CA 1
ATOM 1246 C C . GLY A 1 152 ? -4.234 40.969 7.781 1 97 152 GLY A C 1
ATOM 1247 O O . GLY A 1 152 ? -3.85 41.938 8.461 1 97 152 GLY A O 1
ATOM 1248 N N . TYR A 1 153 ? -3.561 39.875 7.664 1 98 153 TYR A N 1
ATOM 1249 C CA . TYR A 1 153 ? -2.258 39.781 8.312 1 98 153 TYR A CA 1
ATOM 1250 C C . TYR A 1 153 ? -1.134 40.062 7.332 1 98 153 TYR A C 1
ATOM 1252 O O . TYR A 1 153 ? -0.811 39.25 6.469 1 98 153 TYR A O 1
ATOM 1260 N N . ASP A 1 154 ? -0.459 41.188 7.461 1 96.75 154 ASP A N 1
ATOM 1261 C CA . ASP A 1 154 ? 0.637 41.594 6.594 1 96.75 154 ASP A CA 1
ATOM 1262 C C . ASP A 1 154 ? 1.966 41 7.066 1 96.75 154 ASP A C 1
ATOM 1264 O O . ASP A 1 154 ? 2.896 40.844 6.273 1 96.75 154 ASP A O 1
ATOM 1268 N N . ARG A 1 155 ? 2.049 40.844 8.32 1 97.81 155 ARG A N 1
ATOM 1269 C CA . ARG A 1 155 ? 3.193 40.188 8.945 1 97.81 155 ARG A CA 1
ATOM 1270 C C . ARG A 1 155 ? 2.744 39.062 9.852 1 97.81 155 ARG A C 1
ATOM 1272 O O . ARG A 1 155 ? 1.848 39.219 10.68 1 97.81 155 ARG A O 1
ATOM 1279 N N . TYR A 1 156 ? 3.289 37.875 9.648 1 98.69 156 TYR A N 1
ATOM 1280 C CA . TYR A 1 156 ? 2.832 36.719 10.406 1 98.69 156 TYR A CA 1
ATOM 1281 C C . TYR A 1 156 ? 3.91 35.625 10.461 1 98.69 156 TYR A C 1
ATOM 1283 O O . TYR A 1 156 ? 4.922 35.719 9.758 1 98.69 156 TYR A O 1
ATOM 1291 N N . GLY A 1 157 ? 3.789 34.719 11.391 1 98.88 157 GLY A N 1
ATOM 1292 C CA . GLY A 1 157 ? 4.609 33.5 11.445 1 98.88 157 GLY A CA 1
ATOM 1293 C C . GLY A 1 157 ? 3.963 32.312 10.766 1 98.88 157 GLY A C 1
ATOM 1294 O O . GLY A 1 157 ? 2.758 32.312 10.508 1 98.88 157 GLY A O 1
ATOM 1295 N N . ALA A 1 158 ? 4.77 31.344 10.477 1 98.88 158 ALA A N 1
ATOM 1296 C CA . ALA A 1 158 ? 4.281 30.062 9.945 1 98.88 158 ALA A CA 1
ATOM 1297 C C . ALA A 1 158 ? 4.965 28.891 10.633 1 98.88 158 ALA A C 1
ATOM 1299 O O . ALA A 1 158 ? 6.07 29.016 11.156 1 98.88 158 ALA A O 1
ATOM 1300 N N . GLY A 1 159 ? 4.277 27.812 10.727 1 98 159 GLY A N 1
ATOM 1301 C CA . GLY A 1 159 ? 4.859 26.625 11.336 1 98 159 GLY A CA 1
ATOM 1302 C C . GLY A 1 159 ? 4.168 25.344 10.93 1 98 159 GLY A C 1
ATOM 1303 O O . GLY A 1 159 ? 3.082 25.375 10.344 1 98 159 GLY A O 1
ATOM 1304 N N . GLY A 1 160 ? 4.82 24.266 11.227 1 97.31 160 GLY A N 1
ATOM 1305 C CA . GLY A 1 160 ? 4.246 22.953 10.961 1 97.31 160 GLY A CA 1
ATOM 1306 C C . GLY A 1 160 ? 5.273 21.844 10.961 1 97.31 160 GLY A C 1
ATOM 1307 O O . GLY A 1 160 ? 6.469 22.094 11.117 1 97.31 160 GLY A O 1
ATOM 1308 N N . GLY A 1 161 ? 4.828 20.641 10.961 1 94.94 161 GLY A N 1
ATOM 1309 C CA . GLY A 1 161 ? 5.617 19.438 10.781 1 94.94 161 GLY A CA 1
ATOM 1310 C C . GLY A 1 161 ? 5.242 18.656 9.531 1 94.94 161 GLY A C 1
ATOM 1311 O O . GLY A 1 161 ? 4.18 18.891 8.945 1 94.94 161 GLY A O 1
ATOM 1312 N N . ASP A 1 162 ? 6.148 17.812 9.086 1 94.25 162 ASP A N 1
ATOM 1313 C CA . ASP A 1 162 ? 5.852 16.938 7.945 1 94.25 162 ASP A CA 1
ATOM 1314 C C . ASP A 1 162 ? 5.465 17.766 6.723 1 94.25 162 ASP A C 1
ATOM 1316 O O . ASP A 1 162 ? 6.199 18.672 6.316 1 94.25 162 ASP A O 1
ATOM 1320 N N . TRP A 1 163 ? 4.266 17.609 6.16 1 97.44 163 TRP A N 1
ATOM 1321 C CA . TRP A 1 163 ? 3.828 18.438 5.035 1 97.44 163 TRP A CA 1
ATOM 1322 C C . TRP A 1 163 ? 3.797 19.906 5.414 1 97.44 163 TRP A C 1
ATOM 1324 O O . TRP A 1 163 ? 4.148 20.781 4.605 1 97.44 163 TRP A O 1
ATOM 1334 N N . GLY A 1 164 ? 3.379 20.141 6.625 1 97.94 164 GLY A N 1
ATOM 1335 C CA . GLY A 1 164 ? 3.332 21.516 7.094 1 97.94 164 GLY A CA 1
ATOM 1336 C C . GLY A 1 164 ? 4.695 22.188 7.137 1 97.94 164 GLY A C 1
ATOM 1337 O O . GLY A 1 164 ? 4.816 23.375 6.875 1 97.94 164 GLY A O 1
ATOM 1338 N N . ALA A 1 165 ? 5.719 21.406 7.477 1 97.06 165 ALA A N 1
ATOM 1339 C CA . ALA A 1 165 ? 7.078 21.938 7.445 1 97.06 165 ALA A CA 1
ATOM 1340 C C . ALA A 1 165 ? 7.496 22.297 6.02 1 97.06 165 ALA A C 1
ATOM 1342 O O . ALA A 1 165 ? 8.156 23.312 5.793 1 97.06 165 ALA A O 1
ATOM 1343 N N . GLY A 1 166 ? 7.121 21.422 5.066 1 97.19 166 GLY A N 1
ATOM 1344 C CA . GLY A 1 166 ? 7.406 21.703 3.668 1 97.19 166 GLY A CA 1
ATOM 1345 C C . GLY A 1 166 ? 6.715 22.969 3.168 1 97.19 166 GLY A C 1
ATOM 1346 O O . GLY A 1 166 ? 7.32 23.781 2.463 1 97.19 166 GLY A O 1
ATOM 1347 N N . VAL A 1 167 ? 5.504 23.125 3.568 1 98.62 167 VAL A N 1
ATOM 1348 C CA . VAL A 1 167 ? 4.715 24.281 3.152 1 98.62 167 VAL A CA 1
ATOM 1349 C C . VAL A 1 167 ? 5.332 25.562 3.711 1 98.62 167 VAL A C 1
ATOM 1351 O O . VAL A 1 167 ? 5.559 26.516 2.971 1 98.62 167 VAL A O 1
ATOM 1354 N N . ALA A 1 168 ? 5.641 25.562 4.992 1 98.62 168 ALA A N 1
ATOM 1355 C CA . ALA A 1 168 ? 6.25 26.75 5.613 1 98.62 168 ALA A CA 1
ATOM 1356 C C . ALA A 1 168 ? 7.586 27.078 4.957 1 98.62 168 ALA A C 1
ATOM 1358 O O . ALA A 1 168 ? 7.918 28.25 4.777 1 98.62 168 ALA A O 1
ATOM 1359 N N . THR A 1 169 ? 8.336 26.078 4.621 1 98 169 THR A N 1
ATOM 1360 C CA . THR A 1 169 ? 9.625 26.266 3.965 1 98 169 THR A CA 1
ATOM 1361 C C . THR A 1 169 ? 9.445 26.953 2.613 1 98 169 THR A C 1
ATOM 1363 O O . THR A 1 169 ? 10.141 27.938 2.311 1 98 169 THR A O 1
ATOM 1366 N N . TRP A 1 170 ? 8.516 26.516 1.846 1 98.31 170 TRP A N 1
ATOM 1367 C CA . TRP A 1 170 ? 8.305 27.094 0.523 1 98.31 170 TRP A CA 1
ATOM 1368 C C . TRP A 1 170 ? 7.688 28.484 0.63 1 98.31 170 TRP A C 1
ATOM 1370 O O . TRP A 1 170 ? 7.957 29.359 -0.199 1 98.31 170 TRP A O 1
ATOM 1380 N N . MET A 1 171 ? 6.848 28.672 1.681 1 98.69 171 MET A N 1
ATOM 1381 C CA . MET A 1 171 ? 6.395 30.047 1.937 1 98.69 171 MET A CA 1
ATOM 1382 C C . MET A 1 171 ? 7.578 30.984 2.102 1 98.69 171 MET A C 1
ATOM 1384 O O . MET A 1 171 ? 7.586 32.094 1.538 1 98.69 171 MET A O 1
ATOM 1388 N N . ALA A 1 172 ? 8.562 30.531 2.811 1 98.56 172 ALA A N 1
ATOM 1389 C CA . ALA A 1 172 ? 9.727 31.344 3.127 1 98.56 172 ALA A CA 1
ATOM 1390 C C . ALA A 1 172 ? 10.633 31.5 1.909 1 98.56 172 ALA A C 1
ATOM 1392 O O . ALA A 1 172 ? 11.281 32.531 1.736 1 98.56 172 ALA A O 1
ATOM 1393 N N . ILE A 1 173 ? 10.742 30.484 1.059 1 97.81 173 ILE A N 1
ATOM 1394 C CA . ILE A 1 173 ? 11.57 30.547 -0.137 1 97.81 173 ILE A CA 1
ATOM 1395 C C . ILE A 1 173 ? 10.945 31.484 -1.157 1 97.81 173 ILE A C 1
ATOM 1397 O O . ILE A 1 173 ? 11.625 32.375 -1.697 1 97.81 173 ILE A O 1
ATOM 1401 N N . ASP A 1 174 ? 9.656 31.406 -1.361 1 97.44 174 ASP A N 1
ATOM 1402 C CA . ASP A 1 174 ? 9 32.125 -2.463 1 97.44 174 ASP A CA 1
ATOM 1403 C C . ASP A 1 174 ? 8.727 33.562 -2.104 1 97.44 174 ASP A C 1
ATOM 1405 O O . ASP A 1 174 ? 8.844 34.469 -2.951 1 97.44 174 ASP A O 1
ATOM 1409 N N . ASP A 1 175 ? 8.297 33.781 -0.893 1 98.19 175 ASP A N 1
ATOM 1410 C CA . ASP A 1 175 ? 7.938 35.125 -0.452 1 98.19 175 ASP A CA 1
ATOM 1411 C C . ASP A 1 175 ? 8.25 35.312 1.031 1 98.19 175 ASP A C 1
ATOM 1413 O O . ASP A 1 175 ? 7.34 35.312 1.867 1 98.19 175 ASP A O 1
ATOM 1417 N N . PRO A 1 176 ? 9.461 35.625 1.293 1 98.44 176 PRO A N 1
ATOM 1418 C CA . PRO A 1 176 ? 9.859 35.781 2.697 1 98.44 176 PRO A CA 1
ATOM 1419 C C . PRO A 1 176 ? 9.359 37.062 3.324 1 98.44 176 PRO A C 1
ATOM 1421 O O . PRO A 1 176 ? 9.328 37.188 4.551 1 98.44 176 PRO A O 1
ATOM 1424 N N . GLY A 1 177 ? 8.969 38 2.572 1 98.19 177 GLY A N 1
ATOM 1425 C CA . GLY A 1 177 ? 8.664 39.344 3.012 1 98.19 177 GLY A CA 1
ATOM 1426 C C . GLY A 1 177 ? 7.684 39.375 4.172 1 98.19 177 GLY A C 1
ATOM 1427 O O . GLY A 1 177 ? 7.977 39.969 5.215 1 98.19 177 GLY A O 1
ATOM 1428 N N . PRO A 1 178 ? 6.562 38.75 4.059 1 98.56 178 PRO A N 1
ATOM 1429 C CA . PRO A 1 178 ? 5.539 38.812 5.102 1 98.56 178 PRO A CA 1
ATOM 1430 C C . PRO A 1 178 ? 5.867 37.938 6.316 1 98.56 178 PRO A C 1
ATOM 1432 O O . PRO A 1 178 ? 5.207 38.062 7.352 1 98.56 178 PRO A O 1
ATOM 1435 N N . LEU A 1 179 ? 6.82 37.125 6.293 1 98.81 179 LEU A N 1
ATOM 1436 C CA . LEU A 1 179 ? 7.082 36.156 7.352 1 98.81 179 LEU A CA 1
ATOM 1437 C C . LEU A 1 179 ? 7.996 36.719 8.414 1 98.81 179 LEU A C 1
ATOM 1439 O O . LEU A 1 179 ? 9.094 37.219 8.109 1 98.81 179 LEU A O 1
ATOM 1443 N N . ILE A 1 180 ? 7.488 36.656 9.656 1 98.31 180 ILE A N 1
ATOM 1444 C CA . ILE A 1 180 ? 8.289 37.031 10.812 1 98.31 180 ILE A CA 1
ATOM 1445 C C . ILE A 1 180 ? 9.352 35.969 11.07 1 98.31 180 ILE A C 1
ATOM 1447 O O . ILE A 1 180 ? 10.492 36.281 11.422 1 98.31 180 ILE A O 1
ATOM 1451 N N . GLY A 1 181 ? 9.023 34.75 10.914 1 98.69 181 GLY A N 1
ATOM 1452 C CA . GLY A 1 181 ? 9.797 33.562 11.133 1 98.69 181 GLY A CA 1
ATOM 1453 C C . GLY A 1 181 ? 9 32.281 10.906 1 98.69 181 GLY A C 1
ATOM 1454 O O . GLY A 1 181 ? 7.773 32.312 10.797 1 98.69 181 GLY A O 1
ATOM 1455 N N . ILE A 1 182 ? 9.711 31.141 10.797 1 98.75 182 ILE A N 1
ATOM 1456 C CA . ILE A 1 182 ? 9.008 29.875 10.672 1 98.75 182 ILE A CA 1
ATOM 1457 C C . ILE A 1 182 ? 9.477 28.906 11.758 1 98.75 182 ILE A C 1
ATOM 1459 O O . ILE A 1 182 ? 10.656 28.922 12.133 1 98.75 182 ILE A O 1
ATOM 1463 N N . HIS A 1 183 ? 8.578 28.156 12.328 1 98.69 183 HIS A N 1
ATOM 1464 C CA . HIS A 1 183 ? 8.82 27.172 13.367 1 98.69 183 HIS A CA 1
ATOM 1465 C C . HIS A 1 183 ? 8.523 25.766 12.867 1 98.69 183 HIS A C 1
ATOM 1467 O O . HIS A 1 183 ? 7.371 25.438 12.555 1 98.69 183 HIS A O 1
ATOM 1473 N N . LEU A 1 184 ? 9.523 24.859 12.875 1 97 184 LEU A N 1
ATOM 1474 C CA . LEU A 1 184 ? 9.383 23.531 12.289 1 97 184 LEU A CA 1
ATOM 1475 C C . LEU A 1 184 ? 9.609 22.453 13.336 1 97 184 LEU A C 1
ATOM 1477 O O . LEU A 1 184 ? 10.516 22.562 14.164 1 97 184 LEU A O 1
ATOM 1481 N N . THR A 1 185 ? 8.805 21.422 13.336 1 94.31 185 THR A N 1
ATOM 1482 C CA . THR A 1 185 ? 8.953 20.312 14.273 1 94.31 185 THR A CA 1
ATOM 1483 C C . THR A 1 185 ? 9.523 19.078 13.578 1 94.31 185 THR A C 1
ATOM 1485 O O . THR A 1 185 ? 10.219 18.281 14.195 1 94.31 185 THR A O 1
ATOM 1488 N N . THR A 1 186 ? 9.164 18.703 12.367 1 87.38 186 THR A N 1
ATOM 1489 C CA . THR A 1 186 ? 9.688 17.625 11.539 1 87.38 186 THR A CA 1
ATOM 1490 C C . THR A 1 186 ? 10.016 18.141 10.133 1 87.38 186 THR A C 1
ATOM 1492 O O . THR A 1 186 ? 9.141 18.172 9.266 1 87.38 186 THR A O 1
ATOM 1495 N N . PRO A 1 187 ? 11.352 18.453 10 1 81.81 187 PRO A N 1
ATOM 1496 C CA . PRO A 1 187 ? 11.672 19 8.672 1 81.81 187 PRO A CA 1
ATOM 1497 C C . PRO A 1 187 ? 11.445 17.984 7.555 1 81.81 187 PRO A C 1
ATOM 1499 O O . PRO A 1 187 ? 11.695 16.797 7.738 1 81.81 187 PRO A O 1
ATOM 1502 N N . GLU A 1 188 ? 10.875 18.438 6.496 1 80.06 188 GLU A N 1
ATOM 1503 C CA . GLU A 1 188 ? 10.5 17.578 5.379 1 80.06 188 GLU A CA 1
ATOM 1504 C C . GLU A 1 188 ? 11.383 17.844 4.164 1 80.06 188 GLU A C 1
ATOM 1506 O O . GLU A 1 188 ? 11.461 17.016 3.252 1 80.06 188 GLU A O 1
ATOM 1511 N N . ILE A 1 189 ? 12.023 18.969 4.09 1 83.62 189 ILE A N 1
ATOM 1512 C CA . ILE A 1 189 ? 12.844 19.344 2.943 1 83.62 189 ILE A CA 1
ATOM 1513 C C . ILE A 1 189 ? 14.32 19.328 3.332 1 83.62 189 ILE A C 1
ATOM 1515 O O . ILE A 1 189 ? 14.734 20.031 4.246 1 83.62 189 ILE A O 1
ATOM 1519 N N . ASP A 1 190 ? 15.016 18.547 2.617 1 82.19 190 ASP A N 1
ATOM 1520 C CA . ASP A 1 190 ? 16.453 18.5 2.822 1 82.19 190 ASP A CA 1
ATOM 1521 C C . ASP A 1 190 ? 17.156 19.562 1.981 1 82.19 190 ASP A C 1
ATOM 1523 O O . ASP A 1 190 ? 16.75 19.859 0.86 1 82.19 190 ASP A O 1
ATOM 1527 N N . PRO A 1 191 ? 18.234 20.031 2.646 1 86.06 191 PRO A N 1
ATOM 1528 C CA . PRO A 1 191 ? 19.062 20.922 1.827 1 86.06 191 PRO A CA 1
ATOM 1529 C C . PRO A 1 191 ? 19.625 20.234 0.59 1 86.06 191 PRO A C 1
ATOM 1531 O O . PRO A 1 191 ? 19.875 19.031 0.611 1 86.06 191 PRO A O 1
ATOM 1534 N N . ALA A 1 192 ? 19.75 21.125 -0.452 1 82.56 192 ALA A N 1
ATOM 1535 C CA . ALA A 1 192 ? 20.328 20.594 -1.68 1 82.56 192 ALA A CA 1
ATOM 1536 C C . ALA A 1 192 ? 21.797 20.219 -1.473 1 82.56 192 ALA A C 1
ATOM 1538 O O . ALA A 1 192 ? 22.5 20.859 -0.704 1 82.56 192 ALA A O 1
ATOM 1539 N N . GLY A 1 193 ? 22.188 19.141 -2.131 1 82.44 193 GLY A N 1
ATOM 1540 C CA . GLY A 1 193 ? 23.578 18.703 -2.104 1 82.44 193 GLY A CA 1
ATOM 1541 C C . GLY A 1 193 ? 23.766 17.375 -1.392 1 82.44 193 GLY A C 1
ATOM 1542 O O . GLY A 1 193 ? 22.922 16.953 -0.605 1 82.44 193 GLY A O 1
ATOM 1543 N N . GLU A 1 194 ? 24.859 16.75 -1.616 1 85.81 194 GLU A N 1
ATOM 1544 C CA . GLU A 1 194 ? 25.188 15.469 -1.001 1 85.81 194 GLU A CA 1
ATOM 1545 C C . GLU A 1 194 ? 25.75 15.664 0.407 1 85.81 194 GLU A C 1
ATOM 1547 O O . GLU A 1 194 ? 26.359 16.688 0.703 1 85.81 194 GLU A O 1
ATOM 1552 N N . PRO A 1 195 ? 25.406 14.656 1.232 1 88.31 195 PRO A N 1
ATOM 1553 C CA . PRO A 1 195 ? 26.047 14.727 2.551 1 88.31 195 PRO A CA 1
ATOM 1554 C C . PRO A 1 195 ? 27.562 14.859 2.465 1 88.31 195 PRO A C 1
ATOM 1556 O O . PRO A 1 195 ? 28.219 14.094 1.757 1 88.31 195 PRO A O 1
ATOM 1559 N N . GLY A 1 196 ? 28.109 15.852 3.178 1 88.81 196 GLY A N 1
ATOM 1560 C CA . GLY A 1 196 ? 29.531 16.141 3.105 1 88.81 196 GLY A CA 1
ATOM 1561 C C . GLY A 1 196 ? 30.297 15.703 4.34 1 88.81 196 GLY A C 1
ATOM 1562 O O . GLY A 1 196 ? 31.391 15.156 4.234 1 88.81 196 GLY A O 1
ATOM 1563 N N . THR A 1 197 ? 29.672 15.859 5.48 1 92.62 197 THR A N 1
ATOM 1564 C CA . THR A 1 197 ? 30.344 15.539 6.73 1 92.62 197 THR A CA 1
ATOM 1565 C C . THR A 1 197 ? 30.016 14.109 7.164 1 92.62 197 THR A C 1
ATOM 1567 O O . THR A 1 197 ? 29.109 13.484 6.625 1 92.62 197 THR A O 1
ATOM 1570 N N . ASP A 1 198 ? 30.781 13.617 8.133 1 93.12 198 ASP A N 1
ATOM 1571 C CA . ASP A 1 198 ? 30.547 12.289 8.68 1 93.12 198 ASP A CA 1
ATOM 1572 C C . ASP A 1 198 ? 29.156 12.188 9.312 1 93.12 198 ASP A C 1
ATOM 1574 O O . ASP A 1 198 ? 28.469 11.172 9.172 1 93.12 198 ASP A O 1
ATOM 1578 N N . ALA A 1 199 ? 28.828 13.203 9.992 1 89.62 199 ALA A N 1
ATOM 1579 C CA . ALA A 1 199 ? 27.516 13.227 10.633 1 89.62 199 ALA A CA 1
ATOM 1580 C C . ALA A 1 199 ? 26.391 13.195 9.594 1 89.62 199 ALA A C 1
ATOM 1582 O O . ALA A 1 199 ? 25.391 12.508 9.773 1 89.62 199 ALA A O 1
ATOM 1583 N N . GLU A 1 200 ? 26.625 13.922 8.555 1 90.31 200 GLU A N 1
ATOM 1584 C CA . GLU A 1 200 ? 25.656 13.953 7.473 1 90.31 200 GLU A CA 1
ATOM 1585 C C . GLU A 1 200 ? 25.531 12.594 6.789 1 90.31 200 GLU A C 1
ATOM 1587 O O . GLU A 1 200 ? 24.422 12.117 6.527 1 90.31 200 GLU A O 1
ATOM 1592 N N . ARG A 1 201 ? 26.578 12.047 6.562 1 92 201 ARG A N 1
ATOM 1593 C CA . ARG A 1 201 ? 26.609 10.742 5.91 1 92 201 ARG A CA 1
ATOM 1594 C C . ARG A 1 201 ? 25.969 9.68 6.793 1 92 201 ARG A C 1
ATOM 1596 O O . ARG A 1 201 ? 25.219 8.828 6.305 1 92 201 ARG A O 1
ATOM 1603 N N . ALA A 1 202 ? 26.312 9.742 8.062 1 89.19 202 ALA A N 1
ATOM 1604 C CA . ALA A 1 202 ? 25.719 8.797 9.008 1 89.19 202 ALA A CA 1
ATOM 1605 C C . ALA A 1 202 ? 24.203 8.938 9.047 1 89.19 202 ALA A C 1
ATOM 1607 O O . ALA A 1 202 ? 23.484 7.941 9.094 1 89.19 202 ALA A O 1
ATOM 1608 N N . TYR A 1 203 ? 23.719 10.156 9.047 1 87.06 203 TYR A N 1
ATOM 1609 C CA . TYR A 1 203 ? 22.297 10.43 9.055 1 87.06 203 TYR A CA 1
ATOM 1610 C C . TYR A 1 203 ? 21.625 9.938 7.773 1 87.06 203 TYR A C 1
ATOM 1612 O O . TYR A 1 203 ? 20.562 9.328 7.812 1 87.06 203 TYR A O 1
ATOM 1620 N N . ALA A 1 204 ? 22.297 10.18 6.695 1 87.25 204 ALA A N 1
ATOM 1621 C CA . ALA A 1 204 ? 21.781 9.742 5.402 1 87.25 204 ALA A CA 1
ATOM 1622 C C . ALA A 1 204 ? 21.703 8.219 5.328 1 87.25 204 ALA A C 1
ATOM 1624 O O . ALA A 1 204 ? 20.734 7.672 4.793 1 87.25 204 ALA A O 1
ATOM 1625 N N . GLU A 1 205 ? 22.688 7.57 5.82 1 87.88 205 GLU A N 1
ATOM 1626 C CA . GLU A 1 205 ? 22.719 6.109 5.828 1 87.88 205 GLU A CA 1
ATOM 1627 C C . GLU A 1 205 ? 21.625 5.543 6.73 1 87.88 205 GLU A C 1
ATOM 1629 O O . GLU A 1 205 ? 20.953 4.582 6.363 1 87.88 205 GLU A O 1
ATOM 1634 N N . ALA A 1 206 ? 21.453 6.125 7.84 1 84.88 206 ALA A N 1
ATOM 1635 C CA . ALA A 1 206 ? 20.406 5.695 8.758 1 84.88 206 ALA A CA 1
ATOM 1636 C C . ALA A 1 206 ? 19.031 5.867 8.141 1 84.88 206 ALA A C 1
ATOM 1638 O O . ALA A 1 206 ? 18.141 5.023 8.328 1 84.88 206 ALA A O 1
ATOM 1639 N N . THR A 1 207 ? 18.875 6.938 7.457 1 84.38 207 THR A N 1
ATOM 1640 C CA . THR A 1 207 ? 17.609 7.207 6.777 1 84.38 207 THR A CA 1
ATOM 1641 C C . THR A 1 207 ? 17.344 6.168 5.695 1 84.38 207 THR A C 1
ATOM 1643 O O . THR A 1 207 ? 16.219 5.68 5.555 1 84.38 207 THR A O 1
ATOM 1646 N N . ARG A 1 208 ? 18.344 5.832 4.98 1 84.69 208 ARG A N 1
ATOM 1647 C CA . ARG A 1 208 ? 18.219 4.828 3.926 1 84.69 208 ARG A CA 1
ATOM 1648 C C . ARG A 1 208 ? 17.828 3.475 4.504 1 84.69 208 ARG A C 1
ATOM 1650 O O . ARG A 1 208 ? 17 2.766 3.932 1 84.69 208 ARG A O 1
ATOM 1657 N N . GLU A 1 209 ? 18.422 3.107 5.543 1 84.69 209 GLU A N 1
ATOM 1658 C CA . GLU A 1 209 ? 18.125 1.835 6.195 1 84.69 209 GLU A CA 1
ATOM 1659 C C . GLU A 1 209 ? 16.688 1.8 6.703 1 84.69 209 GLU A C 1
ATOM 1661 O O . GLU A 1 209 ? 16 0.778 6.59 1 84.69 209 GLU A O 1
ATOM 1666 N N . TRP A 1 210 ? 16.281 2.869 7.219 1 83.81 210 TRP A N 1
ATOM 1667 C CA . TRP A 1 210 ? 14.898 2.979 7.688 1 83.81 210 TRP A CA 1
ATOM 1668 C C . TRP A 1 210 ? 13.922 2.873 6.527 1 83.81 210 TRP A C 1
ATOM 1670 O O . TRP A 1 210 ? 12.898 2.195 6.633 1 83.81 210 TRP A O 1
ATOM 1680 N N . ASP A 1 211 ? 14.297 3.502 5.508 1 83.62 211 ASP A N 1
ATOM 1681 C CA . ASP A 1 211 ? 13.453 3.494 4.32 1 83.62 211 ASP A CA 1
ATOM 1682 C C . ASP A 1 211 ? 13.25 2.072 3.799 1 83.62 211 ASP A C 1
ATOM 1684 O O . ASP A 1 211 ? 12.141 1.703 3.41 1 83.62 211 ASP A O 1
ATOM 1688 N N . GLU A 1 212 ? 14.234 1.342 3.828 1 82.06 212 GLU A N 1
ATOM 1689 C CA . GLU A 1 212 ? 14.18 -0.027 3.324 1 82.06 212 GLU A CA 1
ATOM 1690 C C . GLU A 1 212 ? 13.203 -0.873 4.133 1 82.06 212 GLU A C 1
ATOM 1692 O O . GLU A 1 212 ? 12.57 -1.784 3.594 1 82.06 212 GLU A O 1
ATOM 1697 N N . ARG A 1 213 ? 12.977 -0.52 5.34 1 86.88 213 ARG A N 1
ATOM 1698 C CA . ARG A 1 213 ? 12.18 -1.354 6.234 1 86.88 213 ARG A CA 1
ATOM 1699 C C . ARG A 1 213 ? 10.781 -0.776 6.418 1 86.88 213 ARG A C 1
ATOM 1701 O O . ARG A 1 213 ? 9.836 -1.505 6.738 1 86.88 213 ARG A O 1
ATOM 1708 N N . GLU A 1 214 ? 10.688 0.507 6.152 1 87.75 214 GLU A N 1
ATOM 1709 C CA . GLU A 1 214 ? 9.469 1.144 6.648 1 87.75 214 GLU A CA 1
ATOM 1710 C C . GLU A 1 214 ? 8.734 1.874 5.531 1 87.75 214 GLU A C 1
ATOM 1712 O O . GLU A 1 214 ? 7.551 2.186 5.66 1 87.75 214 GLU A O 1
ATOM 1717 N N . ARG A 1 215 ? 9.375 2.055 4.426 1 89.19 215 ARG A N 1
ATOM 1718 C CA . ARG A 1 215 ? 8.852 3.068 3.516 1 89.19 215 ARG A CA 1
ATOM 1719 C C . ARG A 1 215 ? 7.898 2.451 2.496 1 89.19 215 ARG A C 1
ATOM 1721 O O . ARG A 1 215 ? 7.602 3.061 1.465 1 89.19 215 ARG A O 1
ATOM 1728 N N . GLY A 1 216 ? 7.426 1.273 2.805 1 96.06 216 GLY A N 1
ATOM 1729 C CA . GLY A 1 216 ? 6.453 0.666 1.913 1 96.06 216 GLY A CA 1
ATOM 1730 C C . GLY A 1 216 ? 5.207 1.51 1.726 1 96.06 216 GLY A C 1
ATOM 1731 O O . GLY A 1 216 ? 4.668 1.596 0.62 1 96.06 216 GLY A O 1
ATOM 1732 N N . TYR A 1 217 ? 4.746 2.168 2.818 1 97.19 217 TYR A N 1
ATOM 1733 C CA . TYR A 1 217 ? 3.557 3.01 2.748 1 97.19 217 TYR A CA 1
ATOM 1734 C C . TYR A 1 217 ? 3.775 4.184 1.801 1 97.19 217 TYR A C 1
ATOM 1736 O O . TYR A 1 217 ? 2.918 4.48 0.965 1 97.19 217 TYR A O 1
ATOM 1744 N N . SER A 1 218 ? 4.945 4.871 1.907 1 95.94 218 SER A N 1
ATOM 1745 C CA . SER A 1 218 ? 5.27 6.027 1.074 1 95.94 218 SER A CA 1
ATOM 1746 C C . SER A 1 218 ? 5.434 5.621 -0.387 1 95.94 218 SER A C 1
ATOM 1748 O O . SER A 1 218 ? 5.043 6.363 -1.29 1 95.94 218 SER A O 1
ATOM 1750 N N . ALA A 1 219 ? 6.004 4.422 -0.616 1 96.56 219 ALA A N 1
ATOM 1751 C CA . ALA A 1 219 ? 6.215 3.941 -1.979 1 96.56 219 ALA A CA 1
ATOM 1752 C C . ALA A 1 219 ? 4.883 3.746 -2.701 1 96.56 219 ALA A C 1
ATOM 1754 O O . ALA A 1 219 ? 4.707 4.211 -3.83 1 96.56 219 ALA A O 1
ATOM 1755 N N . ILE A 1 220 ? 3.949 3.082 -2.039 1 98.44 220 ILE A N 1
ATOM 1756 C CA . ILE A 1 220 ? 2.676 2.807 -2.695 1 98.44 220 ILE A CA 1
ATOM 1757 C C . ILE A 1 220 ? 1.87 4.098 -2.822 1 98.44 220 ILE A C 1
ATOM 1759 O O . ILE A 1 220 ? 1.198 4.32 -3.832 1 98.44 220 ILE A O 1
ATOM 1763 N N . GLN A 1 221 ? 1.927 5.004 -1.881 1 98.38 221 GLN A N 1
ATOM 1764 C CA . GLN A 1 221 ? 1.214 6.273 -1.963 1 98.38 221 GLN A CA 1
ATOM 1765 C C . GLN A 1 221 ? 1.793 7.16 -3.061 1 98.38 221 GLN A C 1
ATOM 1767 O O . GLN A 1 221 ? 1.072 7.953 -3.674 1 98.38 221 GLN A O 1
ATOM 1772 N N . SER A 1 222 ? 3.1 6.988 -3.373 1 97.19 222 SER A N 1
ATOM 1773 C CA . SER A 1 222 ? 3.781 7.816 -4.359 1 97.19 222 SER A CA 1
ATOM 1774 C C . SER A 1 222 ? 3.633 7.246 -5.766 1 97.19 222 SER A C 1
ATOM 1776 O O . SER A 1 222 ? 4.02 7.883 -6.746 1 97.19 222 SER A O 1
ATOM 1778 N N . THR A 1 223 ? 3.08 6.023 -5.91 1 96.88 223 THR A N 1
ATOM 1779 C CA . THR A 1 223 ? 3.01 5.398 -7.23 1 96.88 223 THR A CA 1
ATOM 1780 C C . THR A 1 223 ? 1.56 5.133 -7.625 1 96.88 223 THR A C 1
ATOM 1782 O O . THR A 1 223 ? 1.13 5.512 -8.719 1 96.88 223 THR A O 1
ATOM 1785 N N . ARG A 1 224 ? 0.815 4.488 -6.66 1 97.94 224 ARG A N 1
ATOM 1786 C CA . ARG A 1 224 ? -0.556 4.094 -6.969 1 97.94 224 ARG A CA 1
ATOM 1787 C C . ARG A 1 224 ? -1.495 4.438 -5.816 1 97.94 224 ARG A C 1
ATOM 1789 O O . ARG A 1 224 ? -2.199 3.564 -5.301 1 97.94 224 ARG A O 1
ATOM 1796 N N . PRO A 1 225 ? -1.622 5.695 -5.457 1 98.44 225 PRO A N 1
ATOM 1797 C CA . PRO A 1 225 ? -2.486 6.047 -4.328 1 98.44 225 PRO A CA 1
ATOM 1798 C C . PRO A 1 225 ? -3.953 5.707 -4.582 1 98.44 225 PRO A C 1
ATOM 1800 O O . PRO A 1 225 ? -4.684 5.367 -3.646 1 98.44 225 PRO A O 1
ATOM 1803 N N . GLN A 1 226 ? -4.375 5.801 -5.832 1 98.69 226 GLN A N 1
ATOM 1804 C CA . GLN A 1 226 ? -5.773 5.52 -6.148 1 98.69 226 GLN A CA 1
ATOM 1805 C C . GLN A 1 226 ? -6.105 4.051 -5.91 1 98.69 226 GLN A C 1
ATOM 1807 O O . GLN A 1 226 ? -7.148 3.73 -5.336 1 98.69 226 GLN A O 1
ATOM 1812 N N . THR A 1 227 ? -5.203 3.168 -6.336 1 98.75 227 THR A N 1
ATOM 1813 C CA . THR A 1 227 ? -5.387 1.737 -6.121 1 98.75 227 THR A CA 1
ATOM 1814 C C . THR A 1 227 ? -5.527 1.431 -4.633 1 98.75 227 THR A C 1
ATOM 1816 O O . THR A 1 227 ? -6.434 0.702 -4.223 1 98.75 227 THR A O 1
ATOM 1819 N N . LEU A 1 228 ? -4.645 1.988 -3.859 1 98.81 228 LEU A N 1
ATOM 1820 C CA . LEU A 1 228 ? -4.629 1.802 -2.414 1 98.81 228 LEU A CA 1
ATOM 1821 C C . LEU A 1 228 ? -5.895 2.359 -1.777 1 98.81 228 LEU A C 1
ATOM 1823 O O . LEU A 1 228 ? -6.453 1.755 -0.857 1 98.81 228 LEU A O 1
ATOM 1827 N N . GLY A 1 229 ? -6.371 3.436 -2.307 1 98.88 229 GLY A N 1
ATOM 1828 C CA . GLY A 1 229 ? -7.43 4.223 -1.696 1 98.88 229 GLY A CA 1
ATOM 1829 C C . GLY A 1 229 ? -8.773 3.518 -1.693 1 98.88 229 GLY A C 1
ATOM 1830 O O . GLY A 1 229 ? -9.602 3.75 -0.81 1 98.88 229 GLY A O 1
ATOM 1831 N N . TYR A 1 230 ? -9.031 2.615 -2.643 1 98.94 230 TYR A N 1
ATOM 1832 C CA . TYR A 1 230 ? -10.336 1.968 -2.727 1 98.94 230 TYR A CA 1
ATOM 1833 C C . TYR A 1 230 ? -10.625 1.163 -1.467 1 98.94 230 TYR A C 1
ATOM 1835 O O . TYR A 1 230 ? -11.711 1.283 -0.882 1 98.94 230 TYR A O 1
ATOM 1843 N N . GLY A 1 231 ? -9.609 0.38 -1.043 1 98.88 231 GLY A N 1
ATOM 1844 C CA . GLY A 1 231 ? -9.805 -0.432 0.148 1 98.88 231 GLY A CA 1
ATOM 1845 C C . GLY A 1 231 ? -9.891 0.388 1.421 1 98.88 231 GLY A C 1
ATOM 1846 O O . GLY A 1 231 ? -10.734 0.116 2.279 1 98.88 231 GLY A O 1
ATOM 1847 N N . LEU A 1 232 ? -9.125 1.447 1.511 1 98.94 232 LEU A N 1
ATOM 1848 C CA . LEU A 1 232 ? -9.039 2.236 2.734 1 98.94 232 LEU A CA 1
ATOM 1849 C C . LEU A 1 232 ? -10.258 3.141 2.883 1 98.94 232 LEU A C 1
ATOM 1851 O O . LEU A 1 232 ? -10.688 3.436 4 1 98.94 232 LEU A O 1
ATOM 1855 N N . ASN A 1 233 ? -10.812 3.557 1.767 1 98.88 233 ASN A N 1
ATOM 1856 C CA . ASN A 1 233 ? -12 4.406 1.793 1 98.88 233 ASN A CA 1
ATOM 1857 C C . ASN A 1 233 ? -13.258 3.596 2.078 1 98.88 233 ASN A C 1
ATOM 1859 O O . ASN A 1 233 ? -14.25 4.133 2.588 1 98.88 233 ASN A O 1
ATOM 1863 N N . ASP A 1 234 ? -13.211 2.326 1.779 1 98.94 234 ASP A N 1
ATOM 1864 C CA . ASP A 1 234 ? -14.398 1.473 1.817 1 98.94 234 ASP A CA 1
ATOM 1865 C C . ASP A 1 234 ? -14.422 0.628 3.088 1 98.94 234 ASP A C 1
ATOM 1867 O O . ASP A 1 234 ? -15.477 0.12 3.48 1 98.94 234 ASP A O 1
ATOM 1871 N N . SER A 1 235 ? -13.305 0.41 3.742 1 98.94 235 SER A N 1
ATOM 1872 C CA . SER A 1 235 ? -13.172 -0.359 4.977 1 98.94 235 SER A CA 1
ATOM 1873 C C . SER A 1 235 ? -12.656 0.51 6.117 1 98.94 235 SER A C 1
ATOM 1875 O O . SER A 1 235 ? -11.477 0.861 6.148 1 98.94 235 SER A O 1
ATOM 1877 N N . PRO A 1 236 ? -13.523 0.803 7.098 1 98.94 236 PRO A N 1
ATOM 1878 C CA . PRO A 1 236 ? -13.016 1.599 8.219 1 98.94 236 PRO A CA 1
ATOM 1879 C C . PRO A 1 236 ? -11.961 0.863 9.031 1 98.94 236 PRO A C 1
ATOM 1881 O O . PRO A 1 236 ? -11.055 1.492 9.586 1 98.94 236 PRO A O 1
ATOM 1884 N N . ALA A 1 237 ? -12.039 -0.451 9.102 1 98.94 237 ALA A N 1
ATOM 1885 C CA . ALA A 1 237 ? -10.969 -1.197 9.766 1 98.94 237 ALA A CA 1
ATOM 1886 C C . ALA A 1 237 ? -9.656 -1.053 9.008 1 98.94 237 ALA A C 1
ATOM 1888 O O . ALA A 1 237 ? -8.594 -0.918 9.617 1 98.94 237 ALA A O 1
ATOM 1889 N N . GLY A 1 238 ? -9.727 -1.152 7.664 1 98.94 238 GLY A N 1
ATOM 1890 C CA . GLY A 1 238 ? -8.547 -0.89 6.859 1 98.94 238 GLY A CA 1
ATOM 1891 C C . GLY A 1 238 ? -7.984 0.507 7.059 1 98.94 238 GLY A C 1
ATOM 1892 O O . GLY A 1 238 ? -6.77 0.685 7.164 1 98.94 238 GLY A O 1
ATOM 1893 N N . LEU A 1 239 ? -8.867 1.478 7.109 1 98.94 239 LEU A N 1
ATOM 1894 C CA . LEU A 1 239 ? -8.477 2.857 7.379 1 98.94 239 LEU A CA 1
ATOM 1895 C C . LEU A 1 239 ? -7.754 2.967 8.719 1 98.94 239 LEU A C 1
ATOM 1897 O O . LEU A 1 239 ? -6.672 3.553 8.789 1 98.94 239 LEU A O 1
ATOM 1901 N N . ALA A 1 240 ? -8.328 2.377 9.719 1 98.94 240 ALA A N 1
ATOM 1902 C CA . ALA A 1 240 ? -7.75 2.434 11.062 1 98.94 240 ALA A CA 1
ATOM 1903 C C . ALA A 1 240 ? -6.379 1.767 11.102 1 98.94 240 ALA A C 1
ATOM 1905 O O . ALA A 1 240 ? -5.441 2.297 11.695 1 98.94 240 ALA A O 1
ATOM 1906 N N . ALA A 1 241 ? -6.27 0.639 10.469 1 98.94 241 ALA A N 1
ATOM 1907 C CA . ALA A 1 241 ? -5 -0.084 10.453 1 98.94 241 ALA A CA 1
ATOM 1908 C C . ALA A 1 241 ? -3.904 0.75 9.789 1 98.94 241 ALA A C 1
ATOM 1910 O O . ALA A 1 241 ? -2.771 0.795 10.273 1 98.94 241 ALA A O 1
ATOM 1911 N N . TRP A 1 242 ? -4.246 1.382 8.68 1 98.88 242 TRP A N 1
ATOM 1912 C CA . TRP A 1 242 ? -3.287 2.16 7.906 1 98.88 242 TRP A CA 1
ATOM 1913 C C . TRP A 1 242 ? -2.779 3.355 8.711 1 98.88 242 TRP A C 1
ATOM 1915 O O . TRP A 1 242 ? -1.58 3.639 8.719 1 98.88 242 TRP A O 1
ATOM 1925 N N . LEU A 1 243 ? -3.664 4.039 9.398 1 98.75 243 LEU A N 1
ATOM 1926 C CA . LEU A 1 243 ? -3.293 5.242 10.133 1 98.75 243 LEU A CA 1
ATOM 1927 C C . LEU A 1 243 ? -2.6 4.883 11.445 1 98.75 243 LEU A C 1
ATOM 1929 O O . LEU A 1 243 ? -1.544 5.434 11.766 1 98.75 243 LEU A O 1
ATOM 1933 N N . VAL A 1 244 ? -3.078 3.922 12.188 1 98.31 244 VAL A N 1
ATOM 1934 C CA . VAL A 1 244 ? -2.6 3.68 13.539 1 98.31 244 VAL A CA 1
ATOM 1935 C C . VAL A 1 244 ? -1.202 3.066 13.492 1 98.31 244 VAL A C 1
ATOM 1937 O O . VAL A 1 244 ? -0.41 3.242 14.422 1 98.31 244 VAL A O 1
ATOM 1940 N N . GLU A 1 245 ? -0.956 2.379 12.398 1 97.31 245 GLU A N 1
ATOM 1941 C CA . GLU A 1 245 ? 0.395 1.847 12.242 1 97.31 245 GLU A CA 1
ATOM 1942 C C . GLU A 1 245 ? 1.44 2.953 12.352 1 97.31 245 GLU A C 1
ATOM 1944 O O . GLU A 1 245 ? 2.463 2.783 13.023 1 97.31 245 GLU A O 1
ATOM 1949 N N . LYS A 1 246 ? 1.223 4.105 11.75 1 95.81 246 LYS A N 1
ATOM 1950 C CA . LYS A 1 246 ? 2.148 5.234 11.797 1 95.81 246 LYS A CA 1
ATOM 1951 C C . LYS A 1 246 ? 2.062 5.969 13.133 1 95.81 246 LYS A C 1
ATOM 1953 O O . LYS A 1 246 ? 3.078 6.418 13.664 1 95.81 246 LYS A O 1
ATOM 1958 N N . TRP A 1 247 ? 0.825 6.094 13.648 1 96.19 247 TRP A N 1
ATOM 1959 C CA . TRP A 1 247 ? 0.677 6.734 14.945 1 96.19 247 TRP A CA 1
ATOM 1960 C C . TRP A 1 247 ? 1.429 5.961 16.031 1 96.19 247 TRP A C 1
ATOM 1962 O O . TRP A 1 247 ? 1.912 6.543 17 1 96.19 247 TRP A O 1
ATOM 1972 N N . ARG A 1 248 ? 1.531 4.699 15.852 1 95.56 248 ARG A N 1
ATOM 1973 C CA . ARG A 1 248 ? 2.291 3.885 16.797 1 95.56 248 ARG A CA 1
ATOM 1974 C C . ARG A 1 248 ? 3.791 4.047 16.578 1 95.56 248 ARG A C 1
ATOM 1976 O O . ARG A 1 248 ? 4.543 4.266 17.531 1 95.56 248 ARG A O 1
ATOM 1983 N N . SER A 1 249 ? 4.227 3.955 15.352 1 91.94 249 SER A N 1
ATOM 1984 C CA . SER A 1 249 ? 5.652 3.896 15.039 1 91.94 249 SER A CA 1
ATOM 1985 C C . SER A 1 249 ? 6.297 5.273 15.141 1 91.94 249 SER A C 1
ATOM 1987 O O . SER A 1 249 ? 7.504 5.383 15.375 1 91.94 249 SER A O 1
ATOM 1989 N N . TRP A 1 250 ? 5.469 6.344 15.047 1 91.81 250 TRP A N 1
ATOM 1990 C CA . TRP A 1 250 ? 6.047 7.676 14.93 1 91.81 250 TRP A CA 1
ATOM 1991 C C . TRP A 1 250 ? 5.82 8.484 16.203 1 91.81 250 TRP A C 1
ATOM 1993 O O . TRP A 1 250 ? 5.941 9.719 16.188 1 91.81 250 TRP A O 1
ATOM 2003 N N . THR A 1 251 ? 5.461 7.832 17.25 1 92.88 251 THR A N 1
ATOM 2004 C CA . THR A 1 251 ? 5.223 8.539 18.5 1 92.88 251 THR A CA 1
ATOM 2005 C C . THR A 1 251 ? 5.883 7.809 19.672 1 92.88 251 THR A C 1
ATOM 2007 O O . THR A 1 251 ? 6.25 6.641 19.547 1 92.88 251 THR A O 1
ATOM 2010 N N . GLN A 1 252 ? 6.102 8.531 20.688 1 91.94 252 GLN A N 1
ATOM 2011 C CA . GLN A 1 252 ? 6.5 7.922 21.953 1 91.94 252 GLN A CA 1
ATOM 2012 C C . GLN A 1 252 ? 5.277 7.531 22.781 1 91.94 252 GLN A C 1
ATOM 2014 O O . GLN A 1 252 ? 5.117 7.984 23.922 1 91.94 252 GLN A O 1
ATOM 2019 N N . SER A 1 253 ? 4.496 6.625 22.266 1 92.06 253 SER A N 1
ATOM 2020 C CA . SER A 1 253 ? 3.244 6.211 22.891 1 92.06 253 SER A CA 1
ATOM 2021 C C . SER A 1 253 ? 3.432 4.945 23.719 1 92.06 253 SER A C 1
ATOM 2023 O O . SER A 1 253 ? 2.467 4.402 24.266 1 92.06 253 SER A O 1
ATOM 2025 N N . GLY A 1 254 ? 4.703 4.48 23.812 1 91.12 254 GLY A N 1
ATOM 2026 C CA . GLY A 1 254 ? 4.918 3.199 24.453 1 91.12 254 GLY A CA 1
ATOM 2027 C C . GLY A 1 254 ? 4.262 2.041 23.734 1 91.12 254 GLY A C 1
ATOM 2028 O O . GLY A 1 254 ? 3.914 1.031 24.344 1 91.12 254 GLY A O 1
ATOM 2029 N N . GLY A 1 255 ? 3.965 2.256 22.484 1 92.62 255 GLY A N 1
ATOM 2030 C CA . GLY A 1 255 ? 3.379 1.215 21.656 1 92.62 255 GLY A CA 1
ATOM 2031 C C . GLY A 1 255 ? 1.864 1.189 21.719 1 92.62 255 GLY A C 1
ATOM 2032 O O . GLY A 1 255 ? 1.231 0.307 21.125 1 92.62 255 GLY A O 1
ATOM 2033 N N . ASP A 1 256 ? 1.282 2.166 22.328 1 96.56 256 ASP A N 1
ATOM 2034 C CA . ASP A 1 256 ? -0.168 2.209 22.5 1 96.56 256 ASP A CA 1
ATOM 2035 C C . ASP A 1 256 ? -0.712 3.607 22.203 1 96.56 256 ASP A C 1
ATOM 2037 O O . ASP A 1 256 ? -1.073 4.336 23.141 1 96.56 256 ASP A O 1
ATOM 2041 N N . PRO A 1 257 ? -0.905 3.889 20.938 1 96.81 257 PRO A N 1
ATOM 2042 C CA . PRO A 1 257 ? -1.404 5.219 20.578 1 96.81 257 PRO A CA 1
ATOM 2043 C C . PRO A 1 257 ? -2.803 5.488 21.125 1 96.81 257 PRO A C 1
ATOM 2045 O O . PRO A 1 257 ? -3.133 6.633 21.453 1 96.81 257 PRO A O 1
ATOM 2048 N N . LEU A 1 258 ? -3.609 4.48 21.25 1 97.44 258 LEU A N 1
ATOM 2049 C CA . LEU A 1 258 ? -4.945 4.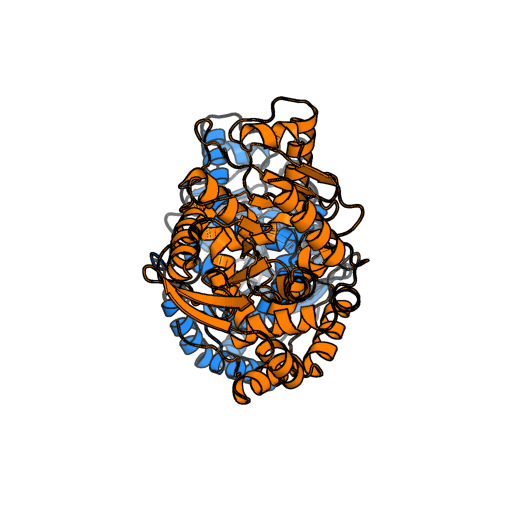695 21.781 1 97.44 258 LEU A CA 1
ATOM 2050 C C . LEU A 1 258 ? -4.875 5.16 23.234 1 97.44 258 LEU A C 1
ATOM 2052 O O . LEU A 1 258 ? -5.633 6.043 23.641 1 97.44 258 LEU A O 1
ATOM 2056 N N . ALA A 1 259 ? -4.016 4.578 24.016 1 96.94 259 ALA A N 1
ATOM 2057 C CA . ALA A 1 259 ? -3.832 5 25.391 1 96.94 259 ALA A CA 1
ATOM 2058 C C . ALA A 1 259 ? -3.242 6.406 25.469 1 96.94 259 ALA A C 1
ATOM 2060 O O . ALA A 1 259 ? -3.6 7.195 26.344 1 96.94 259 ALA A O 1
ATOM 2061 N N . ARG A 1 260 ? -2.352 6.715 24.562 1 95.62 260 ARG A N 1
ATOM 2062 C CA . ARG A 1 260 ? -1.603 7.965 24.578 1 95.62 260 ARG A CA 1
ATOM 2063 C C . ARG A 1 260 ? -2.471 9.133 24.125 1 95.62 260 ARG A C 1
ATOM 2065 O O . ARG A 1 260 ? -2.41 10.219 24.688 1 95.62 260 ARG A O 1
ATOM 2072 N N . PHE A 1 261 ? -3.287 8.859 23.047 1 96 261 PHE A N 1
ATOM 2073 C CA . PHE A 1 261 ? -3.961 9.977 22.391 1 96 261 PHE A CA 1
ATOM 2074 C C . PHE A 1 261 ? -5.465 9.922 22.641 1 96 261 PHE A C 1
ATOM 2076 O O . PHE A 1 261 ? -6.168 10.914 22.453 1 96 261 PHE A O 1
ATOM 2083 N N . GLY A 1 262 ? -6.02 8.734 23.016 1 94 262 GLY A N 1
ATOM 2084 C CA . GLY A 1 262 ? -7.426 8.57 23.344 1 94 262 GLY A CA 1
ATOM 2085 C C . GLY A 1 262 ? -8.359 9.094 22.266 1 94 262 GLY A C 1
ATOM 2086 O O . GLY A 1 262 ? -8.289 8.656 21.125 1 94 262 GLY A O 1
ATOM 2087 N N . ASP A 1 263 ? -9.141 10.117 22.656 1 95.5 263 ASP A N 1
ATOM 2088 C CA . ASP A 1 263 ? -10.219 10.641 21.828 1 95.5 263 ASP A CA 1
ATOM 2089 C C . ASP A 1 263 ? -9.664 11.289 20.562 1 95.5 263 ASP A C 1
ATOM 2091 O O . ASP A 1 263 ? -10.297 11.234 19.5 1 95.5 263 ASP A O 1
ATOM 2095 N N . LEU A 1 264 ? -8.5 11.867 20.672 1 97.38 264 LEU A N 1
ATOM 2096 C CA . LEU A 1 264 ? -7.941 12.523 19.5 1 97.38 264 LEU A CA 1
ATOM 2097 C C . LEU A 1 264 ? -7.719 11.523 18.375 1 97.38 264 LEU A C 1
ATOM 2099 O O . LEU A 1 264 ? -7.957 11.836 17.203 1 97.38 264 LEU A O 1
ATOM 2103 N N . LEU A 1 265 ? -7.184 10.359 18.719 1 98.19 265 LEU A N 1
ATOM 2104 C CA . LEU A 1 265 ? -6.977 9.32 17.719 1 98.19 265 LEU A CA 1
ATOM 2105 C C . LEU A 1 265 ? -8.305 8.906 17.078 1 98.19 265 LEU A C 1
ATOM 2107 O O . LEU A 1 265 ? -8.406 8.789 15.859 1 98.19 265 LEU A O 1
ATOM 2111 N N . LEU A 1 266 ? -9.344 8.703 17.891 1 98.75 266 LEU A N 1
ATOM 2112 C CA . LEU A 1 266 ? -10.648 8.281 17.422 1 98.75 266 LEU A CA 1
ATOM 2113 C C . LEU A 1 266 ? -11.32 9.383 16.609 1 98.75 266 LEU A C 1
ATOM 2115 O O . LEU A 1 266 ? -12 9.109 15.617 1 98.75 266 LEU A O 1
ATOM 2119 N N . GLU A 1 267 ? -11.141 10.656 17.031 1 98.69 267 GLU A N 1
ATOM 2120 C CA . GLU A 1 267 ? -11.625 11.797 16.25 1 98.69 267 GLU A CA 1
ATOM 2121 C C . GLU A 1 267 ? -10.961 11.844 14.875 1 98.69 267 GLU A C 1
ATOM 2123 O O . GLU A 1 267 ? -11.617 12.102 13.867 1 98.69 267 GLU A O 1
ATOM 2128 N N . THR A 1 268 ? -9.672 11.609 14.883 1 98.75 268 THR A N 1
ATOM 2129 C CA . THR A 1 268 ? -8.922 11.617 13.633 1 98.75 268 THR A CA 1
ATOM 2130 C C . THR A 1 268 ? -9.43 10.523 12.695 1 98.75 268 THR A C 1
ATOM 2132 O O . THR A 1 268 ? -9.688 10.789 11.516 1 98.75 268 THR A O 1
ATOM 2135 N N . LEU A 1 269 ? -9.594 9.312 13.188 1 98.88 269 LEU A N 1
ATOM 2136 C CA . LEU A 1 269 ? -10.109 8.211 12.383 1 98.88 269 LEU A CA 1
ATOM 2137 C C . LEU A 1 269 ? -11.5 8.539 11.844 1 98.88 269 LEU A C 1
ATOM 2139 O O . LEU A 1 269 ? -11.773 8.328 10.656 1 98.88 269 LEU A O 1
ATOM 2143 N N . THR A 1 270 ? -12.336 9.07 12.672 1 98.94 270 THR A N 1
ATOM 2144 C CA . THR A 1 270 ? -13.703 9.391 12.273 1 98.94 270 THR A CA 1
ATOM 2145 C C . THR A 1 270 ? -13.711 10.508 11.234 1 98.94 270 THR A C 1
ATOM 2147 O O . THR A 1 270 ? -14.484 10.461 10.273 1 98.94 270 THR A O 1
ATOM 2150 N N . LEU A 1 271 ? -12.852 11.492 11.445 1 98.88 271 LEU A N 1
ATOM 2151 C CA . LEU A 1 271 ? -12.773 12.594 10.492 1 98.88 271 LEU A CA 1
ATOM 2152 C C . LEU A 1 271 ? -12.422 12.086 9.094 1 98.88 271 LEU A C 1
ATOM 2154 O O . LEU A 1 271 ? -13.047 12.477 8.109 1 98.88 271 LEU A O 1
ATOM 2158 N N . TYR A 1 272 ? -11.406 11.234 9 1 98.88 272 TYR A N 1
ATOM 2159 C CA . TYR A 1 272 ? -11.047 10.656 7.715 1 98.88 272 TYR A CA 1
ATOM 2160 C C . TYR A 1 272 ? -12.219 9.891 7.113 1 98.88 272 TYR A C 1
ATOM 2162 O O . TYR A 1 272 ? -12.445 9.938 5.902 1 98.88 272 TYR A O 1
ATOM 2170 N N . TRP A 1 273 ? -12.945 9.172 7.961 1 98.88 273 TRP A N 1
ATOM 2171 C CA . TRP A 1 273 ? -14.062 8.367 7.469 1 98.88 273 TRP A CA 1
ATOM 2172 C C . TRP A 1 273 ? -15.188 9.258 6.957 1 98.88 273 TRP A C 1
ATOM 2174 O O . TRP A 1 273 ? -15.656 9.086 5.828 1 98.88 273 TRP A O 1
ATOM 2184 N N . VAL A 1 274 ? -15.609 10.25 7.75 1 98.75 274 VAL A N 1
ATOM 2185 C CA . VAL A 1 274 ? -16.844 10.977 7.445 1 98.75 274 VAL A CA 1
ATOM 2186 C C . VAL A 1 274 ? -16.594 11.93 6.277 1 98.75 274 VAL A C 1
ATOM 2188 O O . VAL A 1 274 ? -17.531 12.273 5.547 1 98.75 274 VAL A O 1
ATOM 2191 N N . THR A 1 275 ? -15.312 12.312 6.062 1 98.62 275 THR A N 1
ATOM 2192 C CA . THR A 1 275 ? -15.008 13.211 4.953 1 98.62 275 THR A CA 1
ATOM 2193 C C . THR A 1 275 ? -14.547 12.422 3.73 1 98.62 275 THR A C 1
ATOM 2195 O O . THR A 1 275 ? -14.461 12.969 2.629 1 98.62 275 THR A O 1
ATOM 2198 N N . GLY A 1 276 ? -14.18 11.086 3.873 1 98.56 276 GLY A N 1
ATOM 2199 C CA . GLY A 1 276 ? -13.711 10.258 2.77 1 98.56 276 GLY A CA 1
ATOM 2200 C C . GLY A 1 276 ? -12.414 10.75 2.166 1 98.56 276 GLY A C 1
ATOM 2201 O O . GLY A 1 276 ? -12.25 10.766 0.944 1 98.56 276 GLY A O 1
ATOM 2202 N N . THR A 1 277 ? -11.461 11.195 3.049 1 98.75 277 THR A N 1
ATOM 2203 C CA . THR A 1 277 ? -10.328 11.93 2.502 1 98.75 277 THR A CA 1
ATOM 2204 C C . THR A 1 277 ? -9.047 11.117 2.605 1 98.75 277 THR A C 1
ATOM 2206 O O . THR A 1 277 ? -7.949 11.648 2.43 1 98.75 277 THR A O 1
ATOM 2209 N N . ILE A 1 278 ? -9.117 9.773 2.877 1 98.88 278 ILE A N 1
ATOM 2210 C CA . ILE A 1 278 ? -7.891 8.992 2.984 1 98.88 278 ILE A CA 1
ATOM 2211 C C . ILE A 1 278 ? -7.18 8.961 1.634 1 98.88 278 ILE A C 1
ATOM 2213 O O . ILE A 1 278 ? -5.965 9.164 1.559 1 98.88 278 ILE A O 1
ATOM 2217 N N . THR A 1 279 ? -7.914 8.797 0.533 1 98.81 279 THR A N 1
ATOM 2218 C CA . THR A 1 279 ? -7.309 8.688 -0.789 1 98.81 279 THR A CA 1
ATOM 2219 C C . THR A 1 279 ? -6.73 10.031 -1.229 1 98.81 279 THR A C 1
ATOM 2221 O O . THR A 1 279 ? -5.574 10.109 -1.649 1 98.81 279 THR A O 1
ATOM 2224 N N . SER A 1 280 ? -7.516 11.094 -1.099 1 98.69 280 SER A N 1
ATOM 2225 C CA . SER A 1 280 ? -7.051 12.414 -1.498 1 98.69 280 SER A CA 1
ATOM 2226 C C . SER A 1 280 ? -5.848 12.852 -0.665 1 98.69 280 SER A C 1
ATOM 2228 O O . SER A 1 280 ? -4.941 13.516 -1.173 1 98.69 280 SER A O 1
ATOM 2230 N N . SER A 1 281 ? -5.828 12.5 0.6 1 98.75 281 SER A N 1
ATOM 2231 C CA . SER A 1 281 ? -4.711 12.859 1.465 1 98.75 281 SER A CA 1
ATOM 2232 C C . SER A 1 281 ? -3.422 12.18 1.012 1 98.75 281 SER A C 1
ATOM 2234 O O . SER A 1 281 ? -2.35 12.789 1.039 1 98.75 281 SER A O 1
ATOM 2236 N N . MET A 1 282 ? -3.506 10.961 0.56 1 98.62 282 MET A N 1
ATOM 2237 C CA . MET A 1 282 ? -2.334 10.18 0.171 1 98.62 282 MET A CA 1
ATOM 2238 C C . MET A 1 282 ? -1.727 10.719 -1.119 1 98.62 282 MET A C 1
ATOM 2240 O O . MET A 1 282 ? -0.54 10.523 -1.383 1 98.62 282 MET A O 1
ATOM 2244 N N . ARG A 1 283 ? -2.49 11.438 -1.9 1 98.5 283 ARG A N 1
ATOM 2245 C CA . ARG A 1 283 ? -2.016 11.938 -3.188 1 98.5 283 ARG A CA 1
ATOM 2246 C C . ARG A 1 283 ? -0.955 13.016 -2.998 1 98.5 283 ARG A C 1
ATOM 2248 O O . ARG A 1 283 ? -0.262 13.391 -3.949 1 98.5 283 ARG A O 1
ATOM 2255 N N . ASP A 1 284 ? -0.815 13.516 -1.749 1 98.31 284 ASP A N 1
ATOM 2256 C CA . ASP A 1 284 ? 0.289 14.43 -1.482 1 98.31 284 ASP A CA 1
ATOM 2257 C C . ASP A 1 284 ? 1.633 13.781 -1.804 1 98.31 284 ASP A C 1
ATOM 2259 O O . ASP A 1 284 ? 2.551 14.445 -2.289 1 98.31 284 ASP A O 1
ATOM 2263 N N . TYR A 1 285 ? 1.751 12.516 -1.506 1 97.44 285 TYR A N 1
ATOM 2264 C CA . TYR A 1 285 ? 2.98 11.789 -1.799 1 97.44 285 TYR A CA 1
ATOM 2265 C C . TYR A 1 285 ? 3.232 11.727 -3.301 1 97.44 285 TYR A C 1
ATOM 2267 O O . TYR A 1 285 ? 4.352 11.969 -3.758 1 97.44 285 TYR A O 1
ATOM 2275 N N . TYR A 1 286 ? 2.197 11.383 -4.062 1 97.62 286 TYR A N 1
ATOM 2276 C CA . TYR A 1 286 ? 2.301 11.289 -5.516 1 97.62 286 TYR A CA 1
ATOM 2277 C C . TYR A 1 286 ? 2.629 12.648 -6.125 1 97.62 286 TYR A C 1
ATOM 2279 O O . TYR A 1 286 ? 3.564 12.766 -6.922 1 97.62 286 TYR A O 1
ATOM 2287 N N . ASP A 1 287 ? 1.914 13.727 -5.746 1 98.19 287 ASP A N 1
ATOM 2288 C CA . ASP A 1 287 ? 2.049 15.047 -6.352 1 98.19 287 ASP A CA 1
ATOM 2289 C C . ASP A 1 287 ? 3.424 15.648 -6.066 1 98.19 287 ASP A C 1
ATOM 2291 O O . ASP A 1 287 ? 4.035 16.266 -6.945 1 98.19 287 ASP A O 1
ATOM 2295 N N . ASN A 1 288 ? 3.873 15.492 -4.859 1 97.25 288 ASN A N 1
ATOM 2296 C CA . ASN A 1 288 ? 5.168 16.094 -4.543 1 97.25 288 ASN A CA 1
ATOM 2297 C C . ASN A 1 288 ? 6.312 15.297 -5.172 1 97.25 288 ASN A C 1
ATOM 2299 O O . ASN A 1 288 ? 7.352 15.867 -5.512 1 97.25 288 ASN A O 1
ATOM 2303 N N . ARG A 1 289 ? 6.152 14.031 -5.359 1 95 289 ARG A N 1
ATOM 2304 C CA . ARG A 1 289 ? 7.176 13.227 -6.016 1 95 289 ARG A CA 1
ATOM 2305 C C . ARG A 1 289 ? 7.285 13.57 -7.496 1 95 289 ARG A C 1
ATOM 2307 O O . ARG A 1 289 ? 8.383 13.711 -8.031 1 95 289 ARG A O 1
ATOM 2314 N N . TRP A 1 290 ? 6.098 13.789 -8.164 1 95.44 290 TRP A N 1
ATOM 2315 C CA . TRP A 1 290 ? 6.121 13.797 -9.625 1 95.44 290 TRP A CA 1
ATOM 2316 C C . TRP A 1 290 ? 5.93 15.211 -10.164 1 95.44 290 TRP A C 1
ATOM 2318 O O . TRP A 1 290 ? 6.25 15.484 -11.32 1 95.44 290 TRP A O 1
ATOM 2328 N N . HIS A 1 291 ? 5.41 16.047 -9.289 1 96.56 291 HIS A N 1
ATOM 2329 C CA . HIS A 1 291 ? 5.102 17.391 -9.766 1 96.56 291 HIS A CA 1
ATOM 2330 C C . HIS A 1 291 ? 5.742 18.453 -8.875 1 96.56 291 HIS A C 1
ATOM 2332 O O . HIS A 1 291 ? 5.613 19.641 -9.133 1 96.56 291 HIS A O 1
ATOM 2338 N N . GLY A 1 292 ? 6.395 18.031 -7.801 1 96.19 292 GLY A N 1
ATOM 2339 C CA . GLY A 1 292 ? 7 18.969 -6.867 1 96.19 292 GLY A CA 1
ATOM 2340 C C . GLY A 1 292 ? 8.234 19.656 -7.426 1 96.19 292 GLY A C 1
ATOM 2341 O O . GLY A 1 292 ? 8.938 19.094 -8.266 1 96.19 292 GLY A O 1
ATOM 2342 N N . ASP A 1 293 ? 8.531 20.844 -6.953 1 93.75 293 ASP A N 1
ATOM 2343 C CA . ASP A 1 293 ? 9.758 21.562 -7.281 1 93.75 293 ASP A CA 1
ATOM 2344 C C . ASP A 1 293 ? 10.914 21.125 -6.383 1 93.75 293 ASP A C 1
ATOM 2346 O O . ASP A 1 293 ? 10.789 21.125 -5.156 1 93.75 293 ASP A O 1
ATOM 2350 N N . PRO A 1 294 ? 11.984 20.781 -6.93 1 91.25 294 PRO A N 1
ATOM 2351 C CA . PRO A 1 294 ? 13.141 20.469 -6.082 1 91.25 294 PRO A CA 1
ATOM 2352 C C . PRO A 1 294 ? 13.781 21.703 -5.465 1 91.25 294 PRO A C 1
ATOM 2354 O O . PRO A 1 294 ? 13.805 22.766 -6.09 1 91.25 294 PRO A O 1
ATOM 2357 N N . VAL A 1 295 ? 14.211 21.5 -4.238 1 91.12 295 VAL A N 1
ATOM 2358 C CA . VAL A 1 295 ? 15.07 22.531 -3.662 1 91.12 295 VAL A CA 1
ATOM 2359 C C . VAL A 1 295 ? 16.469 22.422 -4.246 1 91.12 295 VAL A C 1
ATOM 2361 O O . VAL A 1 295 ? 17.031 21.328 -4.312 1 91.12 295 VAL A O 1
ATOM 2364 N N . HIS A 1 296 ? 17.047 23.547 -4.746 1 89.81 296 HIS A N 1
ATOM 2365 C CA . HIS A 1 296 ? 18.391 23.547 -5.297 1 89.81 296 HIS A CA 1
ATOM 2366 C C . HIS A 1 296 ? 19.312 24.484 -4.516 1 89.81 296 HIS A C 1
ATOM 2368 O O . HIS A 1 296 ? 18.844 25.219 -3.639 1 89.81 296 HIS A O 1
ATOM 2374 N N . ALA A 1 297 ? 20.641 24.422 -4.828 1 85.5 297 ALA A N 1
ATOM 2375 C CA . ALA A 1 297 ? 21.656 25.156 -4.098 1 85.5 297 ALA A CA 1
ATOM 2376 C C . ALA A 1 297 ? 21.375 26.656 -4.098 1 85.5 297 ALA A C 1
ATOM 2378 O O . ALA A 1 297 ? 21.766 27.359 -3.176 1 85.5 297 ALA A O 1
ATOM 2379 N N . GLY A 1 298 ? 20.547 27.172 -4.906 1 87.44 298 GLY A N 1
ATOM 2380 C CA . GLY A 1 298 ? 20.234 28.594 -4.953 1 87.44 298 GLY A CA 1
ATOM 2381 C C . GLY A 1 298 ? 19.094 28.984 -4.027 1 87.44 298 GLY A C 1
ATOM 2382 O O . GLY A 1 298 ? 18.938 30.156 -3.695 1 87.44 298 GLY A O 1
ATOM 2383 N N . HIS A 1 299 ? 18.422 28.078 -3.527 1 93.81 299 HIS A N 1
ATOM 2384 C CA . HIS A 1 299 ? 17.328 28.359 -2.605 1 93.81 299 HIS A CA 1
ATOM 2385 C C . HIS A 1 299 ? 17.844 28.562 -1.187 1 93.81 299 HIS A C 1
ATOM 2387 O O . HIS A 1 299 ? 18.766 27.875 -0.742 1 93.81 299 HIS A O 1
ATOM 2393 N N . ARG A 1 300 ? 17.281 29.578 -0.548 1 95.38 300 ARG A N 1
ATOM 2394 C CA . ARG A 1 300 ? 17.609 29.891 0.84 1 95.38 300 ARG A CA 1
ATOM 2395 C C . ARG A 1 300 ? 16.375 30.391 1.588 1 95.38 300 ARG A C 1
ATOM 2397 O O . ARG A 1 300 ? 15.578 31.156 1.038 1 95.38 300 ARG A O 1
ATOM 2404 N N . VAL A 1 301 ? 16.25 29.891 2.793 1 97.81 301 VAL A N 1
ATOM 2405 C CA . VAL A 1 301 ? 15.281 30.453 3.734 1 97.81 301 VAL A CA 1
ATOM 2406 C C . VAL A 1 301 ? 15.961 31.531 4.586 1 97.81 301 VAL A C 1
ATOM 2408 O O . VAL A 1 301 ? 16.719 31.203 5.512 1 97.81 301 VAL A O 1
ATOM 2411 N N . THR A 1 302 ? 15.648 32.719 4.289 1 97.81 302 THR A N 1
ATOM 2412 C CA . THR A 1 302 ? 16.375 33.844 4.91 1 97.81 302 THR A CA 1
ATOM 2413 C C . THR A 1 302 ? 15.656 34.281 6.18 1 97.81 302 THR A C 1
ATOM 2415 O O . THR A 1 302 ? 16.234 35.031 6.984 1 97.81 302 THR A O 1
ATOM 2418 N N . VAL A 1 303 ? 14.414 33.938 6.367 1 98.25 303 VAL A N 1
ATOM 2419 C CA . VAL A 1 303 ? 13.695 34.344 7.57 1 98.25 303 VAL A CA 1
ATOM 2420 C C . VAL A 1 303 ? 14.172 33.5 8.758 1 98.25 303 VAL A C 1
ATOM 2422 O O . VAL A 1 303 ? 14.609 32.375 8.602 1 98.25 303 VAL A O 1
ATOM 2425 N N . PRO A 1 304 ? 14.117 34.156 9.969 1 98.69 304 PRO A N 1
ATOM 2426 C CA . PRO A 1 304 ? 14.469 33.344 11.141 1 98.69 304 PRO A CA 1
ATOM 2427 C C . PRO A 1 304 ? 13.695 32.031 11.227 1 98.69 304 PRO A C 1
ATOM 2429 O O . PRO A 1 304 ? 12.484 32.031 11.008 1 98.69 304 PRO A O 1
ATOM 2432 N N . THR A 1 305 ? 14.406 30.906 11.523 1 98.56 305 THR A N 1
ATOM 2433 C CA . THR A 1 305 ? 13.797 29.594 11.578 1 98.56 305 THR A CA 1
ATOM 2434 C C . THR A 1 305 ? 14.117 28.891 12.891 1 98.56 305 THR A C 1
ATOM 2436 O O . THR A 1 305 ? 15.266 28.875 13.328 1 98.56 305 THR A O 1
ATOM 2439 N N . ALA A 1 306 ? 13.117 28.422 13.516 1 98.5 306 ALA A N 1
ATOM 2440 C CA . ALA A 1 306 ? 13.281 27.578 14.688 1 98.5 306 ALA A CA 1
ATOM 2441 C C . ALA A 1 306 ? 12.977 26.125 14.367 1 98.5 306 ALA A C 1
ATOM 2443 O O . ALA A 1 306 ? 12.039 25.828 13.625 1 98.5 306 ALA A O 1
ATOM 2444 N N . PHE A 1 307 ? 13.836 25.203 14.922 1 96.31 307 PHE A N 1
ATOM 2445 C CA . PHE A 1 307 ? 13.609 23.766 14.875 1 96.31 307 PHE A CA 1
ATOM 2446 C C . PHE A 1 307 ? 13.383 23.203 16.281 1 96.31 307 PHE A C 1
ATOM 2448 O O . PHE A 1 307 ? 14.234 23.359 17.156 1 96.31 307 PHE A O 1
ATOM 2455 N N . ALA A 1 308 ? 12.203 22.703 16.5 1 95.62 308 ALA A N 1
ATOM 2456 C CA . ALA A 1 308 ? 11.992 21.797 17.609 1 95.62 308 ALA A CA 1
ATOM 2457 C C . ALA A 1 308 ? 12.141 20.344 17.188 1 95.62 308 ALA A C 1
ATOM 2459 O O . ALA A 1 308 ? 11.312 19.828 16.422 1 95.62 308 ALA A O 1
ATOM 2460 N N . THR A 1 309 ? 13.156 19.641 17.641 1 91.5 309 THR A N 1
ATOM 2461 C CA . THR A 1 309 ? 13.438 18.297 17.156 1 91.5 309 THR A CA 1
ATOM 2462 C C . THR A 1 309 ? 12.938 17.25 18.141 1 91.5 309 THR A C 1
ATOM 2464 O O . THR A 1 309 ? 13.195 17.344 19.344 1 91.5 309 THR A O 1
ATOM 2467 N N . PHE A 1 310 ? 12.203 16.344 17.641 1 89.06 310 PHE A N 1
ATOM 2468 C CA . PHE A 1 310 ? 11.641 15.258 18.422 1 89.06 310 PHE A CA 1
ATOM 2469 C C . PHE A 1 310 ? 12.258 13.922 18.031 1 89.06 310 PHE A C 1
ATOM 2471 O O . PHE A 1 310 ? 12.305 13.586 16.844 1 89.06 310 PHE A O 1
ATOM 2478 N N . SER A 1 311 ? 12.82 13.219 18.953 1 77.06 311 SER A N 1
ATOM 2479 C CA . SER A 1 311 ? 13.68 12.07 18.703 1 77.06 311 SER A CA 1
ATOM 2480 C C . SER A 1 311 ? 12.898 10.898 18.109 1 77.06 311 SER A C 1
ATOM 2482 O O . SER A 1 311 ? 13.477 9.992 17.531 1 77.06 311 SER A O 1
ATOM 2484 N N . HIS A 1 312 ? 11.617 10.812 18.312 1 73.38 312 HIS A N 1
ATOM 2485 C CA . HIS A 1 312 ? 10.859 9.656 17.844 1 73.38 312 HIS A CA 1
ATOM 2486 C C . HIS A 1 312 ? 9.984 10.023 16.656 1 73.38 312 HIS A C 1
ATOM 2488 O O . HIS A 1 312 ? 8.82 9.625 16.594 1 73.38 312 HIS A O 1
ATOM 2494 N N . HIS A 1 313 ? 10.438 10.758 15.836 1 65.44 313 HIS A N 1
ATOM 2495 C CA . HIS A 1 313 ? 9.57 11.164 14.734 1 65.44 313 HIS A CA 1
ATOM 2496 C C . HIS A 1 313 ? 9.57 10.125 13.617 1 65.44 313 HIS A C 1
ATOM 2498 O O . HIS A 1 313 ? 8.516 9.609 13.25 1 65.44 313 HIS A O 1
ATOM 2504 N N . LEU A 1 314 ? 10.43 9.969 12.781 1 62.72 314 LEU A N 1
ATOM 2505 C CA . LEU A 1 314 ? 10.453 8.992 11.703 1 62.72 314 LEU A CA 1
ATOM 2506 C C . LEU A 1 314 ? 11.609 8.016 11.875 1 62.72 314 LEU A C 1
ATOM 2508 O O . LEU A 1 314 ? 11.406 6.801 11.891 1 62.72 314 LEU A O 1
ATOM 2512 N N . VAL A 1 315 ? 12.805 8.664 11.922 1 56.03 315 VAL A N 1
ATOM 2513 C CA . VAL A 1 315 ? 14.023 7.863 11.984 1 56.03 315 VAL A CA 1
ATOM 2514 C C . VAL A 1 315 ? 14.445 7.664 13.438 1 56.03 315 VAL A C 1
ATOM 2516 O O . VAL A 1 315 ? 14.555 8.633 14.195 1 56.03 315 VAL A O 1
ATOM 2519 N N . PRO A 1 316 ? 14.023 6.387 13.969 1 49.97 316 PRO A N 1
ATOM 2520 C CA . PRO A 1 316 ? 14.242 6.176 15.398 1 49.97 316 PRO A CA 1
ATOM 2521 C C . PRO A 1 316 ? 15.453 6.949 15.93 1 49.97 316 PRO A C 1
ATOM 2523 O O . PRO A 1 316 ? 15.469 7.355 17.094 1 49.97 316 PRO A O 1
ATOM 2526 N N . GLU A 1 317 ? 16.547 6.781 15.039 1 54.62 317 GLU A N 1
ATOM 2527 C CA . GLU A 1 317 ? 17.688 7.191 15.852 1 54.62 317 GLU A CA 1
ATOM 2528 C C . GLU A 1 317 ? 18.344 8.445 15.273 1 54.62 317 GLU A C 1
ATOM 2530 O O . GLU A 1 317 ? 18.859 8.422 14.148 1 54.62 317 GLU A O 1
ATOM 2535 N N . GLY A 1 318 ? 17.734 9.586 15.5 1 63.44 318 GLY A N 1
ATOM 2536 C CA . GLY A 1 318 ? 18.609 10.75 15.547 1 63.44 318 GLY A CA 1
ATOM 2537 C C . GLY A 1 318 ? 18.047 11.953 14.805 1 63.44 318 GLY A C 1
ATOM 2538 O O . GLY A 1 318 ? 17.172 11.805 13.945 1 63.44 318 GLY A O 1
ATOM 2539 N N . ASP A 1 319 ? 18.281 13.117 15.234 1 76.19 319 ASP A N 1
ATOM 2540 C CA . ASP A 1 319 ? 18 14.422 14.641 1 76.19 319 ASP A CA 1
ATOM 2541 C C . ASP A 1 319 ? 18.875 14.672 13.422 1 76.19 319 ASP A C 1
ATOM 2543 O O . ASP A 1 319 ? 20.016 14.188 13.352 1 76.19 319 ASP A O 1
ATOM 2547 N N . PRO A 1 320 ? 18.188 15.273 12.391 1 84.5 320 PRO A N 1
ATOM 2548 C CA . PRO A 1 320 ? 19.094 15.719 11.336 1 84.5 320 PRO A CA 1
ATOM 2549 C C . PRO A 1 320 ? 20.234 16.609 11.852 1 84.5 320 PRO A C 1
ATOM 2551 O O . PRO A 1 320 ? 20.031 17.359 12.812 1 84.5 320 PRO A O 1
ATOM 2554 N N . PRO A 1 321 ? 21.359 16.484 11.25 1 88.25 321 PRO A N 1
ATOM 2555 C CA . PRO A 1 321 ? 22.438 17.391 11.664 1 88.25 321 PRO A CA 1
ATOM 2556 C C . PRO A 1 321 ? 22.078 18.859 11.445 1 88.25 321 PRO A C 1
ATOM 2558 O O . PRO A 1 321 ? 21.703 19.25 10.336 1 88.25 321 PRO A O 1
ATOM 2561 N N . ARG A 1 322 ? 22.25 19.656 12.508 1 91.56 322 ARG A N 1
ATOM 2562 C CA . ARG A 1 322 ? 21.922 21.078 12.453 1 91.56 322 ARG A CA 1
ATOM 2563 C C . ARG A 1 322 ? 22.656 21.766 11.297 1 91.56 322 ARG A C 1
ATOM 2565 O O . ARG A 1 322 ? 22.062 22.578 10.578 1 91.56 322 ARG A O 1
ATOM 2572 N N . GLU A 1 323 ? 23.938 21.438 11.109 1 91.19 323 GLU A N 1
ATOM 2573 C CA . GLU A 1 323 ? 24.75 22.062 10.078 1 91.19 323 GLU A CA 1
ATOM 2574 C C . GLU A 1 323 ? 24.203 21.781 8.688 1 91.19 323 GLU A C 1
ATOM 2576 O O . GLU A 1 323 ? 24.297 22.625 7.79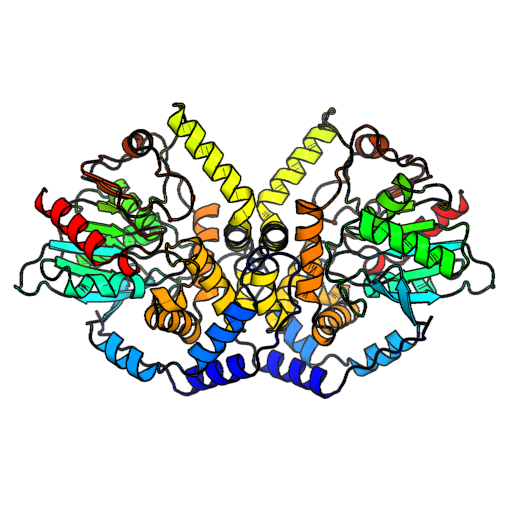3 1 91.19 323 GLU A O 1
ATOM 2581 N N . TRP A 1 324 ? 23.609 20.641 8.523 1 90.81 324 TRP A N 1
ATOM 2582 C CA . TRP A 1 324 ? 23.016 20.297 7.238 1 90.81 324 TRP A CA 1
ATOM 2583 C C . TRP A 1 324 ? 21.812 21.188 6.949 1 90.81 324 TRP A C 1
ATOM 2585 O O . TRP A 1 324 ? 21.656 21.703 5.84 1 90.81 324 TRP A O 1
ATOM 2595 N N . MET A 1 325 ? 21.016 21.391 8 1 92.44 325 MET A N 1
ATOM 2596 C CA . MET A 1 325 ? 19.812 22.219 7.848 1 92.44 325 MET A CA 1
ATOM 2597 C C . MET A 1 325 ? 20.188 23.688 7.625 1 92.44 325 MET A C 1
ATOM 2599 O O . MET A 1 325 ? 19.484 24.391 6.906 1 92.44 325 MET A O 1
ATOM 2603 N N . GLU A 1 326 ? 21.312 24.125 8.109 1 94.38 326 GLU A N 1
ATOM 2604 C CA . GLU A 1 326 ? 21.75 25.516 8.016 1 94.38 326 GLU A CA 1
ATOM 2605 C C . GLU A 1 326 ? 22.172 25.859 6.598 1 94.38 326 GLU A C 1
ATOM 2607 O O . GLU A 1 326 ? 22.312 27.031 6.254 1 94.38 326 GLU A O 1
ATOM 2612 N N . ARG A 1 327 ? 22.328 24.812 5.785 1 93.5 327 ARG A N 1
ATOM 2613 C CA . ARG A 1 327 ? 22.609 25.078 4.379 1 93.5 327 ARG A CA 1
ATOM 2614 C C . ARG A 1 327 ? 21.406 25.688 3.678 1 93.5 327 ARG A C 1
ATOM 2616 O O . ARG A 1 327 ? 21.562 26.422 2.699 1 93.5 327 ARG A O 1
ATOM 2623 N N . LEU A 1 328 ? 20.234 25.406 4.188 1 95.81 328 LEU A N 1
ATOM 2624 C CA . LEU A 1 328 ? 19.016 25.922 3.576 1 95.81 328 LEU A CA 1
ATOM 2625 C C . LEU A 1 328 ? 18.359 26.969 4.461 1 95.81 328 LEU A C 1
ATOM 2627 O O . LEU A 1 328 ? 17.812 27.953 3.961 1 95.81 328 LEU A O 1
ATOM 2631 N N . TYR A 1 329 ? 18.516 26.812 5.758 1 96.75 329 TYR A N 1
ATOM 2632 C CA . TYR A 1 329 ? 17.734 27.625 6.68 1 96.75 329 TYR A CA 1
ATOM 2633 C C . TYR A 1 329 ? 18.625 28.594 7.453 1 96.75 329 TYR A C 1
ATOM 2635 O O . TYR A 1 329 ? 19.75 28.234 7.84 1 96.75 329 TYR A O 1
ATOM 2643 N N . ARG A 1 330 ? 18.141 29.828 7.754 1 97.69 330 ARG A N 1
ATOM 2644 C CA . ARG A 1 330 ? 18.688 30.672 8.797 1 97.69 330 ARG A CA 1
ATOM 2645 C C . ARG A 1 330 ? 18.203 30.234 10.18 1 97.69 330 ARG A C 1
ATOM 2647 O O . ARG A 1 330 ? 17.25 30.781 10.711 1 97.69 330 ARG A O 1
ATOM 2654 N N . VAL A 1 331 ? 19.016 29.359 10.781 1 97.25 331 VAL A N 1
ATOM 2655 C CA . VAL A 1 331 ? 18.578 28.734 12.031 1 97.25 331 VAL A CA 1
ATOM 2656 C C . VAL A 1 331 ? 18.875 29.688 13.195 1 97.25 331 VAL A C 1
ATOM 2658 O O . VAL A 1 331 ? 20.031 30 13.477 1 97.25 331 VAL A O 1
ATOM 2661 N N . GLU A 1 332 ? 17.812 30.109 13.836 1 97.81 332 GLU A N 1
ATOM 2662 C CA . GLU A 1 332 ? 17.938 31 14.984 1 97.81 332 GLU A CA 1
ATOM 2663 C C . GLU A 1 332 ? 17.75 30.234 16.297 1 97.81 332 GLU A C 1
ATOM 2665 O O . GLU A 1 332 ? 18.266 30.656 17.328 1 97.81 332 GLU A O 1
ATOM 2670 N N . ARG A 1 333 ? 16.984 29.203 16.234 1 97.25 333 ARG A N 1
ATOM 2671 C CA . ARG A 1 333 ? 16.703 28.391 17.422 1 97.25 333 ARG A CA 1
ATOM 2672 C C . ARG A 1 333 ? 16.688 26.906 17.062 1 97.25 333 ARG A C 1
ATOM 2674 O O . ARG A 1 333 ? 16.109 26.516 16.031 1 97.25 333 ARG A O 1
ATOM 2681 N N . TRP A 1 334 ? 17.375 26.109 17.859 1 96.12 334 TRP A N 1
ATOM 2682 C CA . TRP A 1 334 ? 17.438 24.656 17.734 1 96.12 334 TRP A CA 1
ATOM 2683 C C . TRP A 1 334 ? 17.188 24 19.094 1 96.12 334 TRP A C 1
ATOM 2685 O O . TRP A 1 334 ? 18.016 24.094 20 1 96.12 334 TRP A O 1
ATOM 2695 N N . THR A 1 335 ? 16.047 23.328 19.219 1 95.69 335 THR A N 1
ATOM 2696 C CA . THR A 1 335 ? 15.664 22.797 20.516 1 95.69 335 THR A CA 1
ATOM 2697 C C . THR A 1 335 ? 15.406 21.297 20.438 1 95.69 335 THR A C 1
ATOM 2699 O O . THR A 1 335 ? 14.305 20.875 20.094 1 95.69 335 THR A O 1
ATOM 2702 N N . PRO A 1 336 ? 16.344 20.438 20.875 1 92.25 336 PRO A N 1
ATOM 2703 C CA . PRO A 1 336 ? 16.016 19.031 21.047 1 92.25 336 PRO A CA 1
ATOM 2704 C C . PRO A 1 336 ? 15.016 18.797 22.188 1 92.25 336 PRO A C 1
ATOM 2706 O O . PRO A 1 336 ? 15.258 19.188 23.328 1 92.25 336 PRO A O 1
ATOM 2709 N N . MET A 1 337 ? 13.906 18.25 21.875 1 93.06 337 MET A N 1
ATOM 2710 C CA . MET A 1 337 ? 12.867 18 22.859 1 93.06 337 MET A CA 1
ATOM 2711 C C . MET A 1 337 ? 13.102 16.672 23.578 1 93.06 337 MET A C 1
ATOM 2713 O O . MET A 1 337 ? 13.539 15.695 22.953 1 93.06 337 MET A O 1
ATOM 2717 N N . PRO A 1 338 ? 12.859 16.594 24.844 1 88.44 338 PRO A N 1
ATOM 2718 C CA . PRO A 1 338 ? 13.164 15.383 25.609 1 88.44 338 PRO A CA 1
ATOM 2719 C C . PRO A 1 338 ? 12.234 14.219 25.281 1 88.44 338 PRO A C 1
ATOM 2721 O O . PRO A 1 338 ? 12.578 13.055 25.516 1 88.44 338 PRO A O 1
ATOM 2724 N N . ARG A 1 339 ? 11.008 14.547 24.844 1 91.31 339 ARG A N 1
ATOM 2725 C CA . ARG A 1 339 ? 10.031 13.508 24.531 1 91.31 339 ARG A CA 1
ATOM 2726 C C . ARG A 1 339 ? 9.164 13.914 23.344 1 91.31 339 ARG A C 1
ATOM 2728 O O . ARG A 1 339 ? 9.094 15.094 23 1 91.31 339 ARG A O 1
ATOM 2735 N N . GLY A 1 340 ? 8.523 12.922 22.844 1 92.19 340 GLY A N 1
ATOM 2736 C CA . GLY A 1 340 ? 7.578 13.164 21.766 1 92.19 340 GLY A CA 1
ATOM 2737 C C . GLY A 1 340 ? 8.07 12.688 20.406 1 92.19 340 GLY A C 1
ATOM 2738 O O . GLY A 1 340 ? 9.211 12.242 20.281 1 92.19 340 GLY A O 1
ATOM 2739 N N . GLY A 1 341 ? 7.172 12.766 19.422 1 92.44 341 GLY A N 1
ATOM 2740 C CA . GLY A 1 341 ? 7.48 12.281 18.078 1 92.44 341 GLY A CA 1
ATOM 2741 C C . GLY A 1 341 ? 6.867 13.125 16.984 1 92.44 341 GLY A C 1
ATOM 2742 O O . GLY A 1 341 ? 6.883 14.359 17.047 1 92.44 341 GLY A O 1
ATOM 2743 N N . HIS A 1 342 ? 6.41 12.461 15.961 1 93.12 342 HIS A N 1
ATOM 2744 C CA . HIS A 1 342 ? 5.996 13.047 14.688 1 93.12 342 HIS A CA 1
ATOM 2745 C C . HIS A 1 342 ? 4.789 13.953 14.867 1 93.12 342 HIS A C 1
ATOM 2747 O O . HIS A 1 342 ? 4.668 14.977 14.188 1 93.12 342 HIS A O 1
ATOM 2753 N N . PHE A 1 343 ? 3.914 13.586 15.75 1 95.88 343 PHE A N 1
ATOM 2754 C CA . PHE A 1 343 ? 2.703 14.359 15.992 1 95.88 343 PHE A CA 1
ATOM 2755 C C . PHE A 1 343 ? 2.844 15.211 17.25 1 95.88 343 PHE A C 1
ATOM 2757 O O . PHE A 1 343 ? 1.993 15.156 18.141 1 95.88 343 PHE A O 1
ATOM 2764 N N . ALA A 1 344 ? 3.836 16.094 17.203 1 95.19 344 ALA A N 1
ATOM 2765 C CA . ALA A 1 344 ? 4.336 16.797 18.375 1 95.19 344 ALA A CA 1
ATOM 2766 C C . ALA A 1 344 ? 3.266 17.719 18.969 1 95.19 344 ALA A C 1
ATOM 2768 O O . ALA A 1 344 ? 3.074 17.75 20.188 1 95.19 344 ALA A O 1
ATOM 2769 N N . PRO A 1 345 ? 2.486 18.422 18.125 1 97.38 345 PRO A N 1
ATOM 2770 C CA . PRO A 1 345 ? 1.476 19.312 18.703 1 97.38 345 PRO A CA 1
ATOM 2771 C C . PRO A 1 345 ? 0.43 18.562 19.531 1 97.38 345 PRO A C 1
ATOM 2773 O O . PRO A 1 345 ? -0.109 19.094 20.5 1 97.38 345 PRO A O 1
ATOM 2776 N N . ALA A 1 346 ? 0.172 17.328 19.141 1 97 346 ALA A N 1
ATOM 2777 C CA . ALA A 1 346 ? -0.787 16.5 19.875 1 97 346 ALA A CA 1
ATOM 2778 C C . ALA A 1 346 ? -0.107 15.742 21 1 97 346 ALA A C 1
ATOM 2780 O O . ALA A 1 346 ? -0.706 15.531 22.062 1 97 346 ALA A O 1
ATOM 2781 N N . GLU A 1 347 ? 1.114 15.367 20.812 1 95.5 347 GLU A N 1
ATOM 2782 C CA . GLU A 1 347 ? 1.832 14.508 21.75 1 95.5 347 GLU A CA 1
ATOM 2783 C C . GLU A 1 347 ? 2.404 15.305 22.906 1 95.5 347 GLU A C 1
ATOM 2785 O O . GLU A 1 347 ? 2.379 14.852 24.062 1 95.5 347 GLU A O 1
ATOM 2790 N N . GLU A 1 348 ? 2.994 16.453 22.594 1 96.06 348 GLU A N 1
ATOM 2791 C CA . GLU A 1 348 ? 3.643 17.312 23.578 1 96.06 348 GLU A CA 1
ATOM 2792 C C . GLU A 1 348 ? 3.236 18.766 23.391 1 96.06 348 GLU A C 1
ATOM 2794 O O . GLU A 1 348 ? 4.09 19.641 23.172 1 96.06 348 GLU A O 1
ATOM 2799 N N . PRO A 1 349 ? 1.925 19.062 23.578 1 97.5 349 PRO A N 1
ATOM 2800 C CA . PRO A 1 349 ? 1.443 20.391 23.234 1 97.5 349 PRO A CA 1
ATOM 2801 C C . PRO A 1 349 ? 2.1 21.484 24.078 1 97.5 349 PRO A C 1
ATOM 2803 O O . PRO A 1 349 ? 2.396 22.578 23.562 1 97.5 349 PRO A O 1
ATOM 2806 N N . GLU A 1 350 ? 2.398 21.25 25.344 1 98 350 GLU A N 1
ATOM 2807 C CA . GLU A 1 350 ? 3.01 22.266 26.203 1 98 350 GLU A CA 1
ATOM 2808 C C . GLU A 1 350 ? 4.43 22.594 25.734 1 98 350 GLU A C 1
ATOM 2810 O O . GLU A 1 350 ? 4.82 23.75 25.688 1 98 350 GLU A O 1
ATOM 2815 N N . SER A 1 351 ? 5.16 21.547 25.406 1 97.38 351 SER A N 1
ATOM 2816 C CA . SER A 1 351 ? 6.527 21.734 24.938 1 97.38 351 SER A CA 1
ATOM 2817 C C . SER A 1 351 ? 6.555 22.516 23.609 1 97.38 351 SER A C 1
ATOM 2819 O O . SER A 1 351 ? 7.375 23.406 23.438 1 97.38 351 SER A O 1
ATOM 2821 N N . VAL A 1 352 ? 5.695 22.156 22.719 1 97.94 352 VAL A N 1
ATOM 2822 C CA . VAL A 1 352 ? 5.633 22.812 21.406 1 97.94 352 VAL A CA 1
ATOM 2823 C C . VAL A 1 352 ? 5.223 24.281 21.594 1 97.94 352 VAL A C 1
ATOM 2825 O O . VAL A 1 352 ? 5.848 25.188 21.031 1 97.94 352 VAL A O 1
ATOM 2828 N N . ALA A 1 353 ? 4.195 24.547 22.422 1 98.5 353 ALA A N 1
ATOM 2829 C CA . ALA A 1 353 ? 3.705 25.906 22.656 1 98.5 353 ALA A CA 1
ATOM 2830 C C . ALA A 1 353 ? 4.789 26.781 23.281 1 98.5 353 ALA A C 1
ATOM 2832 O O . ALA A 1 353 ? 4.969 27.938 22.891 1 98.5 353 ALA A O 1
ATOM 2833 N N . THR A 1 354 ? 5.477 26.172 24.25 1 98.31 354 THR A N 1
ATOM 2834 C CA . THR A 1 354 ? 6.547 26.906 24.906 1 98.31 354 THR A CA 1
ATOM 2835 C C . THR A 1 354 ? 7.637 27.297 23.922 1 98.31 354 THR A C 1
ATOM 2837 O O . THR A 1 354 ? 8.109 28.438 23.922 1 98.31 354 THR A O 1
ATOM 2840 N N . ASP A 1 355 ? 8.008 26.391 23.078 1 98.38 355 ASP A N 1
ATOM 2841 C CA . ASP A 1 355 ? 9.07 26.656 22.125 1 98.38 355 ASP A CA 1
ATOM 2842 C C . ASP A 1 355 ? 8.633 27.719 21.109 1 98.38 355 ASP A C 1
ATOM 2844 O O . ASP A 1 355 ? 9.43 28.578 20.719 1 98.38 355 ASP A O 1
ATOM 2848 N N . ILE A 1 356 ? 7.395 27.641 20.625 1 98.62 356 ILE A N 1
ATOM 2849 C CA . ILE A 1 356 ? 6.848 28.625 19.703 1 98.62 356 ILE A CA 1
ATOM 2850 C C . ILE A 1 356 ? 6.879 30.016 20.359 1 98.62 356 ILE A C 1
ATOM 2852 O O . ILE A 1 356 ? 7.34 30.984 19.75 1 98.62 356 ILE A O 1
ATOM 2856 N N . ARG A 1 357 ? 6.453 30.141 21.562 1 98.06 357 ARG A N 1
ATOM 2857 C CA . ARG A 1 357 ? 6.414 31.406 22.281 1 98.06 357 ARG A CA 1
ATOM 2858 C C . ARG A 1 357 ? 7.816 32 22.422 1 98.06 357 ARG A C 1
ATOM 2860 O O . ARG A 1 357 ? 8.031 33.188 22.172 1 98.06 357 ARG A O 1
ATOM 2867 N N . MET A 1 358 ? 8.727 31.141 22.844 1 98.06 358 MET A N 1
ATOM 2868 C CA . MET A 1 358 ? 10.094 31.609 23.047 1 98.06 358 MET A CA 1
ATOM 2869 C C . MET A 1 358 ? 10.711 32.094 21.75 1 98.06 358 MET A C 1
ATOM 2871 O O . MET A 1 358 ? 11.383 33.125 21.719 1 98.06 358 MET A O 1
ATOM 2875 N N . PHE A 1 359 ? 10.477 31.391 20.703 1 98.56 359 PHE A N 1
ATOM 2876 C CA . PHE A 1 359 ? 11.016 31.734 19.406 1 98.56 359 PHE A CA 1
ATOM 2877 C C . PHE A 1 359 ? 10.477 33.094 18.938 1 98.56 359 PHE A C 1
ATOM 2879 O O . PHE A 1 359 ? 11.25 34 18.656 1 98.56 359 PHE A O 1
ATOM 2886 N N . PHE A 1 360 ? 9.164 33.25 18.891 1 97.88 360 PHE A N 1
ATOM 2887 C CA . PHE A 1 360 ? 8.578 34.469 18.312 1 97.88 360 PHE A CA 1
ATOM 2888 C C . PHE A 1 360 ? 8.766 35.656 19.25 1 97.88 360 PHE A C 1
ATOM 2890 O O . PHE A 1 360 ? 8.82 36.812 18.781 1 97.88 360 PHE A O 1
ATOM 2897 N N . ALA A 1 361 ? 8.93 35.438 20.547 1 96.62 361 ALA A N 1
ATOM 2898 C CA . ALA A 1 361 ? 9.258 36.5 21.469 1 96.62 361 ALA A CA 1
ATOM 2899 C C . ALA A 1 361 ? 10.641 37.094 21.172 1 96.62 361 ALA A C 1
ATOM 2901 O O . ALA A 1 361 ? 10.906 38.25 21.453 1 96.62 361 ALA A O 1
ATOM 2902 N N . SER A 1 362 ? 11.477 36.281 20.625 1 96.25 362 SER A N 1
ATOM 2903 C CA . SER A 1 362 ? 12.852 36.688 20.375 1 96.25 362 SER A CA 1
ATOM 2904 C C . SER A 1 362 ? 12.953 37.469 19.078 1 96.25 362 SER A C 1
ATOM 2906 O O . SER A 1 362 ? 13.992 38.094 18.797 1 96.25 362 SER A O 1
ATOM 2908 N N . LEU A 1 363 ? 11.977 37.531 18.312 1 95.88 363 LEU A N 1
ATOM 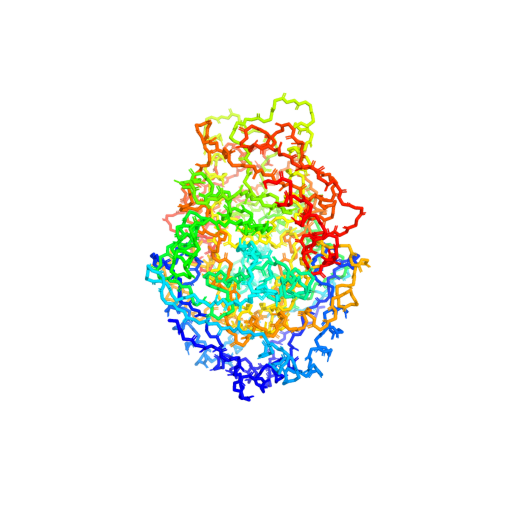2909 C CA . LEU A 1 363 ? 12.016 38.156 17 1 95.88 363 LEU A CA 1
ATOM 2910 C C . LEU A 1 363 ? 11.492 39.594 17.078 1 95.88 363 LEU A C 1
ATOM 2912 O O . LEU A 1 363 ? 10.516 39.875 17.781 1 95.88 363 LEU A O 1
ATOM 2916 N N . MET B 1 1 ? -4.805 -38.844 0.515 1 88.25 1 MET B N 1
ATOM 2917 C CA . MET B 1 1 ? -5.285 -37.688 -0.254 1 88.25 1 MET B CA 1
ATOM 2918 C C . MET B 1 1 ? -6.809 -37.656 -0.273 1 88.25 1 MET B C 1
ATOM 2920 O O . MET B 1 1 ? -7.461 -38.656 -0.525 1 88.25 1 MET B O 1
ATOM 2924 N N . ASP B 1 2 ? -7.328 -36.5 0.096 1 93.81 2 ASP B N 1
ATOM 2925 C CA . ASP B 1 2 ? -8.781 -36.375 0.195 1 93.81 2 ASP B CA 1
ATOM 2926 C C . ASP B 1 2 ? -9.344 -35.594 -0.988 1 93.81 2 ASP B C 1
ATOM 2928 O O . ASP B 1 2 ? -8.867 -34.531 -1.309 1 93.81 2 ASP B O 1
ATOM 2932 N N . PRO B 1 3 ? -10.289 -36.25 -1.687 1 97.38 3 PRO B N 1
ATOM 2933 C CA . PRO B 1 3 ? -10.953 -35.469 -2.736 1 97.38 3 PRO B CA 1
ATOM 2934 C C . PRO B 1 3 ? -11.469 -34.125 -2.232 1 97.38 3 PRO B C 1
ATOM 2936 O O . PRO B 1 3 ? -11.93 -34.031 -1.091 1 97.38 3 PRO B O 1
ATOM 2939 N N . PHE B 1 4 ? -11.352 -33.156 -3.078 1 98.31 4 PHE B N 1
ATOM 2940 C CA . PHE B 1 4 ? -11.781 -31.812 -2.709 1 98.31 4 PHE B CA 1
ATOM 2941 C C . PHE B 1 4 ? -12.82 -31.281 -3.686 1 98.31 4 PHE B C 1
ATOM 2943 O O . PHE B 1 4 ? -12.695 -31.469 -4.898 1 98.31 4 PHE B O 1
ATOM 2950 N N . THR B 1 5 ? -13.891 -30.719 -3.174 1 98.25 5 THR B N 1
ATOM 2951 C CA . THR B 1 5 ? -14.938 -30.062 -3.959 1 98.25 5 THR B CA 1
ATOM 2952 C C . THR B 1 5 ? -15.102 -28.609 -3.539 1 98.25 5 THR B C 1
ATOM 2954 O O . THR B 1 5 ? -15.211 -28.312 -2.348 1 98.25 5 THR B O 1
ATOM 2957 N N . VAL B 1 6 ? -15.07 -27.719 -4.5 1 98.56 6 VAL B N 1
ATOM 2958 C CA . VAL B 1 6 ? -15.344 -26.312 -4.219 1 98.56 6 VAL B CA 1
ATOM 2959 C C . VAL B 1 6 ? -16.812 -26.141 -3.838 1 98.56 6 VAL B C 1
ATOM 2961 O O . VAL B 1 6 ? -17.703 -26.531 -4.594 1 98.56 6 VAL B O 1
ATOM 2964 N N . ASP B 1 7 ? -17.078 -25.672 -2.707 1 98.44 7 ASP B N 1
ATOM 2965 C CA . ASP B 1 7 ? -18.422 -25.453 -2.182 1 98.44 7 ASP B CA 1
ATOM 2966 C C . ASP B 1 7 ? -18.484 -24.203 -1.315 1 98.44 7 ASP B C 1
ATOM 2968 O O . ASP B 1 7 ? -18.266 -24.266 -0.102 1 98.44 7 ASP B O 1
ATOM 2972 N N . VAL B 1 8 ? -18.875 -23.078 -1.906 1 98.62 8 VAL B N 1
ATOM 2973 C CA . VAL B 1 8 ? -18.906 -21.797 -1.216 1 98.62 8 VAL B CA 1
ATOM 2974 C C . VAL B 1 8 ? -20.297 -21.547 -0.643 1 98.62 8 VAL B C 1
ATOM 2976 O O . VAL B 1 8 ? -21.297 -21.594 -1.369 1 98.62 8 VAL B O 1
ATOM 2979 N N . PRO B 1 9 ? -20.422 -21.266 0.633 1 98.56 9 PRO B N 1
ATOM 2980 C CA . PRO B 1 9 ? -21.734 -20.984 1.213 1 98.56 9 PRO B CA 1
ATOM 2981 C C . PRO B 1 9 ? -22.406 -19.75 0.597 1 98.56 9 PRO B C 1
ATOM 2983 O O . PRO B 1 9 ? -21.734 -18.766 0.292 1 98.56 9 PRO B O 1
ATOM 2986 N N . ASP B 1 10 ? -23.703 -19.812 0.509 1 98.5 10 ASP B N 1
ATOM 2987 C CA . ASP B 1 10 ? -24.484 -18.703 -0.049 1 98.5 10 ASP B CA 1
ATOM 2988 C C . ASP B 1 10 ? -24.266 -17.422 0.745 1 98.5 10 ASP B C 1
ATOM 2990 O O . ASP B 1 10 ? -24.281 -16.328 0.18 1 98.5 10 ASP B O 1
ATOM 2994 N N . ALA B 1 11 ? -24.109 -17.547 2.012 1 98.5 11 ALA B N 1
ATOM 2995 C CA . ALA B 1 11 ? -23.938 -16.375 2.875 1 98.5 11 ALA B CA 1
ATOM 2996 C C . ALA B 1 11 ? -22.672 -15.602 2.498 1 98.5 11 ALA B C 1
ATOM 2998 O O . ALA B 1 11 ? -22.641 -14.367 2.586 1 98.5 11 ALA B O 1
ATOM 2999 N N . VAL B 1 12 ? -21.625 -16.312 2.115 1 98.62 12 VAL B N 1
ATOM 3000 C CA . VAL B 1 12 ? -20.375 -15.688 1.719 1 98.62 12 VAL B CA 1
ATOM 3001 C C . VAL B 1 12 ? -20.562 -14.914 0.413 1 98.62 12 VAL B C 1
ATOM 3003 O O . VAL B 1 12 ? -20.094 -13.781 0.277 1 98.62 12 VAL B O 1
ATOM 3006 N N . LEU B 1 13 ? -21.219 -15.508 -0.544 1 98.81 13 LEU B N 1
ATOM 3007 C CA . LEU B 1 13 ? -21.5 -14.867 -1.823 1 98.81 13 LEU B CA 1
ATOM 3008 C C . LEU B 1 13 ? -22.453 -13.695 -1.647 1 98.81 13 LEU B C 1
ATOM 3010 O O . LEU B 1 13 ? -22.344 -12.68 -2.336 1 98.81 13 LEU B O 1
ATOM 3014 N N . GLY B 1 14 ? -23.469 -13.875 -0.753 1 98.75 14 GLY B N 1
ATOM 3015 C CA . GLY B 1 14 ? -24.375 -12.773 -0.444 1 98.75 14 GLY B CA 1
ATOM 3016 C C . GLY B 1 14 ? -23.672 -11.57 0.153 1 98.75 14 GLY B C 1
ATOM 3017 O O . GLY B 1 14 ? -23.969 -10.43 -0.208 1 98.75 14 GLY B O 1
ATOM 3018 N N . ASP B 1 15 ? -22.781 -11.844 1.052 1 98.75 15 ASP B N 1
ATOM 3019 C CA . ASP B 1 15 ? -22 -10.773 1.654 1 98.75 15 ASP B CA 1
ATOM 3020 C C . ASP B 1 15 ? -21.156 -10.055 0.605 1 98.75 15 ASP B C 1
ATOM 3022 O O . ASP B 1 15 ? -21.031 -8.828 0.633 1 98.75 15 ASP B O 1
ATOM 3026 N N . LEU B 1 16 ? -20.516 -10.859 -0.289 1 98.88 16 LEU B N 1
ATOM 3027 C CA . LEU B 1 16 ? -19.766 -10.273 -1.394 1 98.88 16 LEU B CA 1
ATOM 3028 C C . LEU B 1 16 ? -20.641 -9.305 -2.189 1 98.88 16 LEU B C 1
ATOM 3030 O O . LEU B 1 16 ? -20.25 -8.164 -2.428 1 98.88 16 LEU B O 1
ATOM 3034 N N . ARG B 1 17 ? -21.766 -9.719 -2.59 1 98.81 17 ARG B N 1
ATOM 3035 C CA . ARG B 1 17 ? -22.672 -8.906 -3.4 1 98.81 17 ARG B CA 1
ATOM 3036 C C . ARG B 1 17 ? -23.078 -7.645 -2.654 1 98.81 17 ARG B C 1
ATOM 3038 O O . ARG B 1 17 ? -23.062 -6.547 -3.221 1 98.81 17 ARG B O 1
ATOM 3045 N N . ASP B 1 18 ? -23.469 -7.805 -1.396 1 98.75 18 ASP B N 1
ATOM 3046 C CA . ASP B 1 18 ? -23.891 -6.672 -0.584 1 98.75 18 ASP B CA 1
ATOM 3047 C C . ASP B 1 18 ? -22.781 -5.625 -0.477 1 98.75 18 ASP B C 1
ATOM 3049 O O . ASP B 1 18 ? -23.047 -4.426 -0.634 1 98.75 18 ASP B O 1
ATOM 3053 N N . ARG B 1 19 ? -21.594 -6.055 -0.229 1 98.88 19 ARG B N 1
ATOM 3054 C CA . ARG B 1 19 ? -20.469 -5.137 -0.082 1 98.88 19 ARG B CA 1
ATOM 3055 C C . ARG B 1 19 ? -20.156 -4.449 -1.405 1 98.88 19 ARG B C 1
ATOM 3057 O O . ARG B 1 19 ? -19.844 -3.258 -1.431 1 98.88 19 ARG B O 1
ATOM 3064 N N . LEU B 1 20 ? -20.156 -5.215 -2.459 1 98.94 20 LEU B N 1
ATOM 3065 C CA . LEU B 1 20 ? -19.922 -4.613 -3.764 1 98.94 20 LEU B CA 1
ATOM 3066 C C . LEU B 1 20 ? -20.953 -3.529 -4.062 1 98.94 20 LEU B C 1
ATOM 3068 O O . LEU B 1 20 ? -20.594 -2.445 -4.535 1 98.94 20 LEU B O 1
ATOM 3072 N N . GLU B 1 21 ? -22.188 -3.807 -3.768 1 98.81 21 GLU B N 1
ATOM 3073 C CA . GLU B 1 21 ? -23.281 -2.875 -4.047 1 98.81 21 GLU B CA 1
ATOM 3074 C C . GLU B 1 21 ? -23.156 -1.615 -3.191 1 98.81 21 GLU B C 1
ATOM 3076 O O . GLU B 1 21 ? -23.578 -0.534 -3.607 1 98.81 21 GLU B O 1
ATOM 3081 N N . ARG B 1 22 ? -22.516 -1.737 -2.039 1 98.44 22 ARG B N 1
ATOM 3082 C CA . ARG B 1 22 ? -22.438 -0.628 -1.095 1 98.44 22 ARG B CA 1
ATOM 3083 C C . ARG B 1 22 ? -21.062 0.036 -1.141 1 98.44 22 ARG B C 1
ATOM 3085 O O . ARG B 1 22 ? -20.719 0.803 -0.243 1 98.44 22 ARG B O 1
ATOM 3092 N N . THR B 1 23 ? -20.328 -0.272 -2.143 1 98.88 23 THR B N 1
ATOM 3093 C CA . THR B 1 23 ? -18.984 0.269 -2.229 1 98.88 23 THR B CA 1
ATOM 3094 C C . THR B 1 23 ? -18.984 1.78 -2.018 1 98.88 23 THR B C 1
ATOM 3096 O O . THR B 1 23 ? -19.781 2.494 -2.637 1 98.88 23 THR B O 1
ATOM 3099 N N . ARG B 1 24 ? -18.141 2.234 -1.121 1 98.69 24 ARG B N 1
ATOM 3100 C CA . ARG B 1 24 ? -17.875 3.66 -0.958 1 98.69 24 ARG B CA 1
ATOM 3101 C C . ARG B 1 24 ? -16.734 4.109 -1.854 1 98.69 24 ARG B C 1
ATOM 3103 O O . ARG B 1 24 ? -15.57 3.764 -1.604 1 98.69 24 ARG B O 1
ATOM 3110 N N . TRP B 1 25 ? -17.047 4.867 -2.84 1 98.69 25 TRP B N 1
ATOM 3111 C CA . TRP B 1 25 ? -16.062 5.238 -3.854 1 98.69 25 TRP B CA 1
ATOM 3112 C C . TRP B 1 25 ? -15.281 6.48 -3.428 1 98.69 25 TRP B C 1
ATOM 3114 O O . TRP B 1 25 ? -15.867 7.457 -2.951 1 98.69 25 TRP B O 1
ATOM 3124 N N . PRO B 1 26 ? -13.977 6.465 -3.512 1 98 26 PRO B N 1
ATOM 3125 C CA . PRO B 1 26 ? -13.195 7.68 -3.262 1 98 26 PRO B CA 1
ATOM 3126 C C . PRO B 1 26 ? -13.32 8.703 -4.387 1 98 26 PRO B C 1
ATOM 3128 O O . PRO B 1 26 ? -13.938 8.422 -5.418 1 98 26 PRO B O 1
ATOM 3131 N N . ASP B 1 27 ? -12.727 9.914 -4.156 1 96.31 27 ASP B N 1
ATOM 3132 C CA . ASP B 1 27 ? -12.711 10.938 -5.199 1 96.31 27 ASP B CA 1
ATOM 3133 C C . ASP B 1 27 ? -11.844 10.508 -6.379 1 96.31 27 ASP B C 1
ATOM 3135 O O . ASP B 1 27 ? -10.961 9.664 -6.23 1 96.31 27 ASP B O 1
ATOM 3139 N N . ASP B 1 28 ? -12.07 11.07 -7.5 1 95.44 28 ASP B N 1
ATOM 3140 C CA . ASP B 1 28 ? -11.352 10.75 -8.719 1 95.44 28 ASP B CA 1
ATOM 3141 C C . ASP B 1 28 ? -9.945 11.344 -8.703 1 95.44 28 ASP B C 1
ATOM 3143 O O . ASP B 1 28 ? -9.742 12.453 -8.203 1 95.44 28 ASP B O 1
ATOM 3147 N N . PRO B 1 29 ? -9.008 10.555 -9.18 1 95.69 29 PRO B N 1
ATOM 3148 C CA . PRO B 1 29 ? -7.656 11.102 -9.305 1 95.69 29 PRO B CA 1
ATOM 3149 C C . PRO B 1 29 ? -7.551 12.172 -10.391 1 95.69 29 PRO B C 1
ATOM 3151 O O . PRO B 1 29 ? -8.422 12.25 -11.266 1 95.69 29 PRO B O 1
ATOM 3154 N N . THR B 1 30 ? -6.461 13.008 -10.25 1 91.69 30 THR B N 1
ATOM 3155 C CA . THR B 1 30 ? -6.145 13.953 -11.312 1 91.69 30 THR B CA 1
ATOM 3156 C C . THR B 1 30 ? -5.211 13.312 -12.336 1 91.69 30 THR B C 1
ATOM 3158 O O . THR B 1 30 ? -4.535 12.328 -12.047 1 91.69 30 THR B O 1
ATOM 3161 N N . GLY B 1 31 ? -5.254 13.805 -13.531 1 92.56 31 GLY B N 1
ATOM 3162 C CA . GLY B 1 31 ? -4.355 13.312 -14.562 1 92.56 31 GLY B CA 1
ATOM 3163 C C . GLY B 1 31 ? -4.996 12.297 -15.484 1 92.56 31 GLY B C 1
ATOM 3164 O O . GLY B 1 31 ? -6.219 12.125 -15.477 1 92.56 31 GLY B O 1
ATOM 3165 N N . ALA B 1 32 ? -4.176 11.602 -16.281 1 95.06 32 ALA B N 1
ATOM 3166 C CA . ALA B 1 32 ? -4.637 10.617 -17.266 1 95.06 32 ALA B CA 1
ATOM 3167 C C . ALA B 1 32 ? -5.172 9.367 -16.578 1 95.06 32 ALA B C 1
ATOM 3169 O O . ALA B 1 32 ? -4.746 9.031 -15.461 1 95.06 32 ALA B O 1
ATOM 3170 N N . PRO B 1 33 ? -6.117 8.688 -17.234 1 96 33 PRO B N 1
ATOM 3171 C CA . PRO B 1 33 ? -6.598 7.418 -16.688 1 96 33 PRO B CA 1
ATOM 3172 C C . PRO B 1 33 ? -5.457 6.465 -16.328 1 96 33 PRO B C 1
ATOM 3174 O O . PRO B 1 33 ? -4.465 6.383 -17.062 1 96 33 PRO B O 1
ATOM 3177 N N . TRP B 1 34 ? -5.555 5.859 -15.164 1 96.44 34 TRP B N 1
ATOM 3178 C CA . TRP B 1 34 ? -4.66 4.809 -14.688 1 96.44 34 TRP B CA 1
ATOM 3179 C C . TRP B 1 34 ? -3.328 5.395 -14.227 1 96.44 34 TRP B C 1
ATOM 3181 O O . TRP B 1 34 ? -2.479 4.676 -13.695 1 96.44 34 TRP B O 1
ATOM 3191 N N . SER B 1 35 ? -3.1 6.691 -14.328 1 95.62 35 SER B N 1
ATOM 3192 C CA . SER B 1 35 ? -1.807 7.281 -13.992 1 95.62 35 SER B CA 1
ATOM 3193 C C . SER B 1 35 ? -1.507 7.148 -12.508 1 95.62 35 SER B C 1
ATOM 3195 O O . SER B 1 35 ? -0.344 7.055 -12.109 1 95.62 35 SER B O 1
ATOM 3197 N N . GLN B 1 36 ? -2.572 7.082 -11.656 1 97.19 36 GLN B N 1
ATOM 3198 C CA . GLN B 1 36 ? -2.373 6.973 -10.211 1 97.19 36 GLN B CA 1
ATOM 3199 C C . GLN B 1 36 ? -2.867 5.629 -9.688 1 97.19 36 GLN B C 1
ATOM 3201 O O . GLN B 1 36 ? -3.152 5.488 -8.5 1 97.19 36 GLN B O 1
ATOM 3206 N N . GLY B 1 37 ? -3.014 4.633 -10.57 1 97.69 37 GLY B N 1
ATOM 3207 C CA . GLY B 1 37 ? -3.504 3.311 -10.219 1 97.69 37 GLY B CA 1
ATOM 3208 C C . GLY B 1 37 ? -4.82 2.963 -10.891 1 97.69 37 GLY B C 1
ATOM 3209 O O . GLY B 1 37 ? -5.145 3.502 -11.953 1 97.69 37 GLY B O 1
ATOM 3210 N N . THR B 1 38 ? -5.566 2.109 -10.398 1 98.62 38 THR B N 1
ATOM 3211 C CA . THR B 1 38 ? -6.785 1.574 -10.992 1 98.62 38 THR B CA 1
ATOM 3212 C C . THR B 1 38 ? -7.773 2.695 -11.305 1 98.62 38 THR B C 1
ATOM 3214 O O . THR B 1 38 ? -8.141 3.465 -10.414 1 98.62 38 THR B O 1
ATOM 3217 N N . ASP B 1 39 ? -8.188 2.738 -12.523 1 98.44 39 ASP B N 1
ATOM 3218 C CA . ASP B 1 39 ? -9.094 3.775 -13 1 98.44 39 ASP B CA 1
ATOM 3219 C C . ASP B 1 39 ? -10.5 3.588 -12.43 1 98.44 39 ASP B C 1
ATOM 3221 O O . ASP B 1 39 ? -11.047 2.484 -12.461 1 98.44 39 ASP B O 1
ATOM 3225 N N . PRO B 1 40 ? -11.086 4.68 -11.906 1 98.5 40 PRO B N 1
ATOM 3226 C CA . PRO B 1 40 ? -12.406 4.555 -11.281 1 98.5 40 PRO B CA 1
ATOM 3227 C C . PRO B 1 40 ? -13.469 4.051 -12.25 1 98.5 40 PRO B C 1
ATOM 3229 O O . PRO B 1 40 ? -14.297 3.207 -11.891 1 98.5 40 PRO B O 1
ATOM 3232 N N . ALA B 1 41 ? -13.461 4.594 -13.453 1 98.19 41 ALA B N 1
ATOM 3233 C CA . ALA B 1 41 ? -14.477 4.168 -14.414 1 98.19 41 ALA B CA 1
ATOM 3234 C C . ALA B 1 41 ? -14.352 2.678 -14.719 1 98.19 41 ALA B C 1
ATOM 3236 O O . ALA B 1 41 ? -15.359 1.969 -14.797 1 98.19 41 ALA B O 1
ATOM 3237 N N . TYR B 1 42 ? -13.156 2.219 -14.969 1 98.44 42 TYR B N 1
ATOM 3238 C CA . TYR B 1 42 ? -12.922 0.803 -15.227 1 98.44 42 TYR B CA 1
ATOM 3239 C C . TYR B 1 42 ? -13.367 -0.048 -14.047 1 98.44 42 TYR B C 1
ATOM 3241 O O . TYR B 1 42 ? -14.031 -1.074 -14.227 1 98.44 42 TYR B O 1
ATOM 3249 N N . LEU B 1 43 ? -13.008 0.359 -12.805 1 98.81 43 LEU B N 1
ATOM 3250 C CA . LEU B 1 43 ? -13.328 -0.435 -11.625 1 98.81 43 LEU B CA 1
ATOM 3251 C C . LEU B 1 43 ? -14.836 -0.499 -11.406 1 98.81 43 LEU B C 1
ATOM 3253 O O . LEU B 1 43 ? -15.367 -1.539 -11.008 1 98.81 43 LEU B O 1
ATOM 3257 N N . LYS B 1 44 ? -15.516 0.614 -11.594 1 98.81 44 LYS B N 1
ATOM 3258 C CA . LYS B 1 44 ? -16.969 0.622 -11.461 1 98.81 44 LYS B CA 1
ATOM 3259 C C . LYS B 1 44 ? -17.609 -0.358 -12.438 1 98.81 44 LYS B C 1
ATOM 3261 O O . LYS B 1 44 ? -18.547 -1.077 -12.07 1 98.81 44 LYS B O 1
ATOM 3266 N N . ALA B 1 45 ? -17.094 -0.37 -13.648 1 98.56 45 ALA B N 1
ATOM 3267 C CA . ALA B 1 45 ? -17.594 -1.315 -14.633 1 98.56 45 ALA B CA 1
ATOM 3268 C C . ALA B 1 45 ? -17.297 -2.754 -14.219 1 98.56 45 ALA B C 1
ATOM 3270 O O . ALA B 1 45 ? -18.156 -3.635 -14.367 1 98.56 45 ALA B O 1
ATOM 3271 N N . LEU B 1 46 ? -16.125 -2.986 -13.766 1 98.69 46 LEU B N 1
ATOM 3272 C CA . LEU B 1 46 ? -15.742 -4.316 -13.305 1 98.69 46 LEU B CA 1
ATOM 3273 C C . LEU B 1 46 ? -16.625 -4.77 -12.148 1 98.69 46 LEU B C 1
ATOM 3275 O O . LEU B 1 46 ? -17.062 -5.922 -12.102 1 98.69 46 LEU B O 1
ATOM 3279 N N . VAL B 1 47 ? -16.891 -3.906 -11.195 1 98.81 47 VAL B N 1
ATOM 3280 C CA . VAL B 1 47 ? -17.719 -4.211 -10.023 1 98.81 47 VAL B CA 1
ATOM 3281 C C . VAL B 1 47 ? -19.125 -4.574 -10.461 1 98.81 47 VAL B C 1
ATOM 3283 O O . VAL B 1 47 ? -19.719 -5.535 -9.953 1 98.81 47 VAL B O 1
ATOM 3286 N N . ARG B 1 48 ? -19.641 -3.83 -11.43 1 98.62 48 ARG B N 1
ATOM 3287 C CA . ARG B 1 48 ? -20.969 -4.141 -11.945 1 98.62 48 ARG B CA 1
ATOM 3288 C C . ARG B 1 48 ? -21 -5.543 -12.555 1 98.62 48 ARG B C 1
ATOM 3290 O O . ARG B 1 48 ? -21.938 -6.309 -12.305 1 98.62 48 ARG B O 1
ATOM 3297 N N . ARG B 1 49 ? -19.984 -5.82 -13.336 1 98.69 49 ARG B N 1
ATOM 3298 C CA . ARG B 1 49 ? -19.906 -7.141 -13.953 1 98.69 49 ARG B CA 1
ATOM 3299 C C . ARG B 1 49 ? -19.75 -8.227 -12.898 1 98.69 49 ARG B C 1
ATOM 3301 O O . ARG B 1 49 ? -20.297 -9.328 -13.047 1 98.69 49 ARG B O 1
ATOM 3308 N N . TRP B 1 50 ? -18.969 -7.914 -11.875 1 98.81 50 TRP B N 1
ATOM 3309 C CA . TRP B 1 50 ? -18.703 -8.883 -10.812 1 98.81 50 TRP B CA 1
ATOM 3310 C C . TRP B 1 50 ? -19.984 -9.188 -10.023 1 98.81 50 TRP B C 1
ATOM 3312 O O . TRP B 1 50 ? -20.219 -10.328 -9.633 1 98.81 50 TRP B O 1
ATOM 3322 N N . ILE B 1 51 ? -20.828 -8.211 -9.789 1 98.75 51 ILE B N 1
ATOM 3323 C CA . ILE B 1 51 ? -22.109 -8.375 -9.102 1 98.75 51 ILE B CA 1
ATOM 3324 C C . ILE B 1 51 ? -23 -9.336 -9.875 1 98.75 51 ILE B C 1
ATOM 3326 O O . ILE B 1 51 ? -23.703 -10.156 -9.289 1 98.75 51 ILE B O 1
ATOM 3330 N N . GLU B 1 52 ? -22.875 -9.305 -11.172 1 98.12 52 GLU B N 1
ATOM 3331 C CA . GLU B 1 52 ? -23.719 -10.117 -12.039 1 98.12 52 GLU B CA 1
ATOM 3332 C C . GLU B 1 52 ? -23.109 -11.492 -12.289 1 98.12 52 GLU B C 1
ATOM 3334 O O . GLU B 1 52 ? -23.766 -12.383 -12.836 1 98.12 52 GLU B O 1
ATOM 3339 N N . PHE B 1 53 ? -21.938 -11.688 -11.93 1 98.5 53 PHE B N 1
ATOM 3340 C CA . PHE B 1 53 ? -21.188 -12.898 -12.242 1 98.5 53 PHE B CA 1
ATOM 3341 C C . PHE B 1 53 ? -21.812 -14.117 -11.562 1 98.5 53 PHE B C 1
ATOM 3343 O O . PHE B 1 53 ? -22.109 -14.078 -10.367 1 98.5 53 PHE B O 1
ATOM 3350 N N . ASP B 1 54 ? -21.969 -15.148 -12.297 1 98.19 54 ASP B N 1
ATOM 3351 C CA . ASP B 1 54 ? -22.547 -16.391 -11.805 1 98.19 54 ASP B CA 1
ATOM 3352 C C . ASP B 1 54 ? -21.469 -17.328 -11.25 1 98.19 54 ASP B C 1
ATOM 3354 O O . ASP B 1 54 ? -21.031 -18.25 -11.938 1 98.19 54 ASP B O 1
ATOM 3358 N N . TRP B 1 55 ? -21.203 -17.25 -9.961 1 98.5 55 TRP B N 1
ATOM 3359 C CA . TRP B 1 55 ? -20.188 -18.094 -9.32 1 98.5 55 TRP B CA 1
ATOM 3360 C C . TRP B 1 55 ? -20.625 -19.562 -9.336 1 98.5 55 TRP B C 1
ATOM 3362 O O . TRP B 1 55 ? -19.781 -20.453 -9.445 1 98.5 55 TRP B O 1
ATOM 3372 N N . ARG B 1 56 ? -21.906 -19.812 -9.266 1 98.44 56 ARG B N 1
ATOM 3373 C CA . ARG B 1 56 ? -22.375 -21.188 -9.227 1 98.44 56 ARG B CA 1
ATOM 3374 C C . ARG B 1 56 ? -22.016 -21.922 -10.523 1 98.44 56 ARG B C 1
ATOM 3376 O O . ARG B 1 56 ? -21.672 -23.109 -10.5 1 98.44 56 ARG B O 1
ATOM 3383 N N . ALA B 1 57 ? -22.141 -21.234 -11.602 1 98.19 57 ALA B N 1
ATOM 3384 C CA . ALA B 1 57 ? -21.688 -21.812 -12.859 1 98.19 57 ALA B CA 1
ATOM 3385 C C . ALA B 1 57 ? -20.188 -22.078 -12.836 1 98.19 57 ALA B C 1
ATOM 3387 O O . ALA B 1 57 ? -19.734 -23.125 -13.305 1 98.19 57 ALA B O 1
ATOM 3388 N N . ALA B 1 58 ? -19.422 -21.109 -12.32 1 97.75 58 ALA B N 1
ATOM 3389 C CA . ALA B 1 58 ? -17.969 -21.281 -12.188 1 97.75 58 ALA B CA 1
ATOM 3390 C C . ALA B 1 58 ? -17.641 -22.453 -11.273 1 97.75 58 ALA B C 1
ATOM 3392 O O . ALA B 1 58 ? -16.734 -23.25 -11.562 1 97.75 58 ALA B O 1
ATOM 3393 N N . GLU B 1 59 ? -18.359 -22.484 -10.211 1 98 59 GLU B N 1
ATOM 3394 C CA . GLU B 1 59 ? -18.172 -23.547 -9.234 1 98 59 GLU B CA 1
ATOM 3395 C C . GLU B 1 59 ? -18.359 -24.922 -9.867 1 98 59 GLU B C 1
ATOM 3397 O O . GLU B 1 59 ? -17.562 -25.828 -9.633 1 98 59 GLU B O 1
ATOM 3402 N N . ARG B 1 60 ? -19.375 -25.125 -10.68 1 97.69 60 ARG B N 1
ATOM 3403 C CA . ARG B 1 60 ? -19.609 -26.375 -11.406 1 97.69 60 ARG B CA 1
ATOM 3404 C C . ARG B 1 60 ? -18.453 -26.672 -12.352 1 97.69 60 ARG B C 1
ATOM 3406 O O . ARG B 1 60 ? -17.984 -27.812 -12.445 1 97.69 60 ARG B O 1
ATOM 3413 N N . ARG B 1 61 ? -18 -25.656 -13.016 1 96.44 61 ARG B N 1
ATOM 3414 C CA . ARG B 1 61 ? -16.891 -25.844 -13.938 1 96.44 61 ARG B CA 1
ATOM 3415 C C . ARG B 1 61 ? -15.625 -26.266 -13.195 1 96.44 61 ARG B C 1
ATOM 3417 O O . ARG B 1 61 ? -14.914 -27.172 -13.633 1 96.44 61 ARG B O 1
ATOM 3424 N N . LEU B 1 62 ? -15.328 -25.578 -12.07 1 97.56 62 LEU B N 1
ATOM 3425 C CA . LEU B 1 62 ? -14.133 -25.875 -11.281 1 97.56 62 LEU B CA 1
ATOM 3426 C C . LEU B 1 62 ? -14.172 -27.297 -10.734 1 97.56 62 LEU B C 1
ATOM 3428 O O . LEU B 1 62 ? -13.133 -27.953 -10.641 1 97.56 62 LEU B O 1
ATOM 3432 N N . ASN B 1 63 ? -15.352 -27.734 -10.422 1 98 63 ASN B N 1
ATOM 3433 C CA . ASN B 1 63 ? -15.508 -29.078 -9.867 1 98 63 ASN B CA 1
ATOM 3434 C C . ASN B 1 63 ? -15.484 -30.141 -10.961 1 98 63 ASN B C 1
ATOM 3436 O O . ASN B 1 63 ? -15.555 -31.328 -10.672 1 98 63 ASN B O 1
ATOM 3440 N N . GLY B 1 64 ? -15.32 -29.703 -12.203 1 95.94 64 GLY B N 1
ATOM 3441 C CA . GLY B 1 64 ? -15.141 -30.641 -13.305 1 95.94 64 GLY B CA 1
ATOM 3442 C C . GLY B 1 64 ? -13.742 -31.219 -13.375 1 95.94 64 GLY B C 1
ATOM 3443 O O . GLY B 1 64 ? -13.508 -32.219 -14.047 1 95.94 64 GLY B O 1
ATOM 3444 N N . VAL B 1 65 ? -12.789 -30.609 -12.766 1 95.88 65 VAL B N 1
ATOM 3445 C CA . VAL B 1 65 ? -11.438 -31.156 -12.664 1 95.88 65 VAL B CA 1
ATOM 3446 C C . VAL B 1 65 ? -11.273 -31.859 -11.32 1 95.88 65 VAL B C 1
ATOM 3448 O O . VAL B 1 65 ? -11.867 -31.453 -10.32 1 95.88 65 VAL B O 1
ATOM 3451 N N . THR B 1 66 ? -10.461 -32.906 -11.289 1 97.25 66 THR B N 1
ATOM 3452 C CA . THR B 1 66 ? -10.234 -33.656 -10.047 1 97.25 66 THR B CA 1
ATOM 3453 C C . THR B 1 66 ? -9.312 -32.875 -9.125 1 97.25 66 THR B C 1
ATOM 3455 O O . THR B 1 66 ? -8.203 -32.5 -9.516 1 97.25 66 THR B O 1
ATOM 3458 N N . GLN B 1 67 ? -9.766 -32.594 -7.953 1 98.44 67 GLN B N 1
ATOM 3459 C CA . GLN B 1 67 ? -9.016 -31.812 -6.969 1 98.44 67 GLN B CA 1
ATOM 3460 C C . GLN B 1 67 ? -8.859 -32.594 -5.664 1 98.44 67 GLN B C 1
ATOM 3462 O O . GLN B 1 67 ? -9.695 -33.438 -5.332 1 98.44 67 GLN B O 1
ATOM 3467 N N . TYR B 1 68 ? -7.773 -32.281 -4.965 1 98.69 68 TYR B N 1
ATOM 3468 C CA . TYR B 1 68 ? -7.461 -32.938 -3.699 1 98.69 68 TYR B CA 1
ATOM 3469 C C . TYR B 1 68 ? -6.93 -31.953 -2.682 1 98.69 68 TYR B C 1
ATOM 3471 O O . TYR B 1 68 ? -6.59 -30.812 -3.033 1 98.69 68 TYR B O 1
ATOM 3479 N N . ARG B 1 69 ? -6.992 -32.312 -1.458 1 98.06 69 ARG B N 1
ATOM 3480 C CA . ARG B 1 69 ? -6.27 -31.672 -0.365 1 98.06 69 ARG B CA 1
ATOM 3481 C C . ARG B 1 69 ? -5.512 -32.719 0.469 1 98.06 69 ARG B C 1
ATOM 3483 O O . ARG B 1 69 ? -6.012 -33.812 0.711 1 98.06 69 ARG B O 1
ATOM 3490 N N . THR B 1 70 ? -4.324 -32.406 0.837 1 98 70 THR B N 1
ATOM 3491 C CA . THR B 1 70 ? -3.516 -33.312 1.634 1 98 70 THR B CA 1
ATOM 3492 C C . THR B 1 70 ? -2.568 -32.531 2.549 1 98 70 THR B C 1
ATOM 3494 O O . THR B 1 70 ? -2.451 -31.328 2.443 1 98 70 THR B O 1
ATOM 3497 N N . GLU B 1 71 ? -2.061 -33.281 3.521 1 97.31 71 GLU B N 1
ATOM 3498 C CA . GLU B 1 71 ? -1.039 -32.688 4.395 1 97.31 71 GLU B CA 1
ATOM 3499 C C . GLU B 1 71 ? 0.362 -33.094 3.926 1 97.31 71 GLU B C 1
ATOM 3501 O O . GLU B 1 71 ? 0.654 -34.25 3.717 1 97.31 71 GLU B O 1
ATOM 3506 N N . ILE B 1 72 ? 1.131 -32.094 3.686 1 96.75 72 ILE B N 1
ATOM 3507 C CA . ILE B 1 72 ? 2.514 -32.312 3.271 1 96.75 72 ILE B CA 1
ATOM 3508 C C . ILE B 1 72 ? 3.455 -31.594 4.23 1 96.75 72 ILE B C 1
ATOM 3510 O O . ILE B 1 72 ? 3.562 -30.359 4.199 1 96.75 72 ILE B O 1
ATOM 3514 N N . ASP B 1 73 ? 4.191 -32.312 5.086 1 95.12 73 ASP B N 1
ATOM 3515 C CA . ASP B 1 73 ? 5.191 -31.766 6 1 95.12 73 ASP B CA 1
ATOM 3516 C C . ASP B 1 73 ? 4.633 -30.594 6.797 1 95.12 73 ASP B C 1
ATOM 3518 O O . ASP B 1 73 ? 5.215 -29.516 6.801 1 95.12 73 ASP B O 1
ATOM 3522 N N . GLY B 1 74 ? 3.449 -30.703 7.324 1 93 74 GLY B N 1
ATOM 3523 C CA . GLY B 1 74 ? 2.871 -29.734 8.234 1 93 74 GLY B CA 1
ATOM 3524 C C . GLY B 1 74 ? 2.045 -28.672 7.539 1 93 74 GLY B C 1
ATOM 3525 O O . GLY B 1 74 ? 1.513 -27.766 8.18 1 93 74 GLY B O 1
ATOM 3526 N N . ALA B 1 75 ? 1.901 -28.766 6.223 1 96.19 75 ALA B N 1
ATOM 3527 C CA . ALA B 1 75 ? 1.104 -27.797 5.469 1 96.19 75 ALA B CA 1
ATOM 3528 C C . ALA B 1 75 ? -0.026 -28.5 4.715 1 96.19 75 ALA B C 1
ATOM 3530 O O . ALA B 1 75 ? 0.181 -29.547 4.105 1 96.19 75 ALA B O 1
ATOM 3531 N N . THR B 1 76 ? -1.206 -27.938 4.887 1 97.81 76 THR B N 1
ATOM 3532 C CA . THR B 1 76 ? -2.314 -28.406 4.059 1 97.81 76 THR B CA 1
ATOM 3533 C C . THR B 1 76 ? -2.207 -27.844 2.645 1 97.81 76 THR B C 1
ATOM 3535 O O . THR B 1 76 ? -2.117 -26.625 2.463 1 97.81 76 THR B O 1
ATOM 3538 N N . VAL B 1 77 ? -2.254 -28.734 1.648 1 98.5 77 VAL B N 1
ATOM 3539 C CA . VAL B 1 77 ? -2.049 -28.312 0.265 1 98.5 77 VAL B CA 1
ATOM 3540 C C . VAL B 1 77 ? -3.227 -28.781 -0.592 1 98.5 77 VAL B C 1
ATOM 3542 O O . VAL B 1 77 ? -3.566 -29.969 -0.61 1 98.5 77 VAL B O 1
ATOM 3545 N N . HIS B 1 78 ? -3.869 -27.844 -1.207 1 98.88 78 HIS B N 1
ATOM 3546 C CA . HIS B 1 78 ? -4.836 -28.094 -2.27 1 98.88 78 HIS B CA 1
ATOM 3547 C C . HIS B 1 78 ? -4.145 -28.25 -3.619 1 98.88 78 HIS B C 1
ATOM 3549 O O . HIS B 1 78 ? -3.182 -27.531 -3.912 1 98.88 78 HIS B O 1
ATOM 3555 N N . PHE B 1 79 ? -4.621 -29.203 -4.461 1 98.81 79 PHE B N 1
ATOM 3556 C CA . PHE B 1 79 ? -4.07 -29.281 -5.809 1 98.81 79 PHE B CA 1
ATOM 3557 C C . PHE B 1 79 ? -5.047 -29.969 -6.754 1 98.81 79 PHE B C 1
ATOM 3559 O O . PHE B 1 79 ? -5.898 -30.75 -6.312 1 98.81 79 PHE B O 1
ATOM 3566 N N . VAL B 1 80 ? -4.918 -29.609 -7.996 1 98.69 80 VAL B N 1
ATOM 3567 C CA . VAL B 1 80 ? -5.555 -30.344 -9.094 1 98.69 80 VAL B CA 1
ATOM 3568 C C . VAL B 1 80 ? -4.641 -31.469 -9.562 1 98.69 80 VAL B C 1
ATOM 3570 O O . VAL B 1 80 ? -3.424 -31.281 -9.664 1 98.69 80 VAL B O 1
ATOM 3573 N N . HIS B 1 81 ? -5.215 -32.656 -9.805 1 98.06 81 HIS B N 1
ATOM 3574 C CA . HIS B 1 81 ? -4.484 -33.781 -10.352 1 98.06 81 HIS B CA 1
ATOM 3575 C C . HIS B 1 81 ? -5.227 -34.406 -11.539 1 98.06 81 HIS B C 1
ATOM 3577 O O . HIS B 1 81 ? -6.309 -34.969 -11.367 1 98.06 81 HIS B O 1
ATOM 3583 N N . ARG B 1 82 ? -4.652 -34.25 -12.711 1 97.06 82 ARG B N 1
ATOM 3584 C CA . ARG B 1 82 ? -5.238 -34.812 -13.922 1 97.06 82 ARG B CA 1
ATOM 3585 C C . ARG B 1 82 ? -4.281 -35.781 -14.602 1 97.06 82 ARG B C 1
ATOM 3587 O O . ARG B 1 82 ? -3.191 -35.406 -15.023 1 97.06 82 ARG B O 1
ATOM 3594 N N . LYS B 1 83 ? -4.699 -37.031 -14.75 1 96.25 83 LYS B N 1
ATOM 3595 C CA . LYS B 1 83 ? -3.902 -38.062 -15.445 1 96.25 83 LYS B CA 1
ATOM 3596 C C . LYS B 1 83 ? -3.984 -37.875 -16.953 1 96.25 83 LYS B C 1
ATOM 3598 O O . LYS B 1 83 ? -5 -37.406 -17.484 1 96.25 83 LYS B O 1
ATOM 3603 N N . ALA B 1 84 ? -2.859 -38.312 -17.547 1 96.69 84 ALA B N 1
ATOM 3604 C CA . ALA B 1 84 ? -2.836 -38.281 -19.016 1 96.69 84 ALA B CA 1
ATOM 3605 C C . ALA B 1 84 ? -3.98 -39.094 -19.594 1 96.69 84 ALA B C 1
ATOM 3607 O O . ALA B 1 84 ? -4.391 -40.125 -19.016 1 96.69 84 ALA B O 1
ATOM 3608 N N . SER B 1 85 ? -4.48 -38.656 -20.672 1 91.69 85 SER B N 1
ATOM 3609 C CA . SER B 1 85 ? -5.641 -39.281 -21.297 1 91.69 85 SER B CA 1
ATOM 3610 C C . SER B 1 85 ? -5.352 -40.719 -21.672 1 91.69 85 SER B C 1
ATOM 3612 O O . SER B 1 85 ? -6.25 -41.562 -21.656 1 91.69 85 SER B O 1
ATOM 3614 N N . ARG B 1 86 ? -4.145 -41.125 -22.047 1 88.56 86 ARG B N 1
ATOM 3615 C CA . ARG B 1 86 ? -3.803 -42.469 -22.484 1 88.56 86 ARG B CA 1
ATOM 3616 C C . ARG B 1 86 ? -3.162 -43.281 -21.344 1 88.56 86 ARG B C 1
ATOM 3618 O O . ARG B 1 86 ? -2.57 -44.344 -21.578 1 88.56 86 ARG B O 1
ATOM 3625 N N . GLY B 1 87 ? -3.252 -42.844 -20.172 1 82.62 87 GLY B N 1
ATOM 3626 C CA . GLY B 1 87 ? -2.881 -43.562 -18.953 1 82.62 87 GLY B CA 1
ATOM 3627 C C . GLY B 1 87 ? -1.417 -43.375 -18.594 1 82.62 87 GLY B C 1
ATOM 3628 O O . GLY B 1 87 ? -1.016 -43.688 -17.469 1 82.62 87 GLY B O 1
ATOM 3629 N N . LYS B 1 88 ? -0.533 -43.156 -19.422 1 86.5 88 LYS B N 1
ATOM 3630 C CA . LYS B 1 88 ? 0.87 -42.938 -19.078 1 86.5 88 LYS B CA 1
ATOM 3631 C C . LYS B 1 88 ? 1.367 -41.594 -19.609 1 86.5 88 LYS B C 1
ATOM 3633 O O . LYS B 1 88 ? 1.497 -41.406 -20.812 1 86.5 88 LYS B O 1
ATOM 3638 N N . GLY B 1 89 ? 1.44 -40.562 -18.719 1 94.5 89 GLY B N 1
ATOM 3639 C CA . GLY B 1 89 ? 1.935 -39.25 -19.109 1 94.5 89 GLY B CA 1
ATOM 3640 C C . GLY B 1 89 ? 3.184 -38.844 -18.344 1 94.5 89 GLY B C 1
ATOM 3641 O O . GLY B 1 89 ? 3.582 -39.5 -17.391 1 94.5 89 GLY B O 1
ATOM 3642 N N . ILE B 1 90 ? 3.916 -37.906 -18.859 1 96.88 90 ILE B N 1
ATOM 3643 C CA . ILE B 1 90 ? 5.02 -37.312 -18.125 1 96.88 90 ILE B CA 1
ATOM 3644 C C . ILE B 1 90 ? 4.473 -36.5 -16.938 1 96.88 90 ILE B C 1
ATOM 3646 O O . ILE B 1 90 ? 3.707 -35.562 -17.125 1 96.88 90 ILE B O 1
ATOM 3650 N N . PRO B 1 91 ? 4.723 -36.938 -15.727 1 98.5 91 PRO B N 1
ATOM 3651 C CA . PRO B 1 91 ? 4.27 -36.125 -14.602 1 98.5 91 PRO B CA 1
ATOM 3652 C C . PRO B 1 91 ? 4.867 -34.719 -14.609 1 98.5 91 PRO B C 1
ATOM 3654 O O . PRO B 1 91 ? 6.062 -34.531 -14.852 1 98.5 91 PRO B O 1
ATOM 3657 N N . LEU B 1 92 ? 4.07 -33.719 -14.461 1 98.88 92 LEU B N 1
ATOM 3658 C CA . LEU B 1 92 ? 4.473 -32.312 -14.5 1 98.88 92 LEU B CA 1
ATOM 3659 C C . LEU B 1 92 ? 3.75 -31.516 -13.43 1 98.88 92 LEU B C 1
ATOM 3661 O O . LEU B 1 92 ? 2.52 -31.516 -13.367 1 98.88 92 LEU B O 1
ATOM 3665 N N . ILE B 1 93 ? 4.504 -30.906 -12.523 1 98.94 93 ILE B N 1
ATOM 3666 C CA . ILE B 1 93 ? 3.912 -30.016 -11.531 1 98.94 93 ILE B CA 1
ATOM 3667 C C . ILE B 1 93 ? 4.039 -28.562 -12 1 98.94 93 ILE B C 1
ATOM 3669 O O . ILE B 1 93 ? 5.117 -28.125 -12.414 1 98.94 93 ILE B O 1
ATOM 3673 N N . LEU B 1 94 ? 2.951 -27.844 -12.047 1 98.88 94 LEU B N 1
ATOM 3674 C CA . LEU B 1 94 ? 2.883 -26.453 -12.477 1 98.88 94 LEU B CA 1
ATOM 3675 C C . LEU B 1 94 ? 2.438 -25.547 -11.336 1 98.88 94 LEU B C 1
ATOM 3677 O O . LEU B 1 94 ? 1.369 -25.766 -10.75 1 98.88 94 LEU B O 1
ATOM 3681 N N . THR B 1 95 ? 3.232 -24.547 -11.031 1 98.81 95 THR B N 1
ATOM 3682 C CA . THR B 1 95 ? 3.012 -23.703 -9.859 1 98.81 95 THR B CA 1
ATOM 3683 C C . THR B 1 95 ? 2.764 -22.25 -10.281 1 98.81 95 THR B C 1
ATOM 3685 O O . THR B 1 95 ? 3.523 -21.688 -11.078 1 98.81 95 THR B O 1
ATOM 3688 N N . HIS B 1 96 ? 1.711 -21.641 -9.711 1 98.5 96 HIS B N 1
ATOM 3689 C CA . HIS B 1 96 ? 1.322 -20.266 -10.039 1 98.5 96 HIS B CA 1
ATOM 3690 C C . HIS B 1 96 ? 2.102 -19.266 -9.195 1 98.5 96 HIS B C 1
ATOM 3692 O O . HIS B 1 96 ? 2.924 -19.656 -8.359 1 98.5 96 HIS B O 1
ATOM 3698 N N . GLY B 1 97 ? 1.906 -17.984 -9.523 1 97.56 97 GLY B N 1
ATOM 3699 C CA . GLY B 1 97 ? 2.465 -16.891 -8.75 1 97.56 97 GLY B CA 1
ATOM 3700 C C . GLY B 1 97 ? 1.418 -15.898 -8.273 1 97.56 97 GLY B C 1
ATOM 3701 O O . GLY B 1 97 ? 0.295 -16.281 -7.945 1 97.56 97 GLY B O 1
ATOM 3702 N N . TRP B 1 98 ? 1.804 -14.68 -8.125 1 97 98 TRP B N 1
ATOM 3703 C CA . TRP B 1 98 ? 0.953 -13.594 -7.656 1 97 98 TRP B CA 1
ATOM 3704 C C . TRP B 1 98 ? 0.759 -12.539 -8.75 1 97 98 TRP B C 1
ATOM 3706 O O . TRP B 1 98 ? 1.671 -12.281 -9.531 1 97 98 TRP B O 1
ATOM 3716 N N . PRO B 1 99 ? -0.378 -11.93 -8.75 1 96.94 99 PRO B N 1
ATOM 3717 C CA . PRO B 1 99 ? -1.625 -12.125 -8.008 1 96.94 99 PRO B CA 1
ATOM 3718 C C . PRO B 1 99 ? -2.631 -12.992 -8.758 1 96.94 99 PRO B C 1
ATOM 3720 O O . PRO B 1 99 ? -3.74 -12.547 -9.055 1 96.94 99 PRO B O 1
ATOM 3723 N N . SER B 1 100 ? -2.223 -14.172 -8.984 1 97.81 100 SER B N 1
ATOM 3724 C CA . SER B 1 100 ? -3.098 -15.18 -9.578 1 97.81 100 SER B CA 1
ATOM 3725 C C . SER B 1 100 ? -3.309 -16.359 -8.633 1 97.81 100 SER B C 1
ATOM 3727 O O . SER B 1 100 ? -3.268 -16.188 -7.41 1 97.81 100 SER B O 1
ATOM 3729 N N . SER B 1 101 ? -3.756 -17.484 -9.109 1 98.56 101 SER B N 1
ATOM 3730 C CA . SER B 1 101 ? -4.031 -18.734 -8.406 1 98.56 101 SER B CA 1
ATOM 3731 C C . SER B 1 101 ? -3.9 -19.938 -9.344 1 98.56 101 SER B C 1
ATOM 3733 O O . SER B 1 101 ? -3.471 -19.797 -10.484 1 98.56 101 SER B O 1
ATOM 3735 N N . TYR B 1 102 ? -4.207 -21.109 -8.773 1 98.69 102 TYR B N 1
ATOM 3736 C CA . TYR B 1 102 ? -4.145 -22.312 -9.586 1 98.69 102 TYR B CA 1
ATOM 3737 C C . TYR B 1 102 ? -5.047 -22.203 -10.812 1 98.69 102 TYR B C 1
ATOM 3739 O O . TYR B 1 102 ? -4.832 -22.875 -11.82 1 98.69 102 TYR B O 1
ATOM 3747 N N . LEU B 1 103 ? -6.02 -21.266 -10.805 1 98.75 103 LEU B N 1
ATOM 3748 C CA . LEU B 1 103 ? -6.945 -21.062 -11.914 1 98.75 103 LEU B CA 1
ATOM 3749 C C . LEU B 1 103 ? -6.195 -20.641 -13.18 1 98.75 103 LEU B C 1
ATOM 3751 O O . LEU B 1 103 ? -6.629 -20.938 -14.289 1 98.75 103 LEU B O 1
ATOM 3755 N N . GLU B 1 104 ? -5.082 -19.953 -12.992 1 98.12 104 GLU B N 1
ATOM 3756 C CA . GLU B 1 104 ? -4.266 -19.469 -14.102 1 98.12 104 GLU B CA 1
ATOM 3757 C C . GLU B 1 104 ? -3.828 -20.625 -15.008 1 98.12 104 GLU B C 1
ATOM 3759 O O . GLU B 1 104 ? -3.627 -20.438 -16.203 1 98.12 104 GLU B O 1
ATOM 3764 N N . TYR B 1 105 ? -3.742 -21.844 -14.5 1 98.5 105 TYR B N 1
ATOM 3765 C CA . TYR B 1 105 ? -3.131 -22.953 -15.211 1 98.5 105 TYR B CA 1
ATOM 3766 C C . TYR B 1 105 ? -4.191 -23.922 -15.727 1 98.5 105 TYR B C 1
ATOM 3768 O O . TYR B 1 105 ? -3.881 -24.859 -16.469 1 98.5 105 TYR B O 1
ATOM 3776 N N . LEU B 1 106 ? -5.449 -23.719 -15.391 1 98.06 106 LEU B N 1
ATOM 3777 C CA . LEU B 1 106 ? -6.512 -24.641 -15.766 1 98.06 106 LEU B CA 1
ATOM 3778 C C . LEU B 1 106 ? -6.68 -24.703 -17.281 1 98.06 106 LEU B C 1
ATOM 3780 O O . LEU B 1 106 ? -6.996 -25.75 -17.828 1 98.06 106 LEU B O 1
ATOM 3784 N N . PRO B 1 107 ? -6.441 -23.562 -17.984 1 97.75 107 PRO B N 1
ATOM 3785 C CA . PRO B 1 107 ? -6.559 -23.641 -19.438 1 97.75 107 PRO B CA 1
ATOM 3786 C C . PRO B 1 107 ? -5.578 -24.625 -20.062 1 97.75 107 PRO B C 1
ATOM 3788 O O . PRO B 1 107 ? -5.793 -25.094 -21.188 1 97.75 107 PRO B O 1
ATOM 3791 N N . LEU B 1 108 ? -4.508 -25 -19.359 1 98.19 108 LEU B N 1
ATOM 3792 C CA . LEU B 1 108 ? -3.496 -25.922 -19.906 1 98.19 108 LEU B CA 1
ATOM 3793 C C . LEU B 1 108 ? -3.947 -27.359 -19.781 1 98.19 108 LEU B C 1
ATOM 3795 O O . LEU B 1 108 ? -3.416 -28.25 -20.453 1 98.19 108 LEU B O 1
ATOM 3799 N N . VAL B 1 109 ? -4.898 -27.625 -18.906 1 97.69 109 VAL B N 1
ATOM 3800 C CA . VAL B 1 109 ? -5.266 -28.984 -18.531 1 97.69 109 VAL B CA 1
ATOM 3801 C C . VAL B 1 109 ? -5.723 -29.766 -19.766 1 97.69 109 VAL B C 1
ATOM 3803 O O . VAL B 1 109 ? -5.207 -30.844 -20.062 1 97.69 109 VAL B O 1
ATOM 3806 N N . PRO B 1 110 ? -6.691 -29.203 -20.594 1 96.69 110 PRO B N 1
ATOM 3807 C CA . PRO B 1 110 ? -7.102 -29.953 -21.797 1 96.69 110 PRO B CA 1
ATOM 3808 C C . PRO B 1 110 ? -6.031 -29.969 -22.875 1 96.69 110 PRO B C 1
ATOM 3810 O O . PRO B 1 110 ? -6.039 -30.844 -23.75 1 96.69 110 PRO B O 1
ATOM 3813 N N . LEU B 1 111 ? -5.062 -28.984 -22.859 1 98.06 111 LEU B N 1
ATOM 3814 C CA . LEU B 1 111 ? -4.055 -28.859 -23.906 1 98.06 111 LEU B CA 1
ATOM 3815 C C . LEU B 1 111 ? -2.873 -29.781 -23.656 1 98.06 111 LEU B C 1
ATOM 3817 O O . LEU B 1 111 ? -2.127 -30.125 -24.578 1 98.06 111 LEU B O 1
ATOM 3821 N N . LEU B 1 112 ? -2.693 -30.156 -22.359 1 98.12 112 LEU B N 1
ATOM 3822 C CA . LEU B 1 112 ? -1.587 -31.031 -21.969 1 98.12 112 LEU B CA 1
ATOM 3823 C C . LEU B 1 112 ? -2.098 -32.406 -21.531 1 98.12 112 LEU B C 1
ATOM 3825 O O . LEU B 1 112 ? -1.733 -32.875 -20.453 1 98.12 112 LEU B O 1
ATOM 3829 N N . ASP B 1 113 ? -2.859 -33.031 -22.359 1 95.44 113 ASP B N 1
ATOM 3830 C CA . ASP B 1 113 ? -3.525 -34.281 -22.031 1 95.44 113 ASP B CA 1
ATOM 3831 C C . ASP B 1 113 ? -2.559 -35.438 -22.125 1 95.44 113 ASP B C 1
ATOM 3833 O O . ASP B 1 113 ? -2.916 -36.594 -21.797 1 95.44 113 ASP B O 1
ATOM 3837 N N . ASP B 1 114 ? -1.298 -35.219 -22.578 1 96 114 ASP B N 1
ATOM 3838 C CA . ASP B 1 114 ? -0.246 -36.25 -22.594 1 96 114 ASP B CA 1
ATOM 3839 C C . ASP B 1 114 ? 0.625 -36.156 -21.344 1 96 114 ASP B C 1
ATOM 3841 O O . ASP B 1 114 ? 1.63 -36.875 -21.234 1 96 114 ASP B O 1
ATOM 3845 N N . PHE B 1 115 ? 0.275 -35.344 -20.406 1 98.25 115 PHE B N 1
ATOM 3846 C CA . PHE B 1 115 ? 0.971 -35.188 -19.141 1 98.25 115 PHE B CA 1
ATOM 3847 C C . PHE B 1 115 ? 0.078 -35.594 -17.984 1 98.25 115 PHE B C 1
ATOM 3849 O O . PHE B 1 115 ? -1.147 -35.5 -18.062 1 98.25 115 PHE B O 1
ATOM 3856 N N . ASP B 1 116 ? 0.652 -36.156 -16.906 1 98.25 116 ASP B N 1
ATOM 3857 C CA . ASP B 1 116 ? 0.019 -36.156 -15.586 1 98.25 116 ASP B CA 1
ATOM 3858 C C . ASP B 1 116 ? 0.234 -34.844 -14.867 1 98.25 116 ASP B C 1
ATOM 3860 O O . ASP B 1 116 ? 1.296 -34.594 -14.281 1 98.25 116 ASP B O 1
ATOM 3864 N N . LEU B 1 117 ? -0.785 -34.031 -14.828 1 98.5 117 LEU B N 1
ATOM 3865 C CA . LEU B 1 117 ? -0.619 -32.656 -14.344 1 98.5 117 LEU B CA 1
ATOM 3866 C C . LEU B 1 117 ? -0.952 -32.562 -12.859 1 98.5 117 LEU B C 1
ATOM 3868 O O . LEU B 1 117 ? -1.977 -33.094 -12.414 1 98.5 117 LEU B O 1
ATOM 3872 N N . VAL B 1 118 ? -0.076 -32 -12.102 1 98.81 118 VAL B N 1
ATOM 3873 C CA . VAL B 1 118 ? -0.294 -31.609 -10.719 1 98.81 118 VAL B CA 1
ATOM 3874 C C . VAL B 1 118 ? -0.208 -30.094 -10.594 1 98.81 118 VAL B C 1
ATOM 3876 O O . VAL B 1 118 ? 0.839 -29.5 -10.859 1 98.81 118 VAL B O 1
ATOM 3879 N N . ILE B 1 119 ? -1.283 -29.422 -10.211 1 98.88 119 ILE B N 1
ATOM 3880 C CA . ILE B 1 119 ? -1.361 -27.969 -10.125 1 98.88 119 ILE B CA 1
ATOM 3881 C C . ILE B 1 119 ? -1.773 -27.547 -8.711 1 98.88 119 ILE B C 1
ATOM 3883 O O . ILE B 1 119 ? -2.963 -27.406 -8.422 1 98.88 119 ILE B O 1
ATOM 3887 N N . PRO B 1 120 ? -0.841 -27.328 -7.887 1 98.88 120 PRO B N 1
ATOM 3888 C CA . PRO B 1 120 ? -1.145 -26.984 -6.496 1 98.88 120 PRO B CA 1
ATOM 3889 C C . PRO B 1 120 ? -1.4 -25.484 -6.312 1 98.88 120 PRO B C 1
ATOM 3891 O O . PRO B 1 120 ? -0.896 -24.672 -7.086 1 98.88 120 PRO B O 1
ATOM 3894 N N . SER B 1 121 ? -2.219 -25.203 -5.324 1 98.88 121 SER B N 1
ATOM 3895 C CA . SER B 1 121 ? -2.27 -23.844 -4.785 1 98.88 121 SER B CA 1
ATOM 3896 C C . SER B 1 121 ? -1.111 -23.594 -3.83 1 98.88 121 SER B C 1
ATOM 3898 O O . SER B 1 121 ? -0.868 -24.375 -2.914 1 98.88 121 SER B O 1
ATOM 3900 N N . LEU B 1 122 ? -0.411 -22.547 -4.066 1 98.81 122 LEU B N 1
ATOM 3901 C CA . LEU B 1 122 ? 0.631 -22.156 -3.129 1 98.81 122 LEU B CA 1
ATOM 3902 C C . LEU B 1 122 ? 0.062 -21.969 -1.727 1 98.81 122 LEU B C 1
ATOM 3904 O O . LEU B 1 122 ? -1.093 -21.562 -1.568 1 98.81 122 LEU B O 1
ATOM 3908 N N . PRO B 1 123 ? 0.857 -22.266 -0.684 1 98.56 123 PRO B N 1
ATOM 3909 C CA . PRO B 1 123 ? 0.387 -21.953 0.669 1 98.56 123 PRO B CA 1
ATOM 3910 C C . PRO B 1 123 ? -0.021 -20.5 0.831 1 98.56 123 PRO B C 1
ATOM 3912 O O . PRO B 1 123 ? 0.75 -19.594 0.489 1 98.56 123 PRO B O 1
ATOM 3915 N N . GLY B 1 124 ? -1.217 -20.328 1.317 1 98.38 124 GLY B N 1
ATOM 3916 C CA . GLY B 1 124 ? -1.707 -18.969 1.51 1 98.38 124 GLY B CA 1
ATOM 3917 C C . GLY B 1 124 ? -2.584 -18.484 0.371 1 98.38 124 GLY B C 1
ATOM 3918 O O . GLY B 1 124 ? -3.066 -17.344 0.391 1 98.38 124 GLY B O 1
ATOM 3919 N N . TYR B 1 125 ? -2.834 -19.375 -0.627 1 98.69 125 TYR B N 1
ATOM 3920 C CA . TYR B 1 125 ? -3.664 -19.047 -1.782 1 98.69 125 TYR B CA 1
ATOM 3921 C C . TYR B 1 125 ? -4.848 -20 -1.89 1 98.69 125 TYR B C 1
ATOM 3923 O O . TYR B 1 125 ? -4.699 -21.203 -1.698 1 98.69 125 TYR B O 1
ATOM 3931 N N . GLY B 1 126 ? -5.988 -19.438 -2.254 1 98.38 126 GLY B N 1
ATOM 3932 C CA . GLY B 1 126 ? -7.141 -20.281 -2.527 1 98.38 126 GLY B CA 1
ATOM 3933 C C . GLY B 1 126 ? -7.453 -21.25 -1.4 1 98.38 126 GLY B C 1
ATOM 3934 O O . GLY B 1 126 ? -7.633 -20.828 -0.253 1 98.38 126 GLY B O 1
ATOM 3935 N N . PHE B 1 127 ? -7.297 -22.531 -1.706 1 98.56 127 PHE B N 1
ATOM 3936 C CA . PHE B 1 127 ? -7.762 -23.547 -0.775 1 98.56 127 PHE B CA 1
ATOM 3937 C C . PHE B 1 127 ? -6.59 -24.172 -0.031 1 98.56 127 PHE B C 1
ATOM 3939 O O . PHE B 1 127 ? -6.742 -25.203 0.62 1 98.56 127 PHE B O 1
ATOM 3946 N N . SER B 1 128 ? -5.383 -23.562 -0.126 1 98.69 128 SER B N 1
ATOM 3947 C CA . SER B 1 128 ? -4.219 -23.906 0.681 1 98.69 128 SER B CA 1
ATOM 3948 C C . SER B 1 128 ? -3.988 -22.891 1.79 1 98.69 128 SER B C 1
ATOM 3950 O O . SER B 1 128 ? -3.395 -21.828 1.556 1 98.69 128 SER B O 1
ATOM 3952 N N . PRO B 1 129 ? -4.371 -23.203 3.029 1 97.62 129 PRO B N 1
ATOM 3953 C CA . PRO B 1 129 ? -4.098 -22.25 4.109 1 97.62 129 PRO B CA 1
ATOM 3954 C C . PRO B 1 129 ? -2.605 -22 4.305 1 97.62 129 PRO B C 1
ATOM 3956 O O . PRO B 1 129 ? -1.779 -22.859 4.004 1 97.62 129 PRO B O 1
ATOM 3959 N N . ARG B 1 130 ? -2.303 -20.828 4.73 1 97.62 130 ARG B N 1
ATOM 3960 C CA . ARG B 1 130 ? -0.905 -20.531 5.02 1 97.62 130 ARG B CA 1
ATOM 3961 C C . ARG B 1 130 ? -0.49 -21.109 6.371 1 97.62 130 ARG B C 1
ATOM 3963 O O . ARG B 1 130 ? -1.196 -20.938 7.367 1 97.62 130 ARG B O 1
ATOM 3970 N N . PRO B 1 131 ? 0.607 -21.797 6.414 1 97.12 131 PRO B N 1
ATOM 3971 C CA . PRO B 1 131 ? 1.101 -22.312 7.695 1 97.12 131 PRO B CA 1
ATOM 3972 C C . PRO B 1 131 ? 1.647 -21.219 8.602 1 97.12 131 PRO B C 1
ATOM 3974 O O . PRO B 1 131 ? 1.952 -20.109 8.125 1 97.12 131 PRO B O 1
ATOM 3977 N N . PRO B 1 132 ? 1.752 -21.453 9.922 1 94.06 132 PRO B N 1
ATOM 3978 C CA . PRO B 1 132 ? 2.232 -20.453 10.875 1 94.06 132 PRO B CA 1
ATOM 3979 C C . PRO B 1 132 ? 3.756 -20.359 10.914 1 94.06 132 PRO B C 1
ATOM 3981 O O . PRO B 1 132 ? 4.348 -20.297 11.992 1 94.06 132 PRO B O 1
ATOM 3984 N N . THR B 1 133 ? 4.426 -20.469 9.805 1 96 133 THR B N 1
ATOM 3985 C CA . THR B 1 133 ? 5.859 -20.312 9.609 1 96 133 THR B CA 1
ATOM 3986 C C . THR B 1 133 ? 6.145 -19.562 8.305 1 96 133 THR B C 1
ATOM 3988 O O . THR B 1 133 ? 5.27 -19.453 7.445 1 96 133 THR B O 1
ATOM 3991 N N . PRO B 1 134 ? 7.336 -18.953 8.219 1 96.88 134 PRO B N 1
ATOM 3992 C CA . PRO B 1 134 ? 7.648 -18.281 6.953 1 96.88 134 PRO B CA 1
ATOM 3993 C C . PRO B 1 134 ? 7.574 -19.219 5.75 1 96.88 134 PRO B C 1
ATOM 3995 O O . PRO B 1 134 ? 8.031 -20.359 5.828 1 96.88 134 PRO B O 1
ATOM 3998 N N . VAL B 1 135 ? 6.961 -18.812 4.73 1 98.06 135 VAL B N 1
ATOM 3999 C CA . VAL B 1 135 ? 6.84 -19.562 3.482 1 98.06 135 VAL B CA 1
ATOM 4000 C C . VAL B 1 135 ? 7.754 -18.953 2.422 1 98.06 135 VAL B C 1
ATOM 4002 O O . VAL B 1 135 ? 7.441 -17.891 1.858 1 98.06 135 VAL B O 1
ATOM 4005 N N . THR B 1 136 ? 8.883 -19.594 2.146 1 98.06 136 THR B N 1
ATOM 4006 C CA . THR B 1 136 ? 9.859 -19.156 1.149 1 98.06 136 THR B CA 1
ATOM 4007 C C . THR B 1 136 ? 9.812 -20.078 -0.076 1 98.06 136 THR B C 1
ATOM 4009 O O . THR B 1 136 ? 9.102 -21.078 -0.084 1 98.06 136 THR B O 1
ATOM 4012 N N . TYR B 1 137 ? 10.562 -19.703 -1.126 1 97.88 137 TYR B N 1
ATOM 4013 C CA . TYR B 1 137 ? 10.695 -20.562 -2.295 1 97.88 137 TYR B CA 1
ATOM 4014 C C . TYR B 1 137 ? 11.141 -21.969 -1.891 1 97.88 137 TYR B C 1
ATOM 4016 O O . TYR B 1 137 ? 10.539 -22.953 -2.307 1 97.88 137 TYR B O 1
ATOM 4024 N N . ARG B 1 138 ? 12.133 -22.016 -1.1 1 97.69 138 ARG B N 1
ATOM 4025 C CA . ARG B 1 138 ? 12.742 -23.266 -0.685 1 97.69 138 ARG B CA 1
ATOM 4026 C C . ARG B 1 138 ? 11.773 -24.078 0.168 1 97.69 138 ARG B C 1
ATOM 4028 O O . ARG B 1 138 ? 11.734 -25.312 0.071 1 97.69 138 ARG B O 1
ATOM 4035 N N . TYR B 1 139 ? 11.047 -23.391 1.023 1 98.19 139 TYR B N 1
ATOM 4036 C CA . TYR B 1 139 ? 10.008 -24.031 1.82 1 98.19 139 TYR B CA 1
ATOM 4037 C C . TYR B 1 139 ? 9.023 -24.781 0.931 1 98.19 139 TYR B C 1
ATOM 4039 O O . TYR B 1 139 ? 8.711 -25.938 1.184 1 98.19 139 TYR B O 1
ATOM 4047 N N . VAL B 1 140 ? 8.555 -24.156 -0.1 1 98.75 140 VAL B N 1
ATOM 4048 C CA . VAL B 1 140 ? 7.555 -24.734 -0.993 1 98.75 140 VAL B CA 1
ATOM 4049 C C . VAL B 1 140 ? 8.195 -25.828 -1.849 1 98.75 140 VAL B C 1
ATOM 4051 O O . VAL B 1 140 ? 7.602 -26.891 -2.068 1 98.75 140 VAL B O 1
ATOM 4054 N N . ALA B 1 141 ? 9.414 -25.547 -2.326 1 98.69 141 ALA B N 1
ATOM 4055 C CA . ALA B 1 141 ? 10.133 -26.5 -3.162 1 98.69 141 ALA B CA 1
ATOM 4056 C C . ALA B 1 141 ? 10.219 -27.859 -2.486 1 98.69 141 ALA B C 1
ATOM 4058 O O . ALA B 1 141 ? 9.961 -28.891 -3.115 1 98.69 141 ALA B O 1
ATOM 4059 N N . ARG B 1 142 ? 10.586 -27.875 -1.23 1 98.44 142 ARG B N 1
ATOM 4060 C CA . ARG B 1 142 ? 10.68 -29.125 -0.474 1 98.44 142 ARG B CA 1
ATOM 4061 C C . ARG B 1 142 ? 9.344 -29.844 -0.44 1 98.44 142 ARG B C 1
ATOM 4063 O O . ARG B 1 142 ? 9.289 -31.062 -0.602 1 98.44 142 ARG B O 1
ATOM 4070 N N . ARG B 1 143 ? 8.32 -29.156 -0.284 1 98.62 143 ARG B N 1
ATOM 4071 C CA . ARG B 1 143 ? 6.988 -29.75 -0.15 1 98.62 143 ARG B CA 1
ATOM 4072 C C . ARG B 1 143 ? 6.473 -30.25 -1.494 1 98.62 143 ARG B C 1
ATOM 4074 O O . ARG B 1 143 ? 5.75 -31.25 -1.556 1 98.62 143 ARG B O 1
ATOM 4081 N N . TRP B 1 144 ? 6.828 -29.562 -2.596 1 98.88 144 TRP B N 1
ATOM 4082 C CA . TRP B 1 144 ? 6.438 -30.047 -3.914 1 98.88 144 TRP B CA 1
ATOM 4083 C C . TRP B 1 144 ? 7.156 -31.359 -4.246 1 98.88 144 TRP B C 1
ATOM 4085 O O . TRP B 1 144 ? 6.562 -32.25 -4.836 1 98.88 144 TRP B O 1
ATOM 4095 N N . HIS B 1 145 ? 8.461 -31.516 -3.844 1 98.81 145 HIS B N 1
ATOM 4096 C CA . HIS B 1 145 ? 9.133 -32.812 -3.975 1 98.81 145 HIS B CA 1
ATOM 4097 C C . HIS B 1 145 ? 8.375 -33.906 -3.225 1 98.81 145 HIS B C 1
ATOM 4099 O O . HIS B 1 145 ? 8.148 -34.969 -3.764 1 98.81 145 HIS B O 1
ATOM 4105 N N . LEU B 1 146 ? 7.953 -33.562 -2.045 1 98.69 146 LEU B N 1
ATOM 4106 C CA . LEU B 1 146 ? 7.246 -34.531 -1.215 1 98.69 146 LEU B CA 1
ATOM 4107 C C . LEU B 1 146 ? 5.883 -34.875 -1.812 1 98.69 146 LEU B C 1
ATOM 4109 O O . LEU B 1 146 ? 5.457 -36.031 -1.785 1 98.69 146 LEU B O 1
ATOM 4113 N N . LEU B 1 147 ? 5.188 -33.844 -2.324 1 98.69 147 LEU B N 1
ATOM 4114 C CA . LEU B 1 147 ? 3.885 -34.062 -2.941 1 98.69 147 LEU B CA 1
ATOM 4115 C C . LEU B 1 147 ? 4 -35 -4.129 1 98.69 147 LEU B C 1
ATOM 4117 O O . LEU B 1 147 ? 3.223 -35.969 -4.25 1 98.69 147 LEU B O 1
ATOM 4121 N N . MET B 1 148 ? 4.961 -34.781 -5.031 1 98.75 148 MET B N 1
ATOM 4122 C CA . MET B 1 148 ? 5.148 -35.625 -6.219 1 98.75 148 MET B CA 1
ATOM 4123 C C . MET B 1 148 ? 5.527 -37.062 -5.836 1 98.75 148 MET B C 1
ATOM 4125 O O . MET B 1 148 ? 5.023 -38 -6.418 1 98.75 148 MET B O 1
ATOM 4129 N N . ARG B 1 149 ? 6.391 -37.156 -4.809 1 97.94 149 ARG B N 1
ATOM 4130 C CA . ARG B 1 149 ? 6.754 -38.469 -4.32 1 97.94 149 ARG B CA 1
ATOM 4131 C C . ARG B 1 149 ? 5.531 -39.219 -3.789 1 97.94 149 ARG B C 1
ATOM 4133 O O . ARG B 1 149 ? 5.348 -40.406 -4.062 1 97.94 149 ARG B O 1
ATOM 4140 N N . ARG B 1 150 ? 4.77 -38.531 -3.033 1 97.19 150 ARG B N 1
AT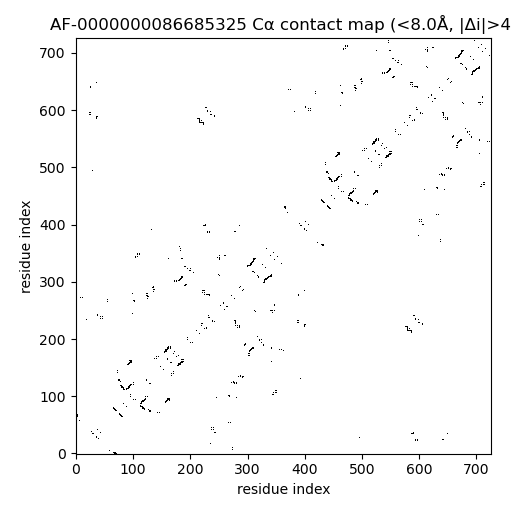OM 4141 C CA . ARG B 1 150 ? 3.568 -39.094 -2.453 1 97.19 150 ARG B CA 1
ATOM 4142 C C . ARG B 1 150 ? 2.604 -39.562 -3.543 1 97.19 150 ARG B C 1
ATOM 4144 O O . ARG B 1 150 ? 1.882 -40.562 -3.365 1 97.19 150 ARG B O 1
ATOM 4151 N N . LEU B 1 151 ? 2.588 -38.875 -4.641 1 97.38 151 LEU B N 1
ATOM 4152 C CA . LEU B 1 151 ? 1.716 -39.188 -5.758 1 97.38 151 LEU B CA 1
ATOM 4153 C C . LEU B 1 151 ? 2.309 -40.344 -6.59 1 97.38 151 LEU B C 1
ATOM 4155 O O . LEU B 1 151 ? 1.683 -40.812 -7.543 1 97.38 151 LEU B O 1
ATOM 4159 N N . GLY B 1 152 ? 3.535 -40.75 -6.273 1 97 152 GLY B N 1
ATOM 4160 C CA . GLY B 1 152 ? 4.164 -41.906 -6.918 1 97 152 GLY B CA 1
ATOM 4161 C C . GLY B 1 152 ? 5.027 -41.531 -8.102 1 97 152 GLY B C 1
ATOM 4162 O O . GLY B 1 152 ? 5.355 -42.375 -8.945 1 97 152 GLY B O 1
ATOM 4163 N N . TYR B 1 153 ? 5.344 -40.281 -8.211 1 98 153 TYR B N 1
ATOM 4164 C CA . TYR B 1 153 ? 6.168 -39.844 -9.336 1 98 153 TYR B CA 1
ATOM 4165 C C . TYR B 1 153 ? 7.633 -39.75 -8.93 1 98 153 TYR B C 1
ATOM 4167 O O . TYR B 1 153 ? 8.031 -38.812 -8.227 1 98 153 TYR B O 1
ATOM 4175 N N . ASP B 1 154 ? 8.469 -40.594 -9.391 1 96.81 154 ASP B N 1
ATOM 4176 C CA . ASP B 1 154 ? 9.898 -40.625 -9.078 1 96.81 154 ASP B CA 1
ATOM 4177 C C . ASP B 1 154 ? 10.68 -39.719 -10.016 1 96.81 154 ASP B C 1
ATOM 4179 O O . ASP B 1 154 ? 11.758 -39.219 -9.672 1 96.81 154 ASP B O 1
ATOM 4183 N N . ARG B 1 155 ? 10.188 -39.594 -11.18 1 97.88 155 ARG B N 1
ATOM 4184 C CA . ARG B 1 155 ? 10.734 -38.688 -12.18 1 97.88 155 ARG B CA 1
ATOM 4185 C C . ARG B 1 155 ? 9.641 -37.781 -12.742 1 97.88 155 ARG B C 1
ATOM 4187 O O . ARG B 1 155 ? 8.57 -38.281 -13.133 1 97.88 155 ARG B O 1
ATOM 4194 N N . TYR B 1 156 ? 9.859 -36.5 -12.711 1 98.75 156 TYR B N 1
ATOM 4195 C CA . TYR B 1 156 ? 8.812 -35.562 -13.133 1 98.75 156 TYR B CA 1
ATOM 4196 C C . TYR B 1 156 ? 9.414 -34.219 -13.562 1 98.75 156 TYR B C 1
ATOM 4198 O O . TYR B 1 156 ? 10.602 -33.969 -13.352 1 98.75 156 TYR B O 1
ATOM 4206 N N . GLY B 1 157 ? 8.656 -33.438 -14.297 1 98.88 157 GLY B N 1
ATOM 4207 C CA . GLY B 1 157 ? 8.992 -32.062 -14.609 1 98.88 157 GLY B CA 1
ATOM 4208 C C . GLY B 1 157 ? 8.367 -31.062 -13.656 1 98.88 157 GLY B C 1
ATOM 4209 O O . GLY B 1 157 ? 7.438 -31.391 -12.922 1 98.88 157 GLY B O 1
ATOM 4210 N N . ALA B 1 158 ? 8.906 -29.875 -13.664 1 98.88 158 ALA B N 1
ATOM 4211 C CA . ALA B 1 158 ? 8.336 -28.766 -12.898 1 98.88 158 ALA B CA 1
ATOM 4212 C C . ALA B 1 158 ? 8.305 -27.484 -13.734 1 98.88 158 ALA B C 1
ATOM 4214 O O . ALA B 1 158 ? 9.078 -27.344 -14.68 1 98.88 158 ALA B O 1
ATOM 4215 N N . GLY B 1 159 ? 7.355 -26.672 -13.469 1 98 159 GLY B N 1
ATOM 4216 C CA . GLY B 1 159 ? 7.262 -25.406 -14.195 1 98 159 GLY B CA 1
ATOM 4217 C C . GLY B 1 159 ? 6.465 -24.359 -13.453 1 98 159 GLY B C 1
ATOM 4218 O O . GLY B 1 159 ? 5.777 -24.656 -12.477 1 98 159 GLY B O 1
ATOM 4219 N N . GLY B 1 160 ? 6.598 -23.172 -13.922 1 97.31 160 GLY B N 1
ATOM 4220 C CA . GLY B 1 160 ? 5.836 -22.062 -13.352 1 97.31 160 GLY B CA 1
ATOM 4221 C C . GLY B 1 160 ? 6.398 -20.703 -13.711 1 97.31 160 GLY B C 1
ATOM 4222 O O . GLY B 1 160 ? 7.438 -20.609 -14.367 1 97.31 160 GLY B O 1
ATOM 4223 N N . GLY B 1 161 ? 5.672 -19.688 -13.438 1 95 161 GLY B N 1
ATOM 4224 C CA . GLY B 1 161 ? 6.082 -18.297 -13.531 1 95 161 GLY B CA 1
ATOM 4225 C C . GLY B 1 161 ? 6.047 -17.578 -12.188 1 95 161 GLY B C 1
ATOM 4226 O O . GLY B 1 161 ? 5.445 -18.062 -11.234 1 95 161 GLY B O 1
ATOM 4227 N N . ASP B 1 162 ? 6.77 -16.469 -12.117 1 94.31 162 ASP B N 1
ATOM 4228 C CA . ASP B 1 162 ? 6.734 -15.656 -10.906 1 94.31 162 ASP B CA 1
ATOM 4229 C C . ASP B 1 162 ? 7.145 -16.484 -9.688 1 94.31 162 ASP B C 1
ATOM 4231 O O . ASP B 1 162 ? 8.203 -17.109 -9.68 1 94.31 162 ASP B O 1
ATOM 4235 N N . TRP B 1 163 ? 6.301 -16.641 -8.664 1 97.44 163 TRP B N 1
ATOM 4236 C CA . TRP B 1 163 ? 6.625 -17.469 -7.512 1 97.44 163 TRP B CA 1
ATOM 4237 C C . TRP B 1 163 ? 6.867 -18.922 -7.938 1 97.44 163 TRP B C 1
ATOM 4239 O O . TRP B 1 163 ? 7.758 -19.594 -7.406 1 97.44 163 TRP B O 1
ATOM 4249 N N . GLY B 1 164 ? 6.066 -19.328 -8.875 1 97.94 164 GLY B N 1
ATOM 4250 C CA . GLY B 1 164 ? 6.23 -20.688 -9.367 1 97.94 164 GLY B CA 1
ATOM 4251 C C . GLY B 1 164 ? 7.578 -20.938 -10.016 1 97.94 164 GLY B C 1
ATOM 4252 O O . GLY B 1 164 ? 8.141 -22.031 -9.898 1 97.94 164 GLY B O 1
ATOM 4253 N N . ALA B 1 165 ? 8.094 -19.938 -10.711 1 97.06 165 ALA B N 1
ATOM 4254 C CA . ALA B 1 165 ? 9.438 -20.047 -11.281 1 97.06 165 ALA B CA 1
ATOM 4255 C C . ALA B 1 165 ? 10.492 -20.172 -10.188 1 97.06 165 ALA B C 1
ATOM 4257 O O . ALA B 1 165 ? 11.445 -20.938 -10.312 1 97.06 165 ALA B O 1
ATOM 4258 N N . GLY B 1 166 ? 10.312 -19.375 -9.102 1 97.25 166 GLY B N 1
ATOM 4259 C CA . GLY B 1 166 ? 11.219 -19.484 -7.969 1 97.25 166 GLY B CA 1
ATOM 4260 C C . GLY B 1 166 ? 11.195 -20.844 -7.309 1 97.25 166 GLY B C 1
ATOM 4261 O O . GLY B 1 166 ? 12.242 -21.391 -6.977 1 97.25 166 GLY B O 1
ATOM 4262 N N . VAL B 1 167 ? 10.031 -21.375 -7.18 1 98.62 167 VAL B N 1
ATOM 4263 C CA . VAL B 1 167 ? 9.859 -22.672 -6.543 1 98.62 167 VAL B CA 1
ATOM 4264 C C . VAL B 1 167 ? 10.523 -23.75 -7.387 1 98.62 167 VAL B C 1
ATOM 4266 O O . VAL B 1 167 ? 11.305 -24.562 -6.867 1 98.62 167 VAL B O 1
ATOM 4269 N N . ALA B 1 168 ? 10.258 -23.766 -8.68 1 98.62 168 ALA B N 1
ATOM 4270 C CA . ALA B 1 168 ? 10.867 -24.75 -9.57 1 98.62 168 ALA B CA 1
ATOM 4271 C C . ALA B 1 168 ? 12.391 -24.641 -9.555 1 98.62 168 ALA B C 1
ATOM 4273 O O . ALA B 1 168 ? 13.086 -25.656 -9.609 1 98.62 168 ALA B O 1
ATOM 4274 N N . THR B 1 169 ? 12.883 -23.438 -9.5 1 98 169 THR B N 1
ATOM 4275 C CA . THR B 1 169 ? 14.32 -23.203 -9.445 1 98 169 THR B CA 1
ATOM 4276 C C . THR B 1 169 ? 14.93 -23.828 -8.188 1 98 169 THR B C 1
ATOM 4278 O O . THR B 1 169 ? 15.93 -24.547 -8.258 1 98 169 THR B O 1
ATOM 4281 N N . TRP B 1 170 ? 14.312 -23.625 -7.078 1 98.31 170 TRP B N 1
ATOM 4282 C CA . TRP B 1 170 ? 14.852 -24.156 -5.832 1 98.31 170 TRP B CA 1
ATOM 4283 C C . TRP B 1 170 ? 14.672 -25.672 -5.758 1 98.31 170 TRP B C 1
ATOM 4285 O O . TRP B 1 170 ? 15.508 -26.375 -5.172 1 98.31 170 TRP B O 1
ATOM 4295 N N . MET B 1 171 ? 13.57 -26.172 -6.375 1 98.69 171 MET B N 1
ATOM 4296 C CA . MET B 1 171 ? 13.469 -27.609 -6.504 1 98.69 171 MET B CA 1
ATOM 4297 C C . MET B 1 171 ? 14.695 -28.188 -7.203 1 98.69 171 MET B C 1
ATOM 4299 O O . MET B 1 171 ? 15.25 -29.188 -6.762 1 98.69 171 MET B O 1
ATOM 4303 N N . ALA B 1 172 ? 15.117 -27.516 -8.227 1 98.56 172 ALA B N 1
ATOM 4304 C CA . ALA B 1 172 ? 16.234 -27.984 -9.047 1 98.56 172 ALA B CA 1
ATOM 4305 C C . ALA B 1 172 ? 17.562 -27.797 -8.328 1 98.56 172 ALA B C 1
ATOM 4307 O O . ALA B 1 172 ? 18.484 -28.594 -8.5 1 98.56 172 ALA B O 1
ATOM 4308 N N . ILE B 1 173 ? 17.703 -26.734 -7.539 1 97.88 173 ILE B N 1
ATOM 4309 C CA . ILE B 1 173 ? 18.938 -26.469 -6.801 1 97.88 173 ILE B CA 1
ATOM 4310 C C . ILE B 1 173 ? 19.094 -27.484 -5.672 1 97.88 173 ILE B C 1
ATOM 4312 O O . ILE B 1 173 ? 20.156 -28.094 -5.523 1 97.88 173 ILE B O 1
ATOM 4316 N N . ASP B 1 174 ? 18.047 -27.766 -4.949 1 97.38 174 ASP B N 1
ATOM 4317 C CA . ASP B 1 174 ? 18.125 -28.547 -3.719 1 97.38 174 ASP B CA 1
ATOM 4318 C C . ASP B 1 174 ? 18.172 -30.047 -4.02 1 97.38 174 ASP B C 1
ATOM 4320 O O . ASP B 1 174 ? 18.875 -30.797 -3.352 1 97.38 174 ASP B O 1
ATOM 4324 N N . ASP B 1 175 ? 17.359 -30.453 -4.961 1 98.19 175 ASP B N 1
ATOM 4325 C CA . ASP B 1 175 ? 17.266 -31.875 -5.293 1 98.19 175 ASP B CA 1
ATOM 4326 C C . ASP B 1 175 ? 16.969 -32.062 -6.781 1 98.19 175 ASP B C 1
ATOM 4328 O O . ASP B 1 175 ? 15.836 -32.375 -7.16 1 98.19 175 ASP B O 1
ATOM 4332 N N . PRO B 1 176 ? 18 -32.031 -7.543 1 98.44 176 PRO B N 1
ATOM 4333 C CA . PRO B 1 176 ? 17.797 -32.125 -8.992 1 98.44 176 PRO B CA 1
ATOM 4334 C C . PRO B 1 176 ? 17.484 -33.562 -9.438 1 98.44 176 PRO B C 1
ATOM 4336 O O . PRO B 1 176 ? 16.984 -33.781 -10.547 1 98.44 176 PRO B O 1
ATOM 4339 N N . GLY B 1 177 ? 17.719 -34.5 -8.641 1 98.19 177 GLY B N 1
ATOM 4340 C CA . GLY B 1 177 ? 17.672 -35.906 -9 1 98.19 177 GLY B CA 1
ATOM 4341 C C . GLY B 1 177 ? 16.359 -36.312 -9.648 1 98.19 177 GLY B C 1
ATOM 4342 O O . GLY B 1 177 ? 16.359 -36.844 -10.75 1 98.19 177 GLY B O 1
ATOM 4343 N N . PRO B 1 178 ? 15.25 -36 -9.039 1 98.56 178 PRO B N 1
ATOM 4344 C CA . PRO B 1 178 ? 13.961 -36.438 -9.57 1 98.56 178 PRO B CA 1
ATOM 4345 C C . PRO B 1 178 ? 13.492 -35.594 -10.758 1 98.56 178 PRO B C 1
ATOM 4347 O O . PRO B 1 178 ? 12.523 -35.969 -11.43 1 98.56 178 PRO B O 1
ATOM 4350 N N . LEU B 1 179 ? 14.078 -34.531 -11.078 1 98.81 179 LEU B N 1
ATOM 4351 C CA . LEU B 1 179 ? 13.586 -33.594 -12.086 1 98.81 179 LEU B CA 1
ATOM 4352 C C . LEU B 1 179 ? 14.102 -33.969 -13.469 1 98.81 179 LEU B C 1
ATOM 4354 O O . LEU B 1 179 ? 15.312 -34.094 -13.672 1 98.81 179 LEU B O 1
ATOM 4358 N N . ILE B 1 180 ? 13.141 -34.125 -14.383 1 98.31 180 ILE B N 1
ATOM 4359 C CA . ILE B 1 180 ? 13.453 -34.312 -15.789 1 98.31 180 ILE B CA 1
ATOM 4360 C C . ILE B 1 180 ? 13.961 -33.031 -16.391 1 98.31 180 ILE B C 1
ATOM 4362 O O . ILE B 1 180 ? 14.891 -33.031 -17.203 1 98.31 180 ILE B O 1
ATOM 4366 N N . GLY B 1 181 ? 13.391 -31.953 -16.031 1 98.69 181 GLY B N 1
ATOM 4367 C CA . GLY B 1 181 ? 13.625 -30.578 -16.469 1 98.69 181 GLY B CA 1
ATOM 4368 C C . GLY B 1 181 ? 12.664 -29.594 -15.859 1 98.69 181 GLY B C 1
ATOM 4369 O O . GLY B 1 181 ? 11.664 -29.969 -15.258 1 98.69 181 GLY B O 1
ATOM 4370 N N . ILE B 1 182 ? 12.992 -28.297 -15.984 1 98.75 182 ILE B N 1
ATOM 4371 C CA . ILE B 1 182 ? 12.062 -27.266 -15.508 1 98.75 182 ILE B CA 1
ATOM 4372 C C . ILE B 1 182 ? 11.742 -26.297 -16.625 1 98.75 182 ILE B C 1
ATOM 4374 O O . ILE B 1 182 ? 12.602 -25.984 -17.453 1 98.75 182 ILE B O 1
ATOM 4378 N N . HIS B 1 183 ? 10.508 -25.875 -16.719 1 98.69 183 HIS B N 1
ATOM 4379 C CA . HIS B 1 183 ? 10 -24.922 -17.703 1 98.69 183 HIS B CA 1
ATOM 4380 C C . HIS B 1 183 ? 9.539 -23.625 -17.031 1 98.69 183 HIS B C 1
ATOM 4382 O O . HIS B 1 183 ? 8.594 -23.641 -16.25 1 98.69 183 HIS B O 1
ATOM 4388 N N . LEU B 1 184 ? 10.141 -22.484 -17.391 1 97.06 184 LEU B N 1
ATOM 4389 C CA . LEU B 1 184 ? 9.883 -21.219 -16.719 1 97.06 184 LEU B CA 1
ATOM 4390 C C . LEU B 1 184 ? 9.328 -20.188 -17.703 1 97.06 184 LEU B C 1
ATOM 4392 O O . LEU B 1 184 ? 9.805 -20.078 -18.844 1 97.06 184 LEU B O 1
ATOM 4396 N N . THR B 1 185 ? 8.328 -19.438 -17.297 1 94.5 185 THR B N 1
ATOM 4397 C CA . THR B 1 185 ? 7.742 -18.406 -18.141 1 94.5 185 THR B CA 1
ATOM 4398 C C . THR B 1 185 ? 8.148 -17.016 -17.672 1 94.5 185 THR B C 1
ATOM 4400 O O . THR B 1 185 ? 8.242 -16.078 -18.484 1 94.5 185 THR B O 1
ATOM 4403 N N . THR B 1 186 ? 8.25 -16.672 -16.406 1 87.56 186 THR B N 1
ATOM 4404 C CA . THR B 1 186 ? 8.742 -15.438 -15.812 1 87.56 186 THR B CA 1
ATOM 4405 C C . THR B 1 186 ? 9.758 -15.734 -14.711 1 87.56 186 THR B C 1
ATOM 4407 O O . THR B 1 186 ? 9.383 -15.945 -13.555 1 87.56 186 THR B O 1
ATOM 4410 N N . PRO B 1 187 ? 11.055 -15.664 -15.164 1 82.38 187 PRO B N 1
ATOM 4411 C CA . PRO B 1 187 ? 12.039 -15.992 -14.133 1 82.38 187 PRO B CA 1
ATOM 4412 C C . PRO B 1 187 ? 12.008 -15.023 -12.953 1 82.38 187 PRO B C 1
ATOM 4414 O O . PRO B 1 187 ? 11.797 -13.82 -13.133 1 82.38 187 PRO B O 1
ATOM 4417 N N . GLU B 1 188 ? 12.102 -15.562 -11.789 1 80.75 188 GLU B N 1
ATOM 4418 C CA . GLU B 1 188 ? 11.984 -14.789 -10.555 1 80.75 188 GLU B CA 1
ATOM 4419 C C . GLU B 1 188 ? 13.32 -14.695 -9.828 1 80.75 188 GLU B C 1
ATOM 4421 O O . GLU B 1 188 ? 13.508 -13.82 -8.977 1 80.75 188 GLU B O 1
ATOM 4426 N N . ILE B 1 189 ? 14.227 -15.578 -10.086 1 84.12 189 ILE B N 1
ATOM 4427 C CA . ILE B 1 189 ? 15.516 -15.625 -9.406 1 84.12 189 ILE B CA 1
ATOM 4428 C C . ILE B 1 189 ? 16.625 -15.195 -10.367 1 84.12 189 ILE B C 1
ATOM 4430 O O . ILE B 1 189 ? 16.812 -15.812 -11.414 1 84.12 189 ILE B O 1
ATOM 4434 N N . ASP B 1 190 ? 17.281 -14.211 -9.953 1 82.31 190 ASP B N 1
ATOM 4435 C CA . ASP B 1 190 ? 18.422 -13.758 -10.742 1 82.31 190 ASP B CA 1
ATOM 4436 C C . ASP B 1 190 ? 19.703 -14.508 -10.336 1 82.31 190 ASP B C 1
ATOM 4438 O O . ASP B 1 190 ? 19.891 -14.828 -9.164 1 82.31 190 ASP B O 1
ATOM 4442 N N . PRO B 1 191 ? 20.5 -14.68 -11.414 1 86.69 191 PRO B N 1
ATOM 4443 C CA . PRO B 1 191 ? 21.812 -15.234 -11.078 1 86.69 191 PRO B CA 1
ATOM 4444 C C . PRO B 1 191 ? 22.609 -14.336 -10.141 1 86.69 191 PRO B C 1
ATOM 4446 O O . PRO B 1 191 ? 22.453 -13.109 -10.18 1 86.69 191 PRO B O 1
ATOM 4449 N N . ALA B 1 192 ? 23.406 -15.086 -9.32 1 83.75 192 ALA B N 1
ATOM 4450 C CA . ALA B 1 192 ? 24.266 -14.328 -8.406 1 83.75 192 ALA B CA 1
ATOM 4451 C C . ALA B 1 192 ? 25.328 -13.547 -9.18 1 83.75 192 ALA B C 1
ATOM 4453 O O . ALA B 1 192 ? 25.812 -14 -10.219 1 83.75 192 ALA B O 1
ATOM 4454 N N . GLY B 1 193 ? 25.641 -12.383 -8.656 1 83.25 193 GLY B N 1
ATOM 4455 C CA . GLY B 1 193 ? 26.688 -11.555 -9.227 1 83.25 193 GLY B CA 1
ATOM 4456 C C . GLY B 1 193 ? 26.172 -10.289 -9.883 1 83.25 193 GLY B C 1
ATOM 4457 O O . GLY B 1 193 ? 25 -10.211 -10.242 1 83.25 193 GLY B O 1
ATOM 4458 N N . GLU B 1 194 ? 27.016 -9.359 -10.094 1 86.31 194 GLU B N 1
ATOM 4459 C CA . GLU B 1 194 ? 26.656 -8.086 -10.711 1 86.31 194 GLU B CA 1
ATOM 4460 C C . GLU B 1 194 ? 26.609 -8.211 -12.234 1 86.31 194 GLU B C 1
ATOM 4462 O O . GLU B 1 194 ? 27.328 -9.031 -12.82 1 86.31 194 GLU B O 1
ATOM 4467 N N . PRO B 1 195 ? 25.688 -7.395 -12.789 1 88.69 195 PRO B N 1
ATOM 4468 C CA . PRO B 1 195 ? 25.719 -7.367 -14.258 1 88.69 195 PRO B CA 1
ATOM 4469 C C . PRO B 1 195 ? 27.109 -7.055 -14.812 1 88.69 195 PRO B C 1
ATOM 4471 O O . PRO B 1 195 ? 27.734 -6.082 -14.391 1 88.69 195 PRO B O 1
ATOM 4474 N N . GLY B 1 196 ? 27.562 -7.895 -15.742 1 89.12 196 GLY B N 1
ATOM 4475 C CA . GLY B 1 196 ? 28.906 -7.754 -16.281 1 89.12 196 GLY B CA 1
ATOM 4476 C C . GLY B 1 196 ? 28.938 -7.195 -17.688 1 89.12 196 GLY B C 1
ATOM 4477 O O . GLY B 1 196 ? 29.766 -6.352 -18.016 1 89.12 196 GLY B O 1
ATOM 4478 N N . THR B 1 197 ? 27.969 -7.605 -18.469 1 92.69 197 THR B N 1
ATOM 4479 C CA . THR B 1 197 ? 27.938 -7.184 -19.875 1 92.69 197 THR B CA 1
ATOM 4480 C C . THR B 1 197 ? 27.078 -5.941 -20.047 1 92.69 197 THR B C 1
ATOM 4482 O O . THR B 1 197 ? 26.328 -5.566 -19.125 1 92.69 197 THR B O 1
ATOM 4485 N N . ASP B 1 198 ? 27.172 -5.328 -21.203 1 93.31 198 ASP B N 1
ATOM 4486 C CA . ASP B 1 198 ? 26.375 -4.156 -21.516 1 93.31 198 ASP B CA 1
ATOM 4487 C C . ASP B 1 198 ? 24.875 -4.5 -21.516 1 93.31 198 ASP B C 1
ATOM 4489 O O . ASP B 1 198 ? 24.062 -3.713 -21.047 1 93.31 198 ASP B O 1
ATOM 4493 N N . ALA B 1 199 ? 24.609 -5.613 -22.062 1 89.69 199 ALA B N 1
ATOM 4494 C CA . ALA B 1 199 ? 23.219 -6.055 -22.109 1 89.69 199 ALA B CA 1
ATOM 4495 C C . ALA B 1 199 ? 22.672 -6.277 -20.703 1 89.69 199 ALA B C 1
ATOM 4497 O O . ALA B 1 199 ? 21.531 -5.914 -20.406 1 89.69 199 ALA B O 1
ATOM 4498 N N . GLU B 1 200 ? 23.516 -6.832 -19.891 1 90.44 200 GLU B N 1
ATOM 4499 C CA . GLU B 1 200 ? 23.125 -7.078 -18.516 1 90.44 200 GLU B CA 1
ATOM 4500 C C . GLU B 1 200 ? 22.906 -5.766 -17.75 1 90.44 200 GLU B C 1
ATOM 4502 O O . GLU B 1 200 ? 21.922 -5.609 -17.031 1 90.44 200 GLU B O 1
ATOM 4507 N N . ARG B 1 201 ? 23.75 -4.922 -17.938 1 92.19 201 ARG B N 1
ATOM 4508 C CA . ARG B 1 201 ? 23.672 -3.627 -17.281 1 92.19 201 ARG B CA 1
ATOM 4509 C C . ARG B 1 201 ? 22.438 -2.854 -17.75 1 92.19 201 ARG B C 1
ATOM 4511 O O . ARG B 1 201 ? 21.75 -2.219 -16.938 1 92.19 201 ARG B O 1
ATOM 4518 N N . ALA B 1 202 ? 22.234 -2.895 -19.047 1 89.25 202 ALA B N 1
ATOM 4519 C CA . ALA B 1 202 ? 21.062 -2.223 -19.609 1 89.25 202 ALA B CA 1
ATOM 4520 C C . ALA B 1 202 ? 19.781 -2.795 -19.016 1 89.25 202 ALA B C 1
ATOM 4522 O O . ALA B 1 202 ? 18.844 -2.051 -18.703 1 89.25 202 ALA B O 1
ATOM 4523 N N . TYR B 1 203 ? 19.719 -4.094 -18.906 1 87.19 203 TYR B N 1
ATOM 4524 C CA . TYR B 1 203 ? 18.547 -4.77 -18.344 1 87.19 203 TYR B CA 1
ATOM 4525 C C . TYR B 1 203 ? 18.375 -4.398 -16.875 1 87.19 203 TYR B C 1
ATOM 4527 O O . TYR B 1 203 ? 17.25 -4.129 -16.438 1 87.19 203 TYR B O 1
ATOM 4535 N N . ALA B 1 204 ? 19.469 -4.375 -16.188 1 87.38 204 ALA B N 1
ATOM 4536 C CA . ALA B 1 204 ? 19.422 -4.023 -14.766 1 87.38 204 ALA B CA 1
ATOM 4537 C C . ALA B 1 204 ? 18.938 -2.59 -14.57 1 87.38 204 ALA B C 1
ATOM 4539 O O . ALA B 1 204 ? 18.172 -2.307 -13.656 1 87.38 204 ALA B O 1
ATOM 4540 N N . GLU B 1 205 ? 19.406 -1.709 -15.383 1 87.94 205 GLU B N 1
ATOM 4541 C CA . GLU B 1 205 ? 19 -0.307 -15.312 1 87.94 205 GLU B CA 1
ATOM 4542 C C . GLU B 1 205 ? 17.516 -0.138 -15.641 1 87.94 205 GLU B C 1
ATOM 4544 O O . GLU B 1 205 ? 16.812 0.612 -14.969 1 87.94 205 GLU B O 1
ATOM 4549 N N . ALA B 1 206 ? 17.094 -0.819 -16.609 1 85 206 ALA B N 1
ATOM 4550 C CA . ALA B 1 206 ? 15.68 -0.768 -16.984 1 85 206 ALA B CA 1
ATOM 4551 C C . ALA B 1 206 ? 14.789 -1.287 -15.867 1 85 206 ALA B C 1
ATOM 4553 O O . ALA B 1 206 ? 13.711 -0.745 -15.617 1 85 206 ALA B O 1
ATOM 4554 N N . THR B 1 207 ? 15.242 -2.32 -15.258 1 84.62 207 THR B N 1
ATOM 4555 C CA . THR B 1 207 ? 14.508 -2.896 -14.133 1 84.62 207 THR B CA 1
ATOM 4556 C C . THR B 1 207 ? 14.43 -1.908 -12.977 1 84.62 207 THR B C 1
ATOM 4558 O O . THR B 1 207 ? 13.375 -1.756 -12.352 1 84.62 207 THR B O 1
ATOM 4561 N N . ARG B 1 208 ? 15.492 -1.253 -12.711 1 84.88 208 ARG B N 1
ATOM 4562 C CA . ARG B 1 208 ? 15.539 -0.261 -11.641 1 84.88 208 ARG B CA 1
ATOM 4563 C C . ARG B 1 208 ? 14.578 0.886 -11.914 1 84.88 208 ARG B C 1
ATOM 4565 O O . ARG B 1 208 ? 13.898 1.364 -11.008 1 84.88 208 ARG B O 1
ATOM 4572 N N . GLU B 1 209 ? 14.539 1.341 -13.086 1 84.88 209 GLU B N 1
ATOM 4573 C CA . GLU B 1 209 ? 13.648 2.43 -13.469 1 84.88 209 GLU B CA 1
ATOM 4574 C C . GLU B 1 209 ? 12.188 2.02 -13.328 1 84.88 209 GLU B C 1
ATOM 4576 O O . GLU B 1 209 ? 11.359 2.809 -12.875 1 84.88 209 GLU B O 1
ATOM 4581 N N . TRP B 1 210 ? 11.93 0.856 -13.703 1 84 210 TRP B N 1
ATOM 4582 C CA . TRP B 1 210 ? 10.578 0.328 -13.562 1 84 210 TRP B CA 1
ATOM 4583 C C . TRP B 1 210 ? 10.18 0.223 -12.094 1 84 210 TRP B C 1
ATOM 4585 O O . TRP B 1 210 ? 9.062 0.572 -11.719 1 84 210 TRP B O 1
ATOM 4595 N N . ASP B 1 211 ? 11.117 -0.216 -11.375 1 84 211 ASP B N 1
ATOM 4596 C CA . ASP B 1 211 ? 10.883 -0.375 -9.938 1 84 211 ASP B CA 1
ATOM 4597 C C . ASP B 1 211 ? 10.508 0.958 -9.297 1 84 211 ASP B C 1
ATOM 4599 O O . ASP B 1 211 ? 9.609 1.02 -8.461 1 84 211 ASP B O 1
ATOM 4603 N N . GLU B 1 212 ? 11.148 1.945 -9.672 1 82.5 212 GLU B N 1
ATOM 4604 C CA . GLU B 1 212 ? 10.914 3.271 -9.102 1 82.5 212 GLU B CA 1
ATOM 4605 C C . GLU B 1 212 ? 9.492 3.744 -9.367 1 82.5 212 GLU B C 1
ATOM 4607 O O . GLU B 1 212 ? 8.914 4.473 -8.555 1 82.5 212 GLU B O 1
ATOM 4612 N N . ARG B 1 213 ? 8.883 3.252 -10.398 1 86.94 213 ARG B N 1
ATOM 4613 C CA . ARG B 1 213 ? 7.582 3.762 -10.812 1 86.94 213 ARG B CA 1
ATOM 4614 C C . ARG B 1 213 ? 6.465 2.795 -10.43 1 86.94 213 ARG B C 1
ATOM 4616 O O . ARG B 1 213 ? 5.312 3.199 -10.281 1 86.94 213 ARG B O 1
ATOM 4623 N N . GLU B 1 214 ? 6.883 1.562 -10.219 1 88 214 GLU B N 1
ATOM 4624 C CA . GLU B 1 214 ? 5.812 0.571 -10.195 1 88 214 GLU B CA 1
ATOM 4625 C C . GLU B 1 214 ? 5.859 -0.264 -8.922 1 88 214 GLU B C 1
ATOM 4627 O O . GLU B 1 214 ? 4.879 -0.917 -8.562 1 88 214 GLU B O 1
ATOM 4632 N N . ARG B 1 215 ? 6.918 -0.176 -8.195 1 89.56 215 ARG B N 1
ATOM 4633 C CA . ARG B 1 215 ? 7.145 -1.233 -7.219 1 89.56 215 ARG B CA 1
ATOM 4634 C C . ARG B 1 215 ? 6.562 -0.856 -5.859 1 89.56 215 ARG B C 1
ATOM 4636 O O . ARG B 1 215 ? 6.906 -1.461 -4.844 1 89.56 215 ARG B O 1
ATOM 4643 N N . GLY B 1 216 ? 5.688 0.12 -5.871 1 96.19 216 GLY B N 1
ATOM 4644 C CA . GLY B 1 216 ? 5.035 0.475 -4.621 1 96.19 216 GLY B CA 1
ATOM 4645 C C . GLY B 1 216 ? 4.281 -0.682 -3.994 1 96.19 216 GLY B C 1
ATOM 4646 O O . GLY B 1 216 ? 4.297 -0.851 -2.773 1 96.19 216 GLY B O 1
ATOM 4647 N N . TYR B 1 217 ? 3.629 -1.507 -4.828 1 97.19 217 TYR B N 1
ATOM 4648 C CA . TYR B 1 217 ? 2.873 -2.65 -4.332 1 97.19 217 TYR B CA 1
ATOM 4649 C C . TYR B 1 217 ? 3.791 -3.65 -3.637 1 97.19 217 TYR B C 1
ATOM 4651 O O . TYR B 1 217 ? 3.48 -4.133 -2.545 1 97.19 217 TYR B O 1
ATOM 4659 N N . SER B 1 218 ? 4.945 -3.975 -4.27 1 96.06 218 SER B N 1
ATOM 4660 C CA . SER B 1 218 ? 5.906 -4.93 -3.723 1 96.06 218 SER B CA 1
ATOM 4661 C C . SER B 1 218 ? 6.535 -4.402 -2.436 1 96.06 218 SER B C 1
ATOM 4663 O O . SER B 1 218 ? 6.773 -5.168 -1.499 1 96.06 218 SER B O 1
ATOM 4665 N N . ALA B 1 219 ? 6.773 -3.086 -2.379 1 96.56 219 ALA B N 1
ATOM 4666 C CA . ALA B 1 219 ? 7.375 -2.48 -1.194 1 96.56 219 ALA B CA 1
ATOM 4667 C C . ALA B 1 219 ? 6.469 -2.633 0.023 1 96.56 219 ALA B C 1
ATOM 4669 O O . ALA B 1 219 ? 6.918 -3.053 1.092 1 96.56 219 ALA B O 1
ATOM 4670 N N . ILE B 1 220 ? 5.195 -2.316 -0.152 1 98.44 220 ILE B N 1
ATOM 4671 C CA . ILE B 1 220 ? 4.285 -2.381 0.988 1 98.44 220 ILE B CA 1
ATOM 4672 C C . ILE B 1 220 ? 4.016 -3.84 1.351 1 98.44 220 ILE B C 1
ATOM 4674 O O . ILE B 1 220 ? 3.916 -4.184 2.529 1 98.44 220 ILE B O 1
ATOM 4678 N N . GLN B 1 221 ? 3.947 -4.742 0.413 1 98.38 221 GLN B N 1
ATOM 4679 C CA . GLN B 1 221 ? 3.734 -6.156 0.7 1 98.38 221 GLN B CA 1
ATOM 4680 C C . GLN B 1 221 ? 4.945 -6.762 1.402 1 98.38 221 GLN B C 1
ATOM 4682 O O . GLN B 1 221 ? 4.805 -7.684 2.211 1 98.38 221 GLN B O 1
ATOM 4687 N N . SER B 1 222 ? 6.152 -6.207 1.15 1 97.12 222 SER B N 1
ATOM 4688 C CA . SER B 1 222 ? 7.391 -6.738 1.713 1 97.12 222 SER B CA 1
ATOM 4689 C C . SER B 1 222 ? 7.672 -6.148 3.09 1 97.12 222 SER B C 1
ATOM 4691 O O . SER B 1 222 ? 8.578 -6.598 3.789 1 97.12 222 SER B O 1
ATOM 4693 N N . THR B 1 223 ? 6.906 -5.121 3.525 1 96.88 223 THR B N 1
ATOM 4694 C CA . THR B 1 223 ? 7.207 -4.465 4.793 1 96.88 223 THR B CA 1
ATOM 4695 C C . THR B 1 223 ? 6.043 -4.605 5.766 1 96.88 223 THR B C 1
ATOM 4697 O O . THR B 1 223 ? 6.23 -5.027 6.91 1 96.88 223 THR B O 1
ATOM 4700 N N . ARG B 1 224 ? 4.816 -4.266 5.238 1 97.88 224 ARG B N 1
ATOM 4701 C CA . ARG B 1 224 ? 3.648 -4.27 6.109 1 97.88 224 ARG B CA 1
ATOM 4702 C C . ARG B 1 224 ? 2.459 -4.938 5.43 1 97.88 224 ARG B C 1
ATOM 4704 O O . ARG B 1 224 ? 1.388 -4.34 5.309 1 97.88 224 ARG B O 1
ATOM 4711 N N . PRO B 1 225 ? 2.562 -6.191 5.078 1 98.44 225 PRO B N 1
ATOM 4712 C CA . PRO B 1 225 ? 1.453 -6.852 4.387 1 98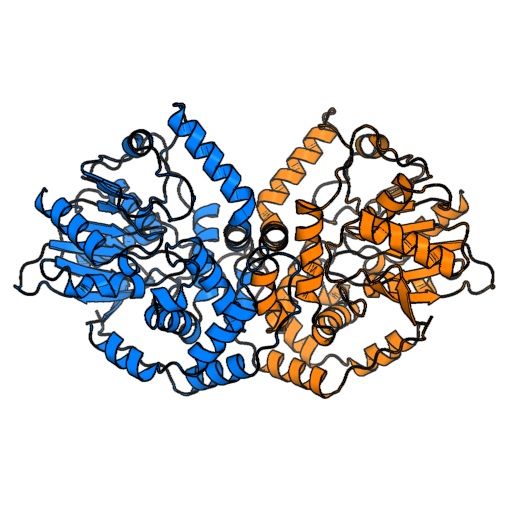.44 225 PRO B CA 1
ATOM 4713 C C . PRO B 1 225 ? 0.191 -6.938 5.242 1 98.44 225 PRO B C 1
ATOM 4715 O O . PRO B 1 225 ? -0.922 -6.883 4.715 1 98.44 225 PRO B O 1
ATOM 4718 N N . GLN B 1 226 ? 0.365 -7.07 6.543 1 98.69 226 GLN B N 1
ATOM 4719 C CA . GLN B 1 226 ? -0.793 -7.188 7.426 1 98.69 226 GLN B CA 1
ATOM 4720 C C . GLN B 1 226 ? -1.605 -5.895 7.441 1 98.69 226 GLN B C 1
ATOM 4722 O O . GLN B 1 226 ? -2.836 -5.93 7.367 1 98.69 226 GLN B O 1
ATOM 4727 N N . THR B 1 227 ? -0.897 -4.766 7.512 1 98.75 227 THR B N 1
ATOM 4728 C CA . THR B 1 227 ? -1.562 -3.467 7.484 1 98.75 227 THR B CA 1
ATOM 4729 C C . THR B 1 227 ? -2.385 -3.307 6.211 1 98.75 227 THR B C 1
ATOM 4731 O O . THR B 1 227 ? -3.547 -2.898 6.262 1 98.75 227 THR B O 1
ATOM 4734 N N . LEU B 1 228 ? -1.784 -3.631 5.117 1 98.81 228 LEU B N 1
ATOM 4735 C CA . LEU B 1 228 ? -2.422 -3.541 3.809 1 98.81 228 LEU B CA 1
ATOM 4736 C C . LEU B 1 228 ? -3.617 -4.484 3.721 1 98.81 228 LEU B C 1
ATOM 4738 O O . LEU B 1 228 ? -4.652 -4.133 3.152 1 98.81 228 LEU B O 1
ATOM 4742 N N . GLY B 1 229 ? -3.496 -5.613 4.328 1 98.88 229 GLY B N 1
ATOM 4743 C CA . GLY B 1 229 ? -4.434 -6.715 4.168 1 98.88 229 GLY B CA 1
ATOM 4744 C C . GLY B 1 229 ? -5.797 -6.43 4.766 1 98.88 229 GLY B C 1
ATOM 4745 O O . GLY B 1 229 ? -6.809 -6.953 4.289 1 98.88 229 GLY B O 1
ATOM 4746 N N . TYR B 1 230 ? -5.891 -5.574 5.789 1 98.94 230 TYR B N 1
ATOM 4747 C CA . TYR B 1 230 ? -7.172 -5.328 6.445 1 98.94 230 TYR B CA 1
ATOM 4748 C C . TYR B 1 230 ? -8.18 -4.727 5.473 1 98.94 230 TYR B C 1
ATOM 4750 O O . TYR B 1 230 ? -9.312 -5.195 5.375 1 98.94 230 TYR B O 1
ATOM 4758 N N . GLY B 1 231 ? -7.695 -3.715 4.711 1 98.88 231 GLY B N 1
ATOM 4759 C CA . GLY B 1 231 ? -8.594 -3.074 3.76 1 98.88 231 GLY B CA 1
ATOM 4760 C C . GLY B 1 231 ? -8.961 -3.969 2.59 1 98.88 231 GLY B C 1
ATOM 4761 O O . GLY B 1 231 ? -10.117 -4.012 2.176 1 98.88 231 GLY B O 1
ATOM 4762 N N . LEU B 1 232 ? -8.023 -4.75 2.123 1 98.94 232 LEU B N 1
ATOM 4763 C CA . LEU B 1 232 ? -8.234 -5.562 0.927 1 98.94 232 LEU B CA 1
ATOM 4764 C C . LEU B 1 232 ? -9.086 -6.785 1.239 1 98.94 232 LEU B C 1
ATOM 4766 O O . LEU B 1 232 ? -9.82 -7.27 0.378 1 98.94 232 LEU B O 1
ATOM 4770 N N . ASN B 1 233 ? -8.984 -7.27 2.457 1 98.88 233 ASN B N 1
ATOM 4771 C CA . ASN B 1 233 ? -9.781 -8.422 2.869 1 98.88 233 ASN B CA 1
ATOM 4772 C C . ASN B 1 233 ? -11.219 -8.031 3.184 1 98.88 233 ASN B C 1
ATOM 4774 O O . ASN B 1 233 ? -12.125 -8.852 3.09 1 98.88 233 ASN B O 1
ATOM 4778 N N . ASP B 1 234 ? -11.422 -6.785 3.525 1 98.94 234 ASP B N 1
ATOM 4779 C CA . ASP B 1 234 ? -12.703 -6.312 4.031 1 98.94 234 ASP B CA 1
ATOM 4780 C C . ASP B 1 234 ? -13.5 -5.598 2.939 1 98.94 234 ASP B C 1
ATOM 4782 O O . ASP B 1 234 ? -14.719 -5.441 3.049 1 98.94 234 ASP B O 1
ATOM 4786 N N . SER B 1 235 ? -12.867 -5.109 1.895 1 98.94 235 SER B N 1
ATOM 4787 C CA . SER B 1 235 ? -13.477 -4.414 0.767 1 98.94 235 SER B CA 1
ATOM 4788 C C . SER B 1 235 ? -13.25 -5.172 -0.538 1 98.94 235 SER B C 1
ATOM 4790 O O . SER B 1 235 ? -12.141 -5.168 -1.077 1 98.94 235 SER B O 1
ATOM 4792 N N . PRO B 1 236 ? -14.32 -5.77 -1.088 1 98.94 236 PRO B N 1
ATOM 4793 C CA . PRO B 1 236 ? -14.117 -6.453 -2.367 1 98.94 236 PRO B CA 1
ATOM 4794 C C . PRO B 1 236 ? -13.75 -5.496 -3.498 1 98.94 236 PRO B C 1
ATOM 4796 O O . PRO B 1 236 ? -13.016 -5.871 -4.414 1 98.94 236 PRO B O 1
ATOM 4799 N N . ALA B 1 237 ? -14.234 -4.27 -3.451 1 98.94 237 ALA B N 1
ATOM 4800 C CA . ALA B 1 237 ? -13.797 -3.289 -4.445 1 98.94 237 ALA B CA 1
ATOM 4801 C C . ALA B 1 237 ? -12.305 -3 -4.312 1 98.94 237 ALA B C 1
ATOM 4803 O O . ALA B 1 237 ? -11.602 -2.863 -5.316 1 98.94 237 ALA B O 1
ATOM 4804 N N . GLY B 1 238 ? -11.844 -2.844 -3.053 1 98.94 238 GLY B N 1
ATOM 4805 C CA . GLY B 1 238 ? -10.414 -2.699 -2.826 1 98.94 238 GLY B CA 1
ATOM 4806 C C . GLY B 1 238 ? -9.609 -3.885 -3.324 1 98.94 238 GLY B C 1
ATOM 4807 O O . GLY B 1 238 ? -8.555 -3.709 -3.938 1 98.94 238 GLY B O 1
ATOM 4808 N N . LEU B 1 239 ? -10.102 -5.07 -3.068 1 98.94 239 LEU B N 1
ATOM 4809 C CA . LEU B 1 239 ? -9.484 -6.293 -3.562 1 98.94 239 LEU B CA 1
ATOM 4810 C C . LEU B 1 239 ? -9.375 -6.273 -5.082 1 98.94 239 LEU B C 1
ATOM 4812 O O . LEU B 1 239 ? -8.305 -6.523 -5.637 1 98.94 239 LEU B O 1
ATOM 4816 N N . ALA B 1 240 ? -10.461 -5.945 -5.723 1 98.94 240 ALA B N 1
ATOM 4817 C CA . ALA B 1 240 ? -10.5 -5.918 -7.184 1 98.94 240 ALA B CA 1
ATOM 4818 C C . ALA B 1 240 ? -9.523 -4.887 -7.738 1 98.94 240 ALA B C 1
ATOM 4820 O O . ALA B 1 240 ? -8.797 -5.164 -8.703 1 98.94 240 ALA B O 1
ATOM 4821 N N . ALA B 1 241 ? -9.5 -3.736 -7.145 1 98.94 241 ALA B N 1
ATOM 4822 C CA . ALA B 1 241 ? -8.602 -2.678 -7.609 1 98.94 241 ALA B CA 1
ATOM 4823 C C . ALA B 1 241 ? -7.145 -3.115 -7.516 1 98.94 241 ALA B C 1
ATOM 4825 O O . ALA B 1 241 ? -6.355 -2.865 -8.43 1 98.94 241 ALA B O 1
ATOM 4826 N N . TRP B 1 242 ? -6.797 -3.746 -6.406 1 98.88 242 TRP B N 1
ATOM 4827 C CA . TRP B 1 242 ? -5.422 -4.164 -6.145 1 98.88 242 TRP B CA 1
ATOM 4828 C C . TRP B 1 242 ? -4.969 -5.211 -7.16 1 98.88 242 TRP B C 1
ATOM 4830 O O . TRP B 1 242 ? -3.855 -5.137 -7.684 1 98.88 242 TRP B O 1
ATOM 4840 N N . LEU B 1 243 ? -5.82 -6.16 -7.461 1 98.69 243 LEU B N 1
ATOM 4841 C CA . LEU B 1 243 ? -5.457 -7.254 -8.359 1 98.69 243 LEU B CA 1
ATOM 4842 C C . LEU B 1 243 ? -5.508 -6.797 -9.812 1 98.69 243 LEU B C 1
ATOM 4844 O O . LEU B 1 243 ? -4.57 -7.039 -10.578 1 98.69 243 LEU B O 1
ATOM 4848 N N . VAL B 1 244 ? -6.508 -6.07 -10.227 1 98.25 244 VAL B N 1
ATOM 4849 C CA . VAL B 1 244 ? -6.727 -5.793 -11.641 1 98.25 244 VAL B CA 1
ATOM 4850 C C . VAL B 1 244 ? -5.68 -4.797 -12.141 1 98.25 244 VAL B C 1
ATOM 4852 O O . VAL B 1 244 ? -5.328 -4.797 -13.32 1 98.25 244 VAL B O 1
ATOM 4855 N N . GLU B 1 245 ? -5.219 -3.994 -11.203 1 97.31 245 GLU B N 1
ATOM 4856 C CA . GLU B 1 245 ? -4.145 -3.082 -11.586 1 97.31 245 GLU B CA 1
ATOM 4857 C C . GLU B 1 245 ? -2.965 -3.84 -12.188 1 97.31 245 GLU B C 1
ATOM 4859 O O . GLU B 1 245 ? -2.406 -3.424 -13.203 1 97.31 245 GLU B O 1
ATOM 4864 N N . LYS B 1 246 ? -2.566 -4.961 -11.633 1 95.81 246 LYS B N 1
ATOM 4865 C CA . LYS B 1 246 ? -1.453 -5.77 -12.117 1 95.81 246 LYS B CA 1
ATOM 4866 C C . LYS B 1 246 ? -1.863 -6.582 -13.344 1 95.81 246 LYS B C 1
ATOM 4868 O O . LYS B 1 246 ? -1.074 -6.754 -14.273 1 95.81 246 LYS B O 1
ATOM 4873 N N . TRP B 1 247 ? -3.105 -7.098 -13.312 1 96.19 247 TRP B N 1
ATOM 4874 C CA . TRP B 1 247 ? -3.584 -7.836 -14.477 1 96.19 247 TRP B CA 1
ATOM 4875 C C . TRP B 1 247 ? -3.604 -6.945 -15.719 1 96.19 247 TRP B C 1
ATOM 4877 O O . TRP B 1 247 ? -3.41 -7.422 -16.844 1 96.19 247 TRP B O 1
ATOM 4887 N N . ARG B 1 248 ? -3.818 -5.707 -15.516 1 95.5 248 ARG B N 1
ATOM 4888 C CA . ARG B 1 248 ? -3.787 -4.77 -16.641 1 95.5 248 ARG B CA 1
ATOM 4889 C C . ARG B 1 248 ? -2.354 -4.473 -17.062 1 95.5 248 ARG B C 1
ATOM 4891 O O . ARG B 1 248 ? -2.031 -4.527 -18.25 1 95.5 248 ARG B O 1
ATOM 4898 N N . SER B 1 249 ? -1.504 -4.184 -16.125 1 91.94 249 SER B N 1
ATOM 4899 C CA . SER B 1 249 ? -0.163 -3.693 -16.438 1 91.94 249 SER B CA 1
ATOM 4900 C C . SER B 1 249 ? 0.753 -4.828 -16.875 1 91.94 249 SER B C 1
ATOM 4902 O O . SER B 1 249 ? 1.731 -4.598 -17.594 1 91.94 249 SER B O 1
ATOM 4904 N N . TRP B 1 250 ? 0.392 -6.082 -16.531 1 91.88 250 TRP B N 1
ATOM 4905 C CA . TRP B 1 250 ? 1.33 -7.18 -16.734 1 91.88 250 TRP B CA 1
ATOM 4906 C C . TRP B 1 250 ? 0.85 -8.102 -17.859 1 91.88 250 TRP B C 1
ATOM 4908 O O . TRP B 1 250 ? 1.321 -9.234 -17.984 1 91.88 250 TRP B O 1
ATOM 4918 N N . THR B 1 251 ? -0.097 -7.66 -18.609 1 92.94 251 THR B N 1
ATOM 4919 C CA . THR B 1 251 ? -0.609 -8.484 -19.703 1 92.94 251 THR B CA 1
ATOM 4920 C C . THR B 1 251 ? -0.732 -7.672 -20.984 1 92.94 251 THR B C 1
ATOM 4922 O O . THR B 1 251 ? -0.713 -6.441 -20.953 1 92.94 251 THR B O 1
ATOM 4925 N N . GLN B 1 252 ? -0.753 -8.352 -22.047 1 92 252 GLN B N 1
ATOM 4926 C CA . GLN B 1 252 ? -1.106 -7.742 -23.328 1 92 252 GLN B CA 1
ATOM 4927 C C . GLN B 1 252 ? -2.615 -7.773 -23.547 1 92 252 GLN B C 1
ATOM 4929 O O . GLN B 1 252 ? -3.086 -8.328 -24.547 1 92 252 GLN B O 1
ATOM 4934 N N . SER B 1 253 ? -3.34 -7.105 -22.688 1 91.94 253 SER B N 1
ATOM 4935 C CA . SER B 1 253 ? -4.801 -7.117 -22.719 1 91.94 253 SER B CA 1
ATOM 4936 C C . SER B 1 253 ? -5.348 -5.91 -23.469 1 91.94 253 SER B C 1
ATOM 4938 O O . SER B 1 253 ? -6.562 -5.715 -23.531 1 91.94 253 SER B O 1
ATOM 4940 N N . GLY B 1 254 ? -4.422 -5.102 -24.047 1 91.06 254 GLY B N 1
ATOM 4941 C CA . GLY B 1 254 ? -4.879 -3.857 -24.656 1 91.06 254 GLY B CA 1
ATOM 4942 C C . GLY B 1 254 ? -5.484 -2.896 -23.641 1 91.06 254 GLY B C 1
ATOM 4943 O O . GLY B 1 254 ? -6.332 -2.074 -24 1 91.06 254 GLY B O 1
ATOM 4944 N N . GLY B 1 255 ? -5.168 -3.121 -22.406 1 92.69 255 GLY B N 1
ATOM 4945 C CA . GLY B 1 255 ? -5.637 -2.244 -21.344 1 92.69 255 GLY B CA 1
ATOM 4946 C C . GLY B 1 255 ? -6.977 -2.666 -20.766 1 92.69 255 GLY B C 1
ATOM 4947 O O . GLY B 1 255 ? -7.543 -1.972 -19.922 1 92.69 255 GLY B O 1
ATOM 4948 N N . ASP B 1 256 ? -7.449 -3.803 -21.141 1 96.62 256 ASP B N 1
ATOM 4949 C CA . ASP B 1 256 ? -8.758 -4.277 -20.703 1 96.62 256 ASP B CA 1
ATOM 4950 C C . ASP B 1 256 ? -8.703 -5.75 -20.312 1 96.62 256 ASP B C 1
ATOM 4952 O O . ASP B 1 256 ? -9.18 -6.617 -21.047 1 96.62 256 ASP B O 1
ATOM 4956 N N . PRO B 1 257 ? -8.258 -5.992 -19.078 1 96.75 257 PRO B N 1
ATOM 4957 C CA . PRO B 1 257 ? -8.148 -7.387 -18.641 1 96.75 257 PRO B CA 1
ATOM 4958 C C . PRO B 1 257 ? -9.5 -8.086 -18.578 1 96.75 257 PRO B C 1
ATOM 4960 O O . PRO B 1 257 ? -9.586 -9.297 -18.797 1 96.75 257 PRO B O 1
ATOM 4963 N N . LEU B 1 258 ? -10.539 -7.367 -18.281 1 97.38 258 LEU B N 1
ATOM 4964 C CA . LEU B 1 258 ? -11.852 -7.992 -18.219 1 97.38 258 LEU B CA 1
ATOM 4965 C C . LEU B 1 258 ? -12.258 -8.523 -19.594 1 97.38 258 LEU B C 1
ATOM 4967 O O . LEU B 1 258 ? -12.812 -9.617 -19.703 1 97.38 258 LEU B O 1
ATOM 4971 N N . ALA B 1 259 ? -12.016 -7.758 -20.625 1 96.94 259 ALA B N 1
ATOM 4972 C CA . ALA B 1 259 ? -12.312 -8.203 -21.984 1 96.94 259 ALA B CA 1
ATOM 4973 C C . ALA B 1 259 ? -11.414 -9.375 -22.375 1 96.94 259 ALA B C 1
ATOM 4975 O O . ALA B 1 259 ? -11.852 -10.297 -23.062 1 96.94 259 ALA B O 1
ATOM 4976 N N . ARG B 1 260 ? -10.164 -9.352 -21.953 1 95.69 260 ARG B N 1
ATOM 4977 C CA . ARG B 1 260 ? -9.164 -10.328 -22.375 1 95.69 260 ARG B CA 1
ATOM 4978 C C . ARG B 1 260 ? -9.367 -11.664 -21.672 1 95.69 260 ARG B C 1
ATOM 4980 O O . ARG B 1 260 ? -9.234 -12.727 -22.281 1 95.69 260 ARG B O 1
ATOM 4987 N N . PHE B 1 261 ? -9.703 -11.57 -20.344 1 95.94 261 PHE B N 1
ATOM 4988 C CA . PHE B 1 261 ? -9.695 -12.789 -19.547 1 95.94 261 PHE B CA 1
ATOM 4989 C C . PHE B 1 261 ? -11.109 -13.195 -19.141 1 95.94 261 PHE B C 1
ATOM 4991 O O . PHE B 1 261 ? -11.344 -14.328 -18.734 1 95.94 261 PHE B O 1
ATOM 4998 N N . GLY B 1 262 ? -12.07 -12.258 -19.234 1 93.75 262 GLY B N 1
ATOM 4999 C CA . GLY B 1 262 ? -13.477 -12.547 -18.953 1 93.75 262 GLY B CA 1
ATOM 5000 C C . GLY B 1 262 ? -13.695 -13.219 -17.609 1 93.75 262 GLY B C 1
ATOM 5001 O O . GLY B 1 262 ? -13.242 -12.727 -16.578 1 93.75 262 GLY B O 1
ATOM 5002 N N . ASP B 1 263 ? -14.273 -14.422 -17.656 1 95.38 263 ASP B N 1
ATOM 5003 C CA . ASP B 1 263 ? -14.719 -15.156 -16.469 1 95.38 263 ASP B CA 1
ATOM 5004 C C . ASP B 1 263 ? -13.531 -15.531 -15.586 1 95.38 263 ASP B C 1
ATOM 5006 O O . ASP B 1 263 ? -13.656 -15.578 -14.359 1 95.38 263 ASP B O 1
ATOM 5010 N N . LEU B 1 264 ? -12.406 -15.773 -16.203 1 97.38 264 LEU B N 1
ATOM 5011 C CA . LEU B 1 264 ? -11.242 -16.172 -15.414 1 97.38 264 LEU B CA 1
ATOM 5012 C C . LEU B 1 264 ? -10.867 -15.078 -14.422 1 97.38 264 LEU B C 1
ATOM 5014 O O . LEU B 1 264 ? -10.5 -15.367 -13.281 1 97.38 264 LEU B O 1
ATOM 5018 N N . LEU B 1 265 ? -10.891 -13.828 -14.883 1 98.19 265 LEU B N 1
ATOM 5019 C CA . LEU B 1 265 ? -10.586 -12.719 -13.984 1 98.19 265 LEU B CA 1
ATOM 5020 C C . LEU B 1 265 ? -11.594 -12.656 -12.844 1 98.19 265 LEU B C 1
ATOM 5022 O O . LEU B 1 265 ? -11.203 -12.492 -11.68 1 98.19 265 LEU B O 1
ATOM 5026 N N . LEU B 1 266 ? -12.883 -12.805 -13.133 1 98.75 266 LEU B N 1
ATOM 5027 C CA . LEU B 1 266 ? -13.938 -12.742 -12.125 1 98.75 266 LEU B CA 1
ATOM 5028 C C . LEU B 1 266 ? -13.859 -13.938 -11.18 1 98.75 266 LEU B C 1
ATOM 5030 O O . LEU B 1 266 ? -14.117 -13.812 -9.984 1 98.75 266 LEU B O 1
ATOM 5034 N N . GLU B 1 267 ? -13.516 -15.133 -11.727 1 98.69 267 GLU B N 1
ATOM 5035 C CA . GLU B 1 267 ? -13.273 -16.312 -10.891 1 98.69 267 GLU B CA 1
ATOM 5036 C C . GLU B 1 267 ? -12.117 -16.078 -9.922 1 98.69 267 GLU B C 1
ATOM 5038 O O . GLU B 1 267 ? -12.203 -16.453 -8.75 1 98.69 267 GLU B O 1
ATOM 5043 N N . THR B 1 268 ? -11.086 -15.484 -10.445 1 98.75 268 THR B N 1
ATOM 5044 C CA . THR B 1 268 ? -9.922 -15.195 -9.625 1 98.75 268 THR B CA 1
ATOM 5045 C C . THR B 1 268 ? -10.281 -14.234 -8.492 1 98.75 268 THR B C 1
ATOM 5047 O O . THR B 1 268 ? -9.945 -14.484 -7.332 1 98.75 268 THR B O 1
ATOM 5050 N N . LEU B 1 269 ? -10.984 -13.164 -8.789 1 98.88 269 LEU B N 1
ATOM 5051 C CA . LEU B 1 269 ? -11.414 -12.211 -7.777 1 98.88 269 LEU B CA 1
ATOM 5052 C C . LEU B 1 269 ? -12.289 -12.891 -6.73 1 98.88 269 LEU B C 1
ATOM 5054 O O . LEU B 1 269 ? -12.094 -12.695 -5.527 1 98.88 269 LEU B O 1
ATOM 5058 N N . THR B 1 270 ? -13.211 -13.688 -7.172 1 98.94 270 THR B N 1
ATOM 5059 C CA . THR B 1 270 ? -14.133 -14.359 -6.266 1 98.94 270 THR B CA 1
ATOM 5060 C C . THR B 1 270 ? -13.383 -15.359 -5.383 1 98.94 270 THR B C 1
ATOM 5062 O O . THR B 1 270 ? -13.672 -15.477 -4.191 1 98.94 270 THR B O 1
ATOM 5065 N N . LEU B 1 271 ? -12.445 -16.062 -5.988 1 98.88 271 LEU B N 1
ATOM 5066 C CA . LEU B 1 271 ? -11.664 -17.031 -5.227 1 98.88 271 LEU B CA 1
ATOM 5067 C C . LEU B 1 271 ? -10.93 -16.359 -4.074 1 98.88 271 LEU B C 1
ATOM 5069 O O . LEU B 1 271 ? -10.953 -16.844 -2.943 1 98.88 271 LEU B O 1
ATOM 5073 N N . TYR B 1 272 ? -10.266 -15.25 -4.355 1 98.88 272 TYR B N 1
ATOM 5074 C CA . TYR B 1 272 ? -9.586 -14.516 -3.295 1 98.88 272 TYR B CA 1
ATOM 5075 C C . TYR B 1 272 ? -10.57 -14.078 -2.217 1 98.88 272 TYR B C 1
ATOM 5077 O O . TYR B 1 272 ? -10.25 -14.109 -1.025 1 98.88 272 TYR B O 1
ATOM 5085 N N . TRP B 1 273 ? -11.75 -13.656 -2.635 1 98.88 273 TRP B N 1
ATOM 5086 C CA . TRP B 1 273 ? -12.742 -13.172 -1.677 1 98.88 273 TRP B CA 1
ATOM 5087 C C . TRP B 1 273 ? -13.242 -14.312 -0.799 1 98.88 273 TRP B C 1
ATOM 5089 O O . TRP B 1 273 ? -13.234 -14.211 0.43 1 98.88 273 TRP B O 1
ATOM 5099 N N . VAL B 1 274 ? -13.656 -15.438 -1.403 1 98.75 274 VAL B N 1
ATOM 5100 C CA . VAL B 1 274 ? -14.375 -16.469 -0.663 1 98.75 274 VAL B CA 1
ATOM 5101 C C . VAL B 1 274 ? -13.414 -17.234 0.236 1 98.75 274 VAL B C 1
ATOM 5103 O O . VAL B 1 274 ? -13.812 -17.781 1.266 1 98.7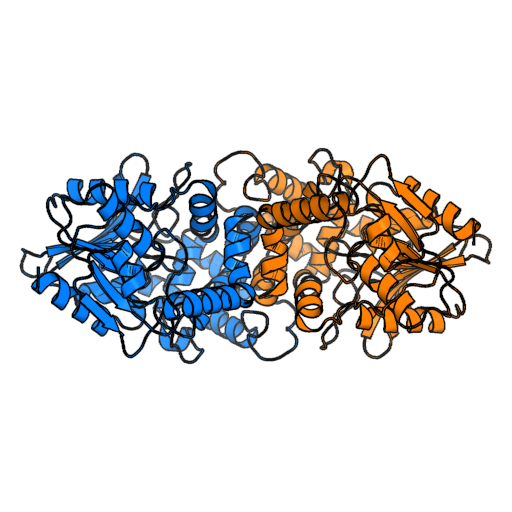5 274 VAL B O 1
ATOM 5106 N N . THR B 1 275 ? -12.109 -17.219 -0.121 1 98.62 275 THR B N 1
ATOM 5107 C CA . THR B 1 275 ? -11.125 -17.906 0.705 1 98.62 275 THR B CA 1
ATOM 5108 C C . THR B 1 275 ? -10.445 -16.953 1.669 1 98.62 275 THR B C 1
ATOM 5110 O O . THR B 1 275 ? -9.758 -17.375 2.602 1 98.62 275 THR B O 1
ATOM 5113 N N . GLY B 1 276 ? -10.578 -15.578 1.464 1 98.56 276 GLY B N 1
ATOM 5114 C CA . GLY B 1 276 ? -9.953 -14.586 2.324 1 98.56 276 GLY B CA 1
ATOM 5115 C C . GLY B 1 276 ? -8.438 -14.633 2.299 1 98.56 276 GLY B C 1
ATOM 5116 O O . GLY B 1 276 ? -7.789 -14.508 3.342 1 98.56 276 GLY B O 1
ATOM 5117 N N . THR B 1 277 ? -7.855 -14.844 1.075 1 98.75 277 THR B N 1
ATOM 5118 C CA . THR B 1 277 ? -6.438 -15.188 1.057 1 98.75 277 THR B CA 1
ATOM 5119 C C . THR B 1 277 ? -5.613 -14.039 0.483 1 98.75 277 THR B C 1
ATOM 5121 O O . THR B 1 277 ? -4.438 -14.219 0.154 1 98.75 277 THR B O 1
ATOM 5124 N N . ILE B 1 278 ? -6.168 -12.805 0.348 1 98.88 278 ILE B N 1
ATOM 5125 C CA . ILE B 1 278 ? -5.383 -11.711 -0.208 1 98.88 278 ILE B CA 1
ATOM 5126 C C . ILE B 1 278 ? -4.219 -11.383 0.727 1 98.88 278 ILE B C 1
ATOM 5128 O O . ILE B 1 278 ? -3.082 -11.219 0.28 1 98.88 278 ILE B O 1
ATOM 5132 N N . THR B 1 279 ? -4.453 -11.359 2.041 1 98.81 279 THR B N 1
ATOM 5133 C CA . THR B 1 279 ? -3.412 -11 2.998 1 98.81 279 THR B CA 1
ATOM 5134 C C . THR B 1 279 ? -2.344 -12.086 3.074 1 98.81 279 THR B C 1
ATOM 5136 O O . THR B 1 279 ? -1.148 -11.797 2.973 1 98.81 279 THR B O 1
ATOM 5139 N N . SER B 1 280 ? -2.773 -13.328 3.211 1 98.69 280 SER B N 1
ATOM 5140 C CA . SER B 1 280 ? -1.822 -14.438 3.299 1 98.69 280 SER B CA 1
ATOM 5141 C C . SER B 1 280 ? -1.003 -14.562 2.02 1 98.69 280 SER B C 1
ATOM 5143 O O . SER B 1 280 ? 0.181 -14.906 2.064 1 98.69 280 SER B O 1
ATOM 5145 N N . SER B 1 281 ? -1.609 -14.297 0.885 1 98.75 281 SER B N 1
ATOM 5146 C CA . SER B 1 281 ? -0.894 -14.375 -0.385 1 98.75 281 SER B CA 1
ATOM 5147 C C . SER B 1 281 ? 0.21 -13.328 -0.462 1 98.75 281 SER B C 1
ATOM 5149 O O . SER B 1 281 ? 1.302 -13.602 -0.964 1 98.75 281 SER B O 1
ATOM 5151 N N . MET B 1 282 ? -0.027 -12.164 0.062 1 98.62 282 MET B N 1
ATOM 5152 C CA . MET B 1 282 ? 0.92 -11.055 -0.019 1 98.62 282 MET B CA 1
ATOM 5153 C C . MET B 1 282 ? 2.133 -11.312 0.871 1 98.62 282 MET B C 1
ATOM 5155 O O . MET B 1 282 ? 3.209 -10.758 0.632 1 98.62 282 MET B O 1
ATOM 5159 N N . ARG B 1 283 ? 2.002 -12.164 1.847 1 98.5 283 ARG B N 1
ATOM 5160 C CA . ARG B 1 283 ? 3.088 -12.422 2.787 1 98.5 283 ARG B CA 1
ATOM 5161 C C . ARG B 1 283 ? 4.238 -13.164 2.111 1 98.5 283 ARG B C 1
ATOM 5163 O O . ARG B 1 283 ? 5.332 -13.258 2.668 1 98.5 283 ARG B O 1
ATOM 5170 N N . ASP B 1 284 ? 3.986 -13.664 0.886 1 98.31 284 ASP B N 1
ATOM 5171 C CA . ASP B 1 284 ? 5.094 -14.242 0.131 1 98.31 284 ASP B CA 1
ATOM 5172 C C . ASP B 1 284 ? 6.199 -13.211 -0.093 1 98.31 284 ASP B C 1
ATOM 5174 O O . ASP B 1 284 ? 7.383 -13.547 -0.073 1 98.31 284 ASP B O 1
ATOM 5178 N N . TYR B 1 285 ? 5.812 -11.992 -0.334 1 97.44 285 TYR B N 1
ATOM 5179 C CA . TYR B 1 285 ? 6.785 -10.922 -0.531 1 97.44 285 TYR B CA 1
ATOM 5180 C C . TYR B 1 285 ? 7.605 -10.695 0.733 1 97.44 285 TYR B C 1
ATOM 5182 O O . TYR B 1 285 ? 8.836 -10.57 0.67 1 97.44 285 TYR B O 1
ATOM 5190 N N . TYR B 1 286 ? 6.934 -10.617 1.879 1 97.62 286 TYR B N 1
ATOM 5191 C CA . TYR B 1 286 ? 7.598 -10.406 3.16 1 97.62 286 TYR B CA 1
ATOM 5192 C C . TYR B 1 286 ? 8.523 -11.57 3.49 1 97.62 286 TYR B C 1
ATOM 5194 O O . TYR B 1 286 ? 9.695 -11.367 3.816 1 97.62 286 TYR B O 1
ATOM 5202 N N . ASP B 1 287 ? 8.055 -12.828 3.373 1 98.19 287 ASP B N 1
ATOM 5203 C CA . ASP B 1 287 ? 8.805 -14.016 3.783 1 98.19 287 ASP B CA 1
ATOM 5204 C C . ASP B 1 287 ? 10.047 -14.211 2.916 1 98.19 287 ASP B C 1
ATOM 5206 O O . ASP B 1 287 ? 11.117 -14.555 3.422 1 98.19 287 ASP B O 1
ATOM 5210 N N . ASN B 1 288 ? 9.891 -14.008 1.643 1 97.25 288 ASN B N 1
ATOM 5211 C CA . ASN B 1 288 ? 11.047 -14.219 0.783 1 97.25 288 ASN B CA 1
ATOM 5212 C C . ASN B 1 288 ? 12.07 -13.094 0.931 1 97.25 288 ASN B C 1
ATOM 5214 O O . ASN B 1 288 ? 13.266 -13.312 0.776 1 97.25 288 ASN B O 1
ATOM 5218 N N . ARG B 1 289 ? 11.633 -11.922 1.246 1 94.94 289 ARG B N 1
ATOM 5219 C CA . ARG B 1 289 ? 12.555 -10.812 1.47 1 94.94 289 ARG B CA 1
ATOM 5220 C C . ARG B 1 289 ? 13.367 -11.016 2.746 1 94.94 289 ARG B C 1
ATOM 5222 O O . ARG B 1 289 ? 14.578 -10.797 2.764 1 94.94 289 ARG B O 1
ATOM 5229 N N . TRP B 1 290 ? 12.695 -11.516 3.828 1 95.31 290 TRP B N 1
ATOM 5230 C CA . TRP B 1 290 ? 13.32 -11.43 5.141 1 95.31 290 TRP B CA 1
ATOM 5231 C C . TRP B 1 290 ? 13.781 -12.797 5.621 1 95.31 290 TRP B C 1
ATOM 5233 O O . TRP B 1 290 ? 14.617 -12.898 6.527 1 95.31 290 TRP B O 1
ATOM 5243 N N . HIS B 1 291 ? 13.211 -13.805 4.992 1 96.5 291 HIS B N 1
ATOM 5244 C CA . HIS B 1 291 ? 13.531 -15.148 5.461 1 96.5 291 HIS B CA 1
ATOM 5245 C C . HIS B 1 291 ? 14.023 -16.031 4.316 1 96.5 291 HIS B C 1
ATOM 5247 O O . HIS B 1 291 ? 14.352 -17.203 4.527 1 96.5 291 HIS B O 1
ATOM 5253 N N . GLY B 1 292 ? 14.023 -15.523 3.1 1 96.12 292 GLY B N 1
ATOM 5254 C CA . GLY B 1 292 ? 14.438 -16.297 1.939 1 96.12 292 GLY B CA 1
ATOM 5255 C C . GLY B 1 292 ? 15.93 -16.562 1.893 1 96.12 292 GLY B C 1
ATOM 5256 O O . GLY B 1 292 ? 16.719 -15.773 2.408 1 96.12 292 GLY B O 1
ATOM 5257 N N . ASP B 1 293 ? 16.328 -17.625 1.258 1 93.75 293 ASP B N 1
ATOM 5258 C CA . ASP B 1 293 ? 17.734 -17.938 1.008 1 93.75 293 ASP B CA 1
ATOM 5259 C C . ASP B 1 293 ? 18.234 -17.234 -0.251 1 93.75 293 ASP B C 1
ATOM 5261 O O . ASP B 1 293 ? 17.625 -17.359 -1.318 1 93.75 293 ASP B O 1
ATOM 5265 N N . PRO B 1 294 ? 19.297 -16.594 -0.171 1 91.25 294 PRO B N 1
ATOM 5266 C CA . PRO B 1 294 ? 19.844 -16 -1.39 1 91.25 294 PRO B CA 1
ATOM 5267 C C . PRO B 1 294 ? 20.5 -17.031 -2.303 1 91.25 294 PRO B C 1
ATOM 5269 O O . PRO B 1 294 ? 21.094 -18 -1.82 1 91.25 294 PRO B O 1
ATOM 5272 N N . VAL B 1 295 ? 20.297 -16.781 -3.574 1 91.19 295 VAL B N 1
ATOM 5273 C CA . VAL B 1 295 ? 21.094 -17.562 -4.523 1 91.19 295 VAL B CA 1
ATOM 5274 C C . VAL B 1 295 ? 22.516 -17 -4.574 1 91.19 295 VAL B C 1
ATOM 5276 O O . VAL B 1 295 ? 22.719 -15.789 -4.68 1 91.19 295 VAL B O 1
ATOM 5279 N N . HIS B 1 296 ? 23.562 -17.875 -4.441 1 90 296 HIS B N 1
ATOM 5280 C CA . HIS B 1 296 ? 24.953 -17.453 -4.508 1 90 296 HIS B CA 1
ATOM 5281 C C . HIS B 1 296 ? 25.688 -18.141 -5.656 1 90 296 HIS B C 1
ATOM 5283 O O . HIS B 1 296 ? 25.125 -19.031 -6.309 1 90 296 HIS B O 1
ATOM 5289 N N . ALA B 1 297 ? 26.938 -17.672 -5.918 1 86.19 297 ALA B N 1
ATOM 5290 C CA . ALA B 1 297 ? 27.734 -18.125 -7.059 1 86.19 297 ALA B CA 1
ATOM 5291 C C . ALA B 1 297 ? 27.906 -19.641 -7.035 1 86.19 297 ALA B C 1
ATOM 5293 O O . ALA B 1 297 ? 28.094 -20.266 -8.086 1 86.19 297 ALA B O 1
ATOM 5294 N N . GLY B 1 298 ? 27.703 -20.328 -5.984 1 87.75 298 GLY B N 1
ATOM 5295 C CA . GLY B 1 298 ? 27.859 -21.766 -5.902 1 87.75 298 GLY B CA 1
ATOM 5296 C C . GLY B 1 298 ? 26.609 -22.531 -6.301 1 87.75 298 GLY B C 1
ATOM 5297 O O . GLY B 1 298 ? 26.672 -23.719 -6.605 1 87.75 298 GLY B O 1
ATOM 5298 N N . HIS B 1 299 ? 25.547 -21.906 -6.406 1 93.88 299 HIS B N 1
ATOM 5299 C CA . HIS B 1 299 ? 24.312 -22.547 -6.801 1 93.88 299 HIS B CA 1
ATOM 5300 C C . HIS B 1 299 ? 24.219 -22.688 -8.32 1 93.88 299 HIS B C 1
ATOM 5302 O O . HIS B 1 299 ? 24.625 -21.797 -9.055 1 93.88 299 HIS B O 1
ATOM 5308 N N . ARG B 1 300 ? 23.766 -23.859 -8.719 1 95.5 300 ARG B N 1
ATOM 5309 C CA . ARG B 1 300 ? 23.562 -24.156 -10.133 1 95.5 300 ARG B CA 1
ATOM 5310 C C . ARG B 1 300 ? 22.328 -25.047 -10.336 1 95.5 300 ARG B C 1
ATOM 5312 O O . ARG B 1 300 ? 22.094 -25.969 -9.547 1 95.5 300 ARG B O 1
ATOM 5319 N N . VAL B 1 301 ? 21.578 -24.688 -11.344 1 97.81 301 VAL B N 1
ATOM 5320 C CA . VAL B 1 301 ? 20.531 -25.578 -11.836 1 97.81 301 VAL B CA 1
ATOM 5321 C C . VAL B 1 301 ? 21.078 -26.453 -12.953 1 97.81 301 VAL B C 1
ATOM 5323 O O . VAL B 1 301 ? 21.25 -26 -14.086 1 97.81 301 VAL B O 1
ATOM 5326 N N . THR B 1 302 ? 21.266 -27.672 -12.625 1 97.88 302 THR B N 1
ATOM 5327 C CA . THR B 1 302 ? 21.953 -28.562 -13.555 1 97.88 302 THR B CA 1
ATOM 5328 C C . THR B 1 302 ? 20.938 -29.297 -14.438 1 97.88 302 THR B C 1
ATOM 5330 O O . THR B 1 302 ? 21.328 -29.891 -15.453 1 97.88 302 THR B O 1
ATOM 5333 N N . VAL B 1 303 ? 19.688 -29.312 -14.086 1 98.31 303 VAL B N 1
ATOM 5334 C CA . VAL B 1 303 ? 18.688 -29.984 -14.906 1 98.31 303 VAL B CA 1
ATOM 5335 C C . VAL B 1 303 ? 18.375 -29.141 -16.141 1 98.31 303 VAL B C 1
ATOM 5337 O O . VAL B 1 303 ? 18.484 -27.906 -16.094 1 98.31 303 VAL B O 1
ATOM 5340 N N . PRO B 1 304 ? 18 -29.844 -17.25 1 98.69 304 PRO B N 1
ATOM 5341 C CA . PRO B 1 304 ? 17.594 -29.062 -18.422 1 98.69 304 PRO B CA 1
ATOM 5342 C C . PRO B 1 304 ? 16.5 -28.031 -18.094 1 98.69 304 PRO B C 1
ATOM 5344 O O . PRO B 1 304 ? 15.539 -28.344 -17.391 1 98.69 304 PRO B O 1
ATOM 5347 N N . THR B 1 305 ? 16.672 -26.766 -18.594 1 98.56 305 THR B N 1
ATOM 5348 C CA . THR B 1 305 ? 15.734 -25.688 -18.297 1 98.56 305 THR B CA 1
ATOM 5349 C C . THR B 1 305 ? 15.273 -25.016 -19.578 1 98.56 305 THR B C 1
ATOM 5351 O O . THR B 1 305 ? 16.078 -24.703 -20.453 1 98.56 305 THR B O 1
ATOM 5354 N N . ALA B 1 306 ? 14.016 -24.891 -19.703 1 98.5 306 ALA B N 1
ATOM 5355 C CA . ALA B 1 306 ? 13.422 -24.109 -20.781 1 98.5 306 ALA B CA 1
ATOM 5356 C C . ALA B 1 306 ? 12.875 -22.781 -20.281 1 98.5 306 ALA B C 1
ATOM 5358 O O . ALA B 1 306 ? 12.281 -22.734 -19.203 1 98.5 306 ALA B O 1
ATOM 5359 N N . PHE B 1 307 ? 13.125 -21.703 -21.078 1 96.31 307 PHE B N 1
ATOM 5360 C CA . PHE B 1 307 ? 12.531 -20.391 -20.844 1 96.31 307 PHE B CA 1
ATOM 5361 C C . PHE B 1 307 ? 11.594 -20.016 -21.984 1 96.31 307 PHE B C 1
ATOM 5363 O O . PHE B 1 307 ? 12.008 -19.984 -23.141 1 96.31 307 PHE B O 1
ATOM 5370 N N . ALA B 1 308 ? 10.336 -19.891 -21.656 1 95.62 308 ALA B N 1
ATOM 5371 C CA . ALA B 1 308 ? 9.422 -19.156 -22.531 1 95.62 308 ALA B CA 1
ATOM 5372 C C . ALA B 1 308 ? 9.312 -17.703 -22.109 1 95.62 308 ALA B C 1
ATOM 5374 O O . ALA B 1 308 ? 8.766 -17.391 -21.047 1 95.62 308 ALA B O 1
ATOM 5375 N N . THR B 1 309 ? 9.805 -16.781 -22.906 1 91.62 309 THR B N 1
ATOM 5376 C CA . THR B 1 309 ? 9.859 -15.383 -22.5 1 91.62 309 THR B CA 1
ATOM 5377 C C . THR B 1 309 ? 8.727 -14.578 -23.125 1 91.62 309 THR B C 1
ATOM 5379 O O . THR B 1 309 ? 8.469 -14.703 -24.328 1 91.62 309 THR B O 1
ATOM 5382 N N . PHE B 1 310 ? 8.039 -13.867 -22.312 1 89.19 310 PHE B N 1
ATOM 5383 C CA . PHE B 1 310 ? 6.914 -13.047 -22.734 1 89.19 310 PHE B CA 1
ATOM 5384 C C . PHE B 1 310 ? 7.223 -11.57 -22.547 1 89.19 310 PHE B C 1
ATOM 5386 O O . PHE B 1 310 ? 7.664 -11.148 -21.469 1 89.19 310 PHE B O 1
ATOM 5393 N N . SER B 1 311 ? 7.102 -10.781 -23.562 1 77.75 311 SER B N 1
ATOM 5394 C CA . SER B 1 311 ? 7.617 -9.422 -23.625 1 77.75 311 SER B CA 1
ATOM 5395 C C . SER B 1 311 ? 6.836 -8.492 -22.703 1 77.75 311 SER B C 1
ATOM 5397 O O . SER B 1 311 ? 7.316 -7.414 -22.344 1 77.75 311 SER B O 1
ATOM 5399 N N . HIS B 1 312 ? 5.609 -8.789 -22.375 1 74.88 312 HIS B N 1
ATOM 5400 C CA . HIS B 1 312 ? 4.809 -7.879 -21.562 1 74.88 312 HIS B CA 1
ATOM 5401 C C . HIS B 1 312 ? 4.656 -8.398 -20.125 1 74.88 312 HIS B C 1
ATOM 5403 O O . HIS B 1 312 ? 3.562 -8.359 -19.562 1 74.88 312 HIS B O 1
ATOM 5409 N N . HIS B 1 313 ? 5.617 -8.883 -19.656 1 66.31 313 HIS B N 1
ATOM 5410 C CA . HIS B 1 313 ? 5.469 -9.414 -18.297 1 66.31 313 HIS B CA 1
ATOM 5411 C C . HIS B 1 313 ? 5.617 -8.312 -17.25 1 66.31 313 HIS B C 1
ATOM 5413 O O . HIS B 1 313 ? 4.723 -7.484 -17.094 1 66.31 313 HIS B O 1
ATOM 5419 N N . LEU B 1 314 ? 6.656 -8 -16.688 1 63.12 314 LEU B N 1
ATOM 5420 C CA . LEU B 1 314 ? 6.824 -6.973 -15.672 1 63.12 314 LEU B CA 1
ATOM 5421 C C . LEU B 1 314 ? 7.52 -5.742 -16.25 1 63.12 314 LEU B C 1
ATOM 5423 O O . LEU B 1 314 ? 7.008 -4.625 -16.141 1 63.12 314 LEU B O 1
ATOM 5427 N N . VAL B 1 315 ? 8.695 -6.059 -16.844 1 56.84 315 VAL B N 1
ATOM 5428 C CA . VAL B 1 315 ? 9.516 -4.957 -17.344 1 56.84 315 VAL B CA 1
ATOM 5429 C C . VAL B 1 315 ? 9.227 -4.742 -18.828 1 56.84 315 VAL B C 1
ATOM 5431 O O . VAL B 1 315 ? 9.281 -5.684 -19.625 1 56.84 315 VAL B O 1
ATOM 5434 N N . PRO B 1 316 ? 8.289 -3.666 -19.094 1 50.91 316 PRO B N 1
ATOM 5435 C CA . PRO B 1 316 ? 7.832 -3.496 -20.469 1 50.91 316 PRO B CA 1
ATOM 5436 C C . PRO B 1 316 ? 8.898 -3.891 -21.5 1 50.91 316 PRO B C 1
ATOM 5438 O O . PRO B 1 316 ? 8.562 -4.34 -22.594 1 50.91 316 PRO B O 1
ATOM 5441 N N . GLU B 1 317 ? 10.117 -3.328 -21.141 1 54.22 317 GLU B N 1
ATOM 5442 C CA . GLU B 1 317 ? 10.883 -3.402 -22.391 1 54.22 317 GLU B CA 1
ATOM 5443 C C . GLU B 1 317 ? 12.047 -4.379 -22.25 1 54.22 317 GLU B C 1
ATOM 5445 O O . GLU B 1 317 ? 12.992 -4.137 -21.5 1 54.22 317 GLU B O 1
ATOM 5450 N N . GLY B 1 318 ? 11.719 -5.68 -22.203 1 63.66 318 GLY B N 1
ATOM 5451 C CA . GLY B 1 318 ? 12.773 -6.559 -22.688 1 63.66 318 GLY B CA 1
ATOM 5452 C C . GLY B 1 318 ? 12.93 -7.816 -21.844 1 63.66 318 GLY B C 1
ATOM 5453 O O . GLY B 1 318 ? 12.492 -7.863 -20.703 1 63.66 318 GLY B O 1
ATOM 5454 N N . ASP B 1 319 ? 13.32 -8.898 -22.453 1 76.62 319 ASP B N 1
ATOM 5455 C CA . ASP B 1 319 ? 13.695 -10.188 -21.875 1 76.62 319 ASP B CA 1
ATOM 5456 C C . ASP B 1 319 ? 15.039 -10.094 -21.141 1 76.62 319 ASP B C 1
ATOM 5458 O O . ASP B 1 319 ? 15.906 -9.312 -21.531 1 76.62 319 ASP B O 1
ATOM 5462 N N . PRO B 1 320 ? 15.031 -10.805 -19.969 1 84.88 320 PRO B N 1
ATOM 5463 C CA . PRO B 1 320 ? 16.391 -10.898 -19.406 1 84.88 320 PRO B CA 1
ATOM 5464 C C . PRO B 1 320 ? 17.406 -11.453 -20.406 1 84.88 320 PRO B C 1
ATOM 5466 O O . PRO B 1 320 ? 17.047 -12.297 -21.23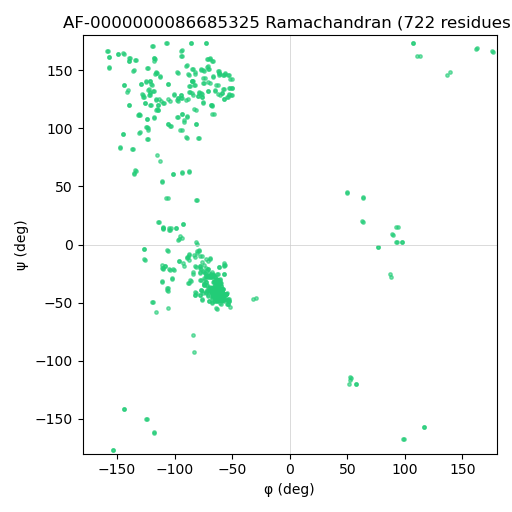4 1 84.88 320 PRO B O 1
ATOM 5469 N N . PRO B 1 321 ? 18.609 -10.969 -20.312 1 88.31 321 PRO B N 1
ATOM 5470 C CA . PRO B 1 321 ? 19.625 -11.555 -21.203 1 88.31 321 PRO B CA 1
ATOM 5471 C C . PRO B 1 321 ? 19.844 -13.047 -20.938 1 88.31 321 PRO B C 1
ATOM 5473 O O . PRO B 1 321 ? 20.078 -13.453 -19.797 1 88.31 321 PRO B O 1
ATOM 5476 N N . ARG B 1 322 ? 19.781 -13.836 -22.031 1 91.62 322 ARG B N 1
ATOM 5477 C CA . ARG B 1 322 ? 19.938 -15.281 -21.922 1 91.62 322 ARG B CA 1
ATOM 5478 C C . ARG B 1 322 ? 21.234 -15.641 -21.219 1 91.62 322 ARG B C 1
ATOM 5480 O O . ARG B 1 322 ? 21.266 -16.531 -20.359 1 91.62 322 ARG B O 1
ATOM 5487 N N . GLU B 1 323 ? 22.328 -14.938 -21.547 1 91.38 323 GLU B N 1
ATOM 5488 C CA . GLU B 1 323 ? 23.641 -15.234 -21 1 91.38 323 GLU B CA 1
ATOM 5489 C C . GLU B 1 323 ? 23.656 -15.031 -19.484 1 91.38 323 GLU B C 1
ATOM 5491 O O . GLU B 1 323 ? 24.359 -15.742 -18.766 1 91.38 323 GLU B O 1
ATOM 5496 N N . TRP B 1 324 ? 22.891 -14.102 -19.031 1 91 324 TRP B N 1
ATOM 5497 C CA . TRP B 1 324 ? 22.812 -13.859 -17.594 1 91 324 TRP B CA 1
ATOM 5498 C C . TRP B 1 324 ? 22.141 -15.039 -16.875 1 91 324 TRP B C 1
ATOM 5500 O O . TRP B 1 324 ? 22.625 -15.5 -15.852 1 91 324 TRP B O 1
ATOM 5510 N N . MET B 1 325 ? 21.094 -15.531 -17.516 1 92.69 325 MET B N 1
ATOM 5511 C CA . MET B 1 325 ? 20.359 -16.656 -16.922 1 92.69 325 MET B CA 1
ATOM 5512 C C . MET B 1 325 ? 21.188 -17.922 -16.969 1 92.69 325 MET B C 1
ATOM 5514 O O . MET B 1 325 ? 21.094 -18.766 -16.078 1 92.69 325 MET B O 1
ATOM 5518 N N . GLU B 1 326 ? 22.078 -18.062 -17.906 1 94.5 326 GLU B N 1
ATOM 5519 C CA . GLU B 1 326 ? 22.906 -19.25 -18.094 1 94.5 326 GLU B CA 1
ATOM 5520 C C . GLU B 1 326 ? 23.953 -19.375 -16.984 1 94.5 326 GLU B C 1
ATOM 5522 O O . GLU B 1 326 ? 24.562 -20.438 -16.812 1 94.5 326 GLU B O 1
ATOM 5527 N N . ARG B 1 327 ? 24.125 -18.266 -16.25 1 93.62 327 ARG B N 1
ATOM 5528 C CA . ARG B 1 327 ? 25.031 -18.344 -15.109 1 93.62 327 ARG B CA 1
ATOM 5529 C C . ARG B 1 327 ? 24.453 -19.234 -14.008 1 93.62 327 ARG B C 1
ATOM 5531 O O . ARG B 1 327 ? 25.203 -19.828 -13.227 1 93.62 327 ARG B O 1
ATOM 5538 N N . LEU B 1 328 ? 23.156 -19.344 -13.977 1 96 328 LEU B N 1
ATOM 5539 C CA . LEU B 1 328 ? 22.5 -20.141 -12.945 1 96 328 LEU B CA 1
ATOM 5540 C C . LEU B 1 328 ? 21.875 -21.391 -13.547 1 96 328 LEU B C 1
ATOM 5542 O O . LEU B 1 328 ? 21.891 -22.453 -12.922 1 96 328 LEU B O 1
ATOM 5546 N N . TYR B 1 329 ? 21.422 -21.297 -14.773 1 96.81 329 TYR B N 1
ATOM 5547 C CA . TYR B 1 329 ? 20.609 -22.359 -15.344 1 96.81 329 TYR B CA 1
ATOM 5548 C C . TYR B 1 329 ? 21.344 -23.062 -16.469 1 96.81 329 TYR B C 1
ATOM 5550 O O . TYR B 1 329 ? 22.047 -22.438 -17.266 1 96.81 329 TYR B O 1
ATOM 5558 N N . ARG B 1 330 ? 21.141 -24.406 -16.625 1 97.75 330 ARG B N 1
ATOM 5559 C CA . ARG B 1 330 ? 21.438 -25.125 -17.859 1 97.75 330 ARG B CA 1
ATOM 5560 C C . ARG B 1 330 ? 20.328 -24.922 -18.875 1 97.75 330 ARG B C 1
ATOM 5562 O O . ARG B 1 330 ? 19.422 -25.766 -19 1 97.75 330 ARG B O 1
ATOM 5569 N N . VAL B 1 331 ? 20.516 -23.906 -19.688 1 97.31 331 VAL B N 1
ATOM 5570 C CA . VAL B 1 331 ? 19.453 -23.531 -20.625 1 97.31 331 VAL B CA 1
ATOM 5571 C C . VAL B 1 331 ? 19.484 -24.422 -21.859 1 97.31 331 VAL B C 1
ATOM 5573 O O . VAL B 1 331 ? 20.469 -24.406 -22.609 1 97.31 331 VAL B O 1
ATOM 5576 N N . GLU B 1 332 ? 18.438 -25.172 -22.031 1 97.81 332 GLU B N 1
ATOM 5577 C CA . GLU B 1 332 ? 18.328 -26.062 -23.172 1 97.81 332 GLU B CA 1
ATOM 5578 C C . GLU B 1 332 ? 17.406 -25.469 -24.25 1 97.81 332 GLU B C 1
ATOM 5580 O O . GLU B 1 332 ? 17.531 -25.797 -25.438 1 97.81 332 GLU B O 1
ATOM 5585 N N . ARG B 1 333 ? 16.469 -24.688 -23.812 1 97.31 333 ARG B N 1
ATOM 5586 C CA . ARG B 1 333 ? 15.5 -24.078 -24.719 1 97.31 333 ARG B CA 1
ATOM 5587 C C . ARG B 1 333 ? 15.195 -22.641 -24.297 1 97.31 333 ARG B C 1
ATOM 5589 O O . ARG B 1 333 ? 15.023 -22.359 -23.109 1 97.31 333 ARG B O 1
ATOM 5596 N N . TRP B 1 334 ? 15.25 -21.734 -25.25 1 96.19 334 TRP B N 1
ATOM 5597 C CA . TRP B 1 334 ? 14.922 -20.328 -25.078 1 96.19 334 TRP B CA 1
ATOM 5598 C C . TRP B 1 334 ? 13.953 -19.859 -26.172 1 96.19 334 TRP B C 1
ATOM 5600 O O . TRP B 1 334 ? 14.328 -19.766 -27.344 1 96.19 334 TRP B O 1
ATOM 5610 N N . THR B 1 335 ? 12.727 -19.562 -25.766 1 95.81 335 THR B N 1
ATOM 5611 C CA . THR B 1 335 ? 11.703 -19.25 -26.75 1 95.81 335 THR B CA 1
ATOM 5612 C C . THR B 1 335 ? 11.07 -17.891 -26.484 1 95.81 335 THR B C 1
ATOM 5614 O O . THR B 1 335 ? 10.141 -17.781 -25.688 1 95.81 335 THR B O 1
ATOM 5617 N N . PRO B 1 336 ? 11.445 -16.828 -27.203 1 92.25 336 PRO B N 1
ATOM 5618 C CA . PRO B 1 336 ? 10.68 -15.594 -27.141 1 92.25 336 PRO B CA 1
ATOM 5619 C C . PRO B 1 336 ? 9.281 -15.727 -27.75 1 92.25 336 PRO B C 1
ATOM 5621 O O . PRO B 1 336 ? 9.141 -16.125 -28.906 1 92.25 336 PRO B O 1
ATOM 5624 N N . MET B 1 337 ? 8.305 -15.508 -26.969 1 93.19 337 MET B N 1
ATOM 5625 C CA . MET B 1 337 ? 6.922 -15.633 -27.422 1 93.19 337 MET B CA 1
ATOM 5626 C C . MET B 1 337 ? 6.453 -14.344 -28.094 1 93.19 337 MET B C 1
ATOM 5628 O O . MET B 1 337 ? 6.805 -13.242 -27.656 1 93.19 337 MET B O 1
ATOM 5632 N N . PRO B 1 338 ? 5.699 -14.422 -29.141 1 88.56 338 PRO B N 1
ATOM 5633 C CA . PRO B 1 338 ? 5.301 -13.227 -29.891 1 88.56 338 PRO B CA 1
ATOM 5634 C C . PRO B 1 338 ? 4.301 -12.359 -29.125 1 88.56 338 PRO B C 1
ATOM 5636 O O . PRO B 1 338 ? 4.16 -11.172 -29.422 1 88.56 338 PRO B O 1
ATOM 5639 N N . ARG B 1 339 ? 3.506 -12.984 -28.25 1 91.44 339 ARG B N 1
ATOM 5640 C CA . ARG B 1 339 ? 2.494 -12.25 -27.5 1 91.44 339 ARG B CA 1
ATOM 5641 C C . ARG B 1 339 ? 2.359 -12.805 -26.078 1 91.44 339 ARG B C 1
ATOM 5643 O O . ARG B 1 339 ? 2.785 -13.922 -25.812 1 91.44 339 ARG B O 1
ATOM 5650 N N . GLY B 1 340 ? 1.73 -12.008 -25.281 1 92.31 340 GLY B N 1
ATOM 5651 C CA . GLY B 1 340 ? 1.422 -12.438 -23.938 1 92.31 340 GLY B CA 1
ATOM 5652 C C . GLY B 1 340 ? 2.271 -11.758 -22.875 1 92.31 340 GLY B C 1
ATOM 5653 O O . GLY B 1 340 ? 3.18 -10.992 -23.203 1 92.31 340 GLY B O 1
ATOM 5654 N N . GLY B 1 341 ? 1.924 -12.023 -21.609 1 92.5 341 GLY B N 1
ATOM 5655 C CA . GLY B 1 341 ? 2.604 -11.383 -20.5 1 92.5 341 GLY B CA 1
ATOM 5656 C C . GLY B 1 341 ? 2.773 -12.297 -19.297 1 92.5 341 GLY B C 1
ATOM 5657 O O . GLY B 1 341 ? 3.117 -13.477 -19.453 1 92.5 341 GLY B O 1
ATOM 5658 N N . HIS B 1 342 ? 2.609 -11.727 -18.125 1 93.19 342 HIS B N 1
ATOM 5659 C CA . HIS B 1 342 ? 2.947 -12.328 -16.844 1 93.19 342 HIS B CA 1
ATOM 5660 C C . HIS B 1 342 ? 2.09 -13.555 -16.562 1 93.19 342 HIS B C 1
ATOM 5662 O O . HIS B 1 342 ? 2.562 -14.523 -15.969 1 93.19 342 HIS B O 1
ATOM 5668 N N . PHE B 1 343 ? 0.87 -13.508 -16.984 1 95.81 343 PHE B N 1
ATOM 5669 C CA . PHE B 1 343 ? -0.054 -14.609 -16.734 1 95.81 343 PHE B CA 1
ATOM 5670 C C . PHE B 1 343 ? -0.206 -15.469 -17.984 1 95.81 343 PHE B C 1
ATOM 5672 O O . PHE B 1 343 ? -1.324 -15.727 -18.438 1 95.81 343 PHE B O 1
ATOM 5679 N N . ALA B 1 344 ? 0.917 -16.031 -18.406 1 95.12 344 ALA B N 1
ATOM 5680 C CA . ALA B 1 344 ? 1.075 -16.641 -19.734 1 95.12 344 ALA B CA 1
ATOM 5681 C C . ALA B 1 344 ? 0.166 -17.859 -19.875 1 95.12 344 ALA B C 1
ATOM 5683 O O . ALA B 1 344 ? -0.491 -18.031 -20.906 1 95.12 344 ALA B O 1
ATOM 5684 N N . PRO B 1 345 ? 0.04 -18.688 -18.844 1 97.31 345 PRO B N 1
ATOM 5685 C CA . PRO B 1 345 ? -0.818 -19.875 -19.016 1 97.31 345 PRO B CA 1
ATOM 5686 C C . PRO B 1 345 ? -2.275 -19.5 -19.281 1 97.31 345 PRO B C 1
ATOM 5688 O O . PRO B 1 345 ? -2.986 -20.234 -19.969 1 97.31 345 PRO B O 1
ATOM 5691 N N . ALA B 1 346 ? -2.691 -18.375 -18.734 1 97 346 ALA B N 1
ATOM 5692 C CA . ALA B 1 346 ? -4.059 -17.906 -18.953 1 97 346 ALA B CA 1
ATOM 5693 C C . ALA B 1 346 ? -4.156 -17.062 -20.219 1 97 346 ALA B C 1
ATOM 5695 O O . ALA B 1 346 ? -5.164 -17.109 -20.922 1 97 346 ALA B O 1
ATOM 5696 N N . GLU B 1 347 ? -3.129 -16.344 -20.531 1 95.5 347 GLU B N 1
ATOM 5697 C CA . GLU B 1 347 ? -3.137 -15.375 -21.609 1 95.5 347 GLU B CA 1
ATOM 5698 C C . GLU B 1 347 ? -2.895 -16.047 -22.953 1 95.5 347 GLU B C 1
ATOM 5700 O O . GLU B 1 347 ? -3.518 -15.695 -23.969 1 95.5 347 GLU B O 1
ATOM 5705 N N . GLU B 1 348 ? -1.931 -16.969 -22.984 1 96.06 348 GLU B N 1
ATOM 5706 C CA . GLU B 1 348 ? -1.524 -17.656 -24.203 1 96.06 348 GLU B CA 1
ATOM 5707 C C . GLU B 1 348 ? -1.378 -19.156 -23.953 1 96.06 348 GLU B C 1
ATOM 5709 O O . GLU B 1 348 ? -0.302 -19.719 -24.156 1 96.06 348 GLU B O 1
ATOM 5714 N N . PRO B 1 349 ? -2.508 -19.828 -23.609 1 97.5 349 PRO B N 1
ATOM 5715 C CA . PRO B 1 349 ? -2.398 -21.219 -23.188 1 97.5 349 PRO B CA 1
ATOM 5716 C C . PRO B 1 349 ? -1.864 -22.125 -24.297 1 97.5 349 PRO B C 1
ATOM 5718 O O . PRO B 1 349 ? -1.085 -23.047 -24.016 1 97.5 349 PRO B O 1
ATOM 5721 N N . GLU B 1 350 ? -2.207 -21.891 -25.547 1 98.06 350 GLU B N 1
ATOM 5722 C CA . GLU B 1 350 ? -1.739 -22.75 -26.641 1 98.06 350 GLU B CA 1
ATOM 5723 C C . GLU B 1 350 ? -0.231 -22.625 -26.828 1 98.06 350 GLU B C 1
ATOM 5725 O O . GLU B 1 350 ? 0.464 -23.625 -27.016 1 98.06 350 GLU B O 1
ATOM 5730 N N . SER B 1 351 ? 0.242 -21.391 -26.766 1 97.38 351 SER B N 1
ATOM 5731 C CA . SER B 1 351 ? 1.675 -21.156 -26.922 1 97.38 351 SER B CA 1
ATOM 5732 C C . SER B 1 351 ? 2.463 -21.797 -25.781 1 97.38 351 SER B C 1
ATOM 5734 O O . SER B 1 351 ? 3.506 -22.406 -26.016 1 97.38 351 SER B O 1
ATOM 5736 N N . VAL B 1 352 ? 2.002 -21.656 -24.594 1 97.94 352 VAL B N 1
ATOM 5737 C CA . VAL B 1 352 ? 2.674 -22.219 -23.422 1 97.94 352 VAL B CA 1
ATOM 5738 C C . VAL B 1 352 ? 2.664 -23.734 -23.516 1 97.94 352 VAL B C 1
ATOM 5740 O O . VAL B 1 352 ? 3.697 -24.391 -23.312 1 97.94 352 VAL B O 1
ATOM 5743 N N . ALA B 1 353 ? 1.508 -24.344 -23.844 1 98.56 353 ALA B N 1
ATOM 5744 C CA . ALA B 1 353 ? 1.374 -25.797 -23.938 1 98.56 353 ALA B CA 1
ATOM 5745 C C . ALA B 1 353 ? 2.303 -26.359 -25.016 1 98.56 353 ALA B C 1
ATOM 5747 O O . ALA B 1 353 ? 2.951 -27.375 -24.797 1 98.56 353 ALA B O 1
ATOM 5748 N N . THR B 1 354 ? 2.318 -25.641 -26.141 1 98.38 354 THR B N 1
ATOM 5749 C CA . THR B 1 354 ? 3.18 -26.078 -27.234 1 98.38 354 THR B CA 1
ATOM 5750 C C . THR B 1 354 ? 4.645 -26.078 -26.797 1 98.38 354 THR B C 1
ATOM 5752 O O . THR B 1 354 ? 5.379 -27.031 -27.062 1 98.38 354 THR B O 1
ATOM 5755 N N . ASP B 1 355 ? 5.051 -25.047 -26.141 1 98.38 355 ASP B N 1
ATOM 5756 C CA . ASP B 1 355 ? 6.445 -24.953 -25.734 1 98.38 355 ASP B CA 1
ATOM 5757 C C . ASP B 1 355 ? 6.793 -26 -24.688 1 98.38 355 ASP B C 1
ATOM 5759 O O . ASP B 1 355 ? 7.887 -26.578 -24.719 1 98.38 355 ASP B O 1
ATOM 5763 N N . ILE B 1 356 ? 5.902 -26.266 -23.734 1 98.62 356 ILE B N 1
ATOM 5764 C CA . ILE B 1 356 ? 6.094 -27.297 -22.734 1 98.62 356 ILE B CA 1
ATOM 5765 C C . ILE B 1 356 ? 6.254 -28.656 -23.422 1 98.62 356 ILE B C 1
ATOM 5767 O O . ILE B 1 356 ? 7.184 -29.406 -23.125 1 98.62 356 ILE B O 1
ATOM 5771 N N . ARG B 1 357 ? 5.422 -28.984 -24.359 1 98.06 357 ARG B N 1
ATOM 5772 C CA . ARG B 1 357 ? 5.465 -30.25 -25.062 1 98.06 357 ARG B CA 1
ATOM 5773 C C . ARG B 1 357 ? 6.781 -30.422 -25.812 1 98.06 357 ARG B C 1
ATOM 5775 O O . ARG B 1 357 ? 7.414 -31.484 -25.75 1 98.06 357 ARG B O 1
ATOM 5782 N N . MET B 1 358 ? 7.141 -29.375 -26.531 1 98.06 358 MET B N 1
ATOM 5783 C CA . MET B 1 358 ? 8.375 -29.438 -27.312 1 98.06 358 MET B CA 1
ATOM 5784 C C . MET B 1 358 ? 9.586 -29.641 -26.406 1 98.06 358 MET B C 1
ATOM 5786 O O . MET B 1 358 ? 10.477 -30.438 -26.719 1 98.06 358 MET B O 1
ATOM 5790 N N . PHE B 1 359 ? 9.609 -28.969 -25.312 1 98.56 359 PHE B N 1
ATOM 5791 C CA . PHE B 1 359 ? 10.727 -29.062 -24.375 1 98.56 359 PHE B CA 1
ATOM 5792 C C . PHE B 1 359 ? 10.836 -30.469 -23.812 1 98.56 359 PHE B C 1
ATOM 5794 O O . PHE B 1 359 ? 11.883 -31.109 -23.938 1 98.56 359 PHE B O 1
ATOM 5801 N N . PHE B 1 360 ? 9.773 -31.016 -23.234 1 97.88 360 PHE B N 1
ATOM 5802 C CA . PHE B 1 360 ? 9.852 -32.312 -22.547 1 97.88 360 PHE B CA 1
ATOM 5803 C C . PHE B 1 360 ? 9.977 -33.438 -23.531 1 97.88 360 PHE B C 1
ATOM 5805 O O . PHE B 1 360 ? 10.539 -34.5 -23.219 1 97.88 360 PHE B O 1
ATOM 5812 N N . ALA B 1 361 ? 9.5 -33.25 -24.781 1 96.62 361 ALA B N 1
ATOM 5813 C CA . ALA B 1 361 ? 9.711 -34.25 -25.828 1 96.62 361 ALA B CA 1
ATOM 5814 C C . ALA B 1 361 ? 11.195 -34.406 -26.172 1 96.62 361 ALA B C 1
ATOM 5816 O O . ALA B 1 361 ? 11.648 -35.469 -26.594 1 96.62 361 ALA B O 1
ATOM 5817 N N . SER B 1 362 ? 11.906 -33.344 -25.969 1 96.31 362 SER B N 1
ATOM 5818 C CA . SER B 1 362 ? 13.32 -33.312 -26.344 1 96.31 362 SER B CA 1
ATOM 5819 C C . SER B 1 362 ? 14.18 -33.969 -25.25 1 96.31 362 SER B C 1
ATOM 5821 O O . SER B 1 362 ? 15.359 -34.25 -25.469 1 96.31 362 SER B O 1
ATOM 5823 N N . LEU B 1 363 ? 13.664 -34.25 -24.156 1 95.88 363 LEU B N 1
ATOM 5824 C CA . LEU B 1 363 ? 14.422 -34.75 -23.016 1 95.88 363 LEU B CA 1
ATOM 5825 C C . LEU B 1 363 ? 14.344 -36.281 -22.953 1 95.88 363 LEU B C 1
ATOM 5827 O O . LEU B 1 363 ? 13.281 -36.875 -23.188 1 95.88 363 LEU B O 1
#

pLDDT: mean 95.29, std 6.45, range [49.97, 98.94]

InterPro domains:
  IPR000639 Epoxide hydrolase-like [PR00412] (96-114)
  IPR000639 Epoxide hydrolase-like [PR00412] (158-171)
  IPR000639 Epoxide hydrolase-like [PR00412] (303-319)
  IPR000639 Epoxide hydrolase-like [PR00412] (337-359)
  IPR010497 Epoxide hydrolase, N-terminal [PF06441] (2-105)
  IPR016292 Epoxide hydrolase [PIRSF001112] (1-361)
  IPR029058 Alpha/Beta hydrolase fold [G3DSA:3.40.50.1820] (1-363)
  IPR029058 Alpha/Beta hydrolase fold [SSF53474] (2-362)

Organism: NCBI:txid175570

Nearest PDB structures (foldseek):
  7ac0-assembly1_HHH  TM=8.304E-01  e=4.856E-19  Corynebacterium sp. C12
  7jqy-assembly1_B  TM=8.174E-01  e=5.651E-14  Burkholderia cenocepacia J2315
  3afi-assembly2_B  TM=7.095E-01  e=2.893E-13  Bradyrhizobium diazoefficiens USDA 110
  4k2a-assembly2_B  TM=6.254E-01  e=1.478E-14  Bradyrhizobium elkanii
  6y9e-assembly5_E  TM=5.922E-01  e=1.437E-13  synthetic construct

Secondary structure (DSSP, 8-state):
-EE------HHHHHHHHHHHHT--PPPPPSSSTTTTSS-HHHHHHHHHHHHH--HHHHHHHHTTS-EEEEEETTEEEEEEEE--TTS--EEEEEE--TT--GGGGGGGTTTTTTEEEEEEPPTTBTTBPPPSS---HHHHHHHHHHHHHHTT-SSEEEEESTHHHHHHHHHHHH--TTEEEEEESS---PPSS---SHHHHHHHHHHHHHHHHHTHHHHHHHH-HHHHHHHHHH-HHHHHHHHHHHHHHTS-STT-HHHHHTHHHHHHHHHHHHHT-HHHHHHHHHHHHHHPPPP-TT--EEEEEEEEEEEESSSSS-PPPHHHHTTTEEEEEEEEEEEEETTHHHHSHHHHHHHHHHHHHT-/-EE------HHHHHHHHHHHHT--PPPPPSSSTTTTSS-HHHHHHHHHHHHH--HHHHHHHHTTS-EEEEEETTEEEEEEEE--TTS--EEEEEE--TT--GGGGGGGTTTTTTEEEEEEPPTTBTTBPPPSS---HHHHHHHHHHHHHHTT-SSEEEEESTHHHHHHHHHHHH--TTEEEEEESS---PPSS---SHHHHHHHHHHHHHHHHHTHHHHHHHH-HHHHHHHHHH-HHHHHHHHHHHHHHTS-STT-HHHHHTHHHHHHHHHHHHHT-HHHHHHHHHHHHHHPPPP-TT--EEEEEEEEE-TBSSSSS-PPPHHHHTTTEEEEEEEE-SS-BTTHHHHSHHHHHHHHHHHHHT-

Foldseek 3Di:
DAWDADDFDPVLLVVLLVLLVVDDDDDADDDDACLVAHGPVLLNVVSVVLSVFDVVVVRVVVRVFTKDWDDFPQWIKIKTWDAAPVRDAAEEEEEEAPPFFLLLQVLLCVVRSRHGYIRITDDLFQPTDHGPDQDALLNVLVRVVRVCVVVVQQAHEYEYEDSSLSNNLNVLQPPVRRYQEYEYAHHHAFADDQQDDPLQVVVVVLVVVLCVSPVPLLVCLQPPLPVVLVCLQNRLSNVLRSRVRLCQQFKPQVRRSCVQQPSSSSNRSVSCRSRSRSSSSSNNSNSCVPPNDHHHQPTARPHEYEYEYACRARRVHDDRDPVRVVSHYNYPYYHDDPGIGRSCCRRPVNVSSVRVCVRSVVD/DAWDADDFDPVLVVVLLVLLVVDDDDDADDDDACLVAHGPVLLNVVSVVLSVDDVVVVRVVVRVFTKDWDDFPNWIKIKTWDAAPVRDAAEEEEEEAPPFFLLLQVLLCVVRSRYGYIRITDDLFQPTDHGPDQDALLNVLVRVVRVCVVVVQQAHEYEYEDSRLSNNLNVLQPPVRRYQEYEYAHHHAFADDQQDDPLQVVVVVLVVVLCVSPVPLLVCLQPPLPVVLVCLQNRLSNVLRSRVRQCQQFKPQVRRSCVQQPVSSSNRSVSCRSRSRSSVSSNNSNSCVPPNDHHHQPTARPHEYEYEYACRGRRNHDDRDPVRVVSHYNYPYYHDDPGIGRSCCRRPVNVSSVRVCVRSVVD

Radius of gyration: 27.8 Å; Cα contacts (8 Å, |Δi|>4): 1456; chains: 2; bounding box: 57×85×56 Å

Sequence (726 aa):
MDPFTVDVPDAVLGDLRDRLERTRWPDDPTGAPWSQGTDPAYLKALVRRWIEFDWRAAERRLNGVTQYRTEIDGATVHFVHRKASRGKGIPLILTHGWPSSYLEYLPLVPLLDDFDLVIPSLPGYGFSPRPPTPVTYRYVARRWHLLMRRLGYDRYGAGGGDWGAGVATWMAIDDPGPLIGIHLTTPEIDPAGEPGTDAERAYAEATREWDERERGYSAIQSTRPQTLGYGLNDSPAGLAAWLVEKWRSWTQSGGDPLARFGDLLLETLTLYWVTGTITSSMRDYYDNRWHGDPVHAGHRVTVPTAFATFSHHLVPEGDPPREWMERLYRVERWTPMPRGGHFAPAEEPESVATDIRMFFASLMDPFTVDVPDAVLGDLRDRLERTRWPDDPTGAPWSQGTDPAYLKALVRRWIEFDWRAAERRLNGVTQYRTEIDGATVHFVHRKASRGKGIPLILTHGWPSSYLEYLPLVPLLDDFDLVIPSLPGYGFSPRPPTPVTYRYVARRWHLLMRRLGYDRYGAGGGDWGAGVATWMAIDDPGPLIGIHLTTPEIDPAGEPGTDAERAYAEATREWDERERGYSAIQSTRPQTLGYGLNDSPAGLAAWLVEKWRSWTQSGGDPLARFGDLLLETLTLYWVTGTITSSMRDYYDNRWHGDPVHAGHRVTVPTAFATFSHHLVPEGDPPREWMERLYRVERWTPMPRGGHFAPAEEPESVATDIRMFFASL